Protein 4IQD (pdb70)

Solvent-accessible surface area: 23990 Å² total

Secondary structure (DSSP, 8-state):
--PPPHHHHHHHHHHHHHSSSPPPEEB-S---HHHHHHHT-S-EEE-HHHHHHHTT--SSS-S-HHHHHHHHHHHHHHH---EEEE-TT-SSSHHHHHHHHH--TT---EEEEE-B--SPPTT-TT---B--HHHHHHHHHHHHHH-TTSEEEEEE--TTTT-HHHHHHHHHHHHHHT-SEEEETT--SHHHHHHHHHH-SS-B----TTSSS----HHHHH-----EE-SHHHHHHHHHHHHHHHHHHHHSS-GGGTT---HHHHHHHTTHHHHHHHHHHHH-/---HHHHHHHHHHHHHSSSPPPEEB-S---HHHHHHHT-S-EEE-HHHHHHHTT--SSS-S-HHHHHHHHHHHHHHH---EEEE-TT-SSSHHHHHHHHH--TT---EEEEE-B-SSPPSS-TT--PBPPHHHHHHHHHHHHHH-TTSEEEEEE-HHHHT-HHHHHHHHHHHHHHT-SEEEETT--SHHHHHHHHHH-SS-B----TTSSS----HHHHH-----EE-SHHHHHHHHHHHHHHHHHHHHS--GGGGG---HHHHHHHTTHHHHHHHHHHH---

Organism: Bacillus anthracis (NCBI:txid1392)

Structure (mmCIF, N/CA/C/O backbone):
data_4IQD
#
_entry.id   4IQD
#
_cell.length_a   105.543
_cell.length_b   105.543
_cell.length_c   114.684
_cell.angle_alpha   90.00
_cell.angle_beta   90.00
_cell.angle_gamma   120.00
#
_symmetry.space_group_name_H-M   'P 32 2 1'
#
loop_
_entity.id
_entity.type
_entity.pdbx_description
1 polymer 'Carboxyvinyl-carboxyphosphonate phosphorylmutase'
2 non-polymer 'PYRUVIC ACID'
3 water water
#
loop_
_atom_site.group_PDB
_atom_site.id
_atom_site.type_symbol
_atom_site.label_atom_id
_atom_site.label_alt_id
_atom_site.label_comp_id
_atom_site.label_asym_id
_atom_site.label_entity_id
_atom_site.label_seq_id
_atom_site.pdbx_PDB_ins_code
_atom_site.Cartn_x
_atom_site.Cartn_y
_atom_site.Cartn_z
_atom_site.occupancy
_atom_site.B_iso_or_equiv
_atom_site.auth_seq_id
_atom_site.auth_comp_id
_atom_site.auth_asym_id
_atom_site.auth_atom_id
_atom_site.pdbx_PDB_model_num
ATOM 1 N N . ASN A 1 9 ? -9.413 32.702 25.063 1.00 62.22 6 ASN A N 1
ATOM 2 C CA . ASN A 1 9 ? -9.111 33.078 26.439 1.00 59.92 6 ASN A CA 1
ATOM 3 C C . ASN A 1 9 ? -8.790 31.863 27.306 1.00 61.87 6 ASN A C 1
ATOM 4 O O . ASN A 1 9 ? -9.278 30.764 27.048 1.00 61.34 6 ASN A O 1
ATOM 9 N N . LYS A 1 10 ? -7.969 32.070 28.334 1.00 61.89 7 LYS A N 1
ATOM 10 C CA . LYS A 1 10 ? -7.537 30.985 29.216 1.00 60.84 7 LYS A CA 1
ATOM 11 C C . LYS A 1 10 ? -7.596 31.372 30.691 1.00 57.03 7 LYS A C 1
ATOM 12 O O . LYS A 1 10 ? -6.602 31.255 31.408 1.00 56.15 7 LYS A O 1
ATOM 18 N N . GLN A 1 11 ? -8.758 31.828 31.144 1.00 52.73 8 GLN A N 1
ATOM 19 C CA . GLN A 1 11 ? -8.936 32.208 32.541 1.00 50.09 8 GLN A CA 1
ATOM 20 C C . GLN A 1 11 ? -8.733 31.022 33.484 1.00 45.68 8 GLN A C 1
ATOM 21 O O . GLN A 1 11 ? -8.774 29.867 33.063 1.00 44.11 8 GLN A O 1
ATOM 27 N N . SER A 1 12 ? -8.507 31.318 34.761 1.00 42.13 9 SER A N 1
ATOM 28 C CA . SER A 1 12 ? -8.355 30.286 35.781 1.00 36.71 9 SER A CA 1
ATOM 29 C C . SER A 1 12 ? -9.675 30.110 36.516 1.00 34.07 9 SER A C 1
ATOM 30 O O . SER A 1 12 ? -10.580 30.927 36.366 1.00 34.63 9 SER A O 1
ATOM 33 N N . THR A 1 13 ? -9.791 29.048 37.306 1.00 33.79 10 THR A N 1
ATOM 34 C CA . THR A 1 13 ? -10.951 28.904 38.179 1.00 34.53 10 THR A CA 1
ATOM 35 C C . THR A 1 13 ? -10.667 29.577 39.518 1.00 32.69 10 THR A C 1
ATOM 36 O O . THR A 1 13 ? -9.515 29.878 39.836 1.00 22.09 10 THR A O 1
ATOM 40 N N . GLN A 1 14 ? -11.721 29.836 40.285 1.00 31.41 11 GLN A N 1
ATOM 41 C CA . GLN A 1 14 ? -11.572 30.487 41.579 1.00 32.35 11 GLN A CA 1
ATOM 42 C C . GLN A 1 14 ? -10.686 29.650 42.483 1.00 32.57 11 GLN A C 1
ATOM 43 O O . GLN A 1 14 ? -9.816 30.179 43.174 1.00 32.49 11 GLN A O 1
ATOM 49 N N . GLU A 1 15 ? -10.900 28.339 42.470 1.00 22.24 12 GLU A N 1
ATOM 50 C CA . GLU A 1 15 ? -10.152 27.466 43.357 1.00 29.48 12 GLU A CA 1
ATOM 51 C C . GLU A 1 15 ? -8.682 27.436 42.960 1.00 24.52 12 GLU A C 1
ATOM 52 O O . GLU A 1 15 ? -7.808 27.271 43.804 1.00 25.64 12 GLU A O 1
ATOM 58 N N . GLU A 1 16 ? -8.412 27.612 41.672 1.00 22.64 13 GLU A N 1
ATOM 59 C CA . GLU A 1 16 ? -7.043 27.755 41.201 1.00 25.54 13 GLU A CA 1
ATOM 60 C C . GLU A 1 16 ? -6.476 29.071 41.703 1.00 25.19 13 GLU A C 1
ATOM 61 O O . GLU A 1 16 ? -5.315 29.147 42.103 1.00 27.41 13 GLU A O 1
ATOM 67 N N . LEU A 1 17 ? -7.309 30.106 41.690 1.00 23.33 14 LEU A N 1
ATOM 68 C CA . LEU A 1 17 ? -6.865 31.438 42.080 1.00 25.40 14 LEU A CA 1
ATOM 69 C C . LEU A 1 17 ? -6.562 31.545 43.572 1.00 25.80 14 LEU A C 1
ATOM 70 O O . LEU A 1 17 ? -5.573 32.164 43.968 1.00 25.82 14 LEU A O 1
ATOM 75 N N . ALA A 1 18 ? -7.405 30.935 44.396 1.00 25.68 15 ALA A N 1
ATOM 76 C CA . ALA A 1 18 ? -7.188 30.941 45.837 1.00 24.26 15 ALA A CA 1
ATOM 77 C C . ALA A 1 18 ? -5.913 30.190 46.192 1.00 24.48 15 ALA A C 1
ATOM 78 O O . ALA A 1 18 ? -5.120 30.647 47.013 1.00 24.50 15 ALA A O 1
ATOM 80 N N . ASN A 1 19 ? -5.718 29.035 45.568 1.00 24.38 16 ASN A N 1
ATOM 81 C CA . ASN A 1 19 ? -4.542 28.224 45.835 1.00 25.08 16 ASN A CA 1
ATOM 82 C C . ASN A 1 19 ? -3.274 28.905 45.347 1.00 24.31 16 ASN A C 1
ATOM 83 O O . ASN A 1 19 ? -2.229 28.809 45.984 1.00 26.33 16 ASN A O 1
ATOM 88 N N . ARG A 1 20 ? -3.375 29.595 44.215 1.00 25.75 17 ARG A N 1
ATOM 89 C CA . ARG A 1 20 ? -2.245 30.337 43.674 1.00 24.02 17 ARG A CA 1
ATOM 90 C C . ARG A 1 20 ? -1.874 31.435 44.652 1.00 23.10 17 ARG A C 1
ATOM 91 O O . ARG A 1 20 ? -0.701 31.664 44.927 1.00 25.95 17 ARG A O 1
ATOM 99 N N . PHE A 1 21 ? -2.894 32.103 45.178 1.00 23.10 18 PHE A N 1
ATOM 100 C CA . PHE A 1 21 ? -2.720 33.144 46.181 1.00 24.04 18 PHE A CA 1
ATOM 101 C C . PHE A 1 21 ? -2.023 32.593 47.416 1.00 24.61 18 PHE A C 1
ATOM 102 O O . PHE A 1 21 ? -1.065 33.185 47.917 1.00 23.49 18 PHE A O 1
ATOM 110 N N . ARG A 1 22 ? -2.517 31.460 47.906 1.00 26.81 19 ARG A N 1
ATOM 111 C CA . ARG A 1 22 ? -1.925 30.804 49.062 1.00 23.19 19 ARG A CA 1
ATOM 112 C C . ARG A 1 22 ? -0.456 30.506 48.810 1.00 25.95 19 ARG A C 1
ATOM 113 O O . ARG A 1 22 ? 0.394 30.772 49.656 1.00 28.69 19 ARG A O 1
ATOM 121 N N . ALA A 1 23 ? -0.170 29.951 47.639 1.00 27.03 20 ALA A N 1
ATOM 122 C CA . ALA A 1 23 ? 1.200 29.686 47.227 1.00 28.82 20 ALA A CA 1
ATOM 123 C C . ALA A 1 23 ? 2.034 30.946 47.367 1.00 24.67 20 ALA A C 1
ATOM 124 O O . ALA A 1 23 ? 3.090 30.931 48.000 1.00 26.25 20 ALA A O 1
ATOM 126 N N . LEU A 1 24 ? 1.536 32.033 46.784 1.00 23.67 21 LEU A N 1
ATOM 127 C CA . LEU A 1 24 ? 2.207 33.327 46.825 1.00 23.86 21 LEU A CA 1
ATOM 128 C C . LEU A 1 24 ? 2.544 33.732 48.254 1.00 25.72 21 LEU A C 1
ATOM 129 O O . LEU A 1 24 ? 3.604 34.298 48.520 1.00 27.41 21 LEU A O 1
ATOM 134 N N . VAL A 1 25 ? 1.634 33.430 49.170 1.00 25.49 22 VAL A N 1
ATOM 135 C CA . VAL A 1 25 ? 1.827 33.747 50.574 1.00 24.29 22 VAL A CA 1
ATOM 136 C C . VAL A 1 25 ? 2.914 32.875 51.188 1.00 30.24 22 VAL A C 1
ATOM 137 O O . VAL A 1 25 ? 3.860 33.380 51.790 1.00 31.93 22 VAL A O 1
ATOM 141 N N . GLU A 1 26 ? 2.783 31.564 51.009 1.00 30.94 23 GLU A N 1
ATOM 142 C CA . GLU A 1 26 ? 3.712 30.606 51.598 1.00 32.83 23 GLU A CA 1
ATOM 143 C C . GLU A 1 26 ? 5.121 30.740 51.022 1.00 34.14 23 GLU A C 1
ATOM 144 O O . GLU A 1 26 ? 6.080 30.191 51.567 1.00 32.92 23 GLU A O 1
ATOM 150 N N . ALA A 1 27 ? 5.236 31.477 49.921 1.00 36.66 24 ALA A N 1
ATOM 151 C CA . ALA A 1 27 ? 6.512 31.679 49.247 1.00 35.76 24 ALA A CA 1
ATOM 152 C C . ALA A 1 27 ? 7.557 32.306 50.161 1.00 34.13 24 ALA A C 1
ATOM 153 O O . ALA A 1 27 ? 7.232 33.013 51.116 1.00 30.07 24 ALA A O 1
ATOM 155 N N . ASN A 1 28 ? 8.817 32.035 49.850 1.00 33.89 25 ASN A N 1
ATOM 156 C CA . ASN A 1 28 ? 9.928 32.507 50.656 1.00 38.59 25 ASN A CA 1
ATOM 157 C C . ASN A 1 28 ? 10.062 34.024 50.592 1.00 37.74 25 ASN A C 1
ATOM 158 O O . ASN A 1 28 ? 10.384 34.669 51.588 1.00 39.75 25 ASN A O 1
ATOM 163 N N . GLU A 1 29 ? 9.802 34.588 49.417 1.00 37.52 26 GLU A N 1
ATOM 164 C CA . GLU A 1 29 ? 9.918 36.029 49.210 1.00 37.44 26 GLU A CA 1
ATOM 165 C C . GLU A 1 29 ? 8.589 36.742 49.440 1.00 31.19 26 GLU A C 1
ATOM 166 O O . GLU A 1 29 ? 7.523 36.213 49.120 1.00 30.87 26 GLU A O 1
ATOM 172 N N . ILE A 1 30 ? 8.660 37.945 49.997 1.00 27.96 27 ILE A N 1
ATOM 173 C CA . ILE A 1 30 ? 7.461 38.677 50.380 1.00 24.75 27 ILE A CA 1
ATOM 174 C C . ILE A 1 30 ? 6.587 38.999 49.167 1.00 23.65 27 ILE A C 1
ATOM 175 O O . ILE A 1 30 ? 7.090 39.292 48.084 1.00 20.13 27 ILE A O 1
ATOM 180 N N . LEU A 1 31 ? 5.275 38.906 49.351 1.00 19.71 28 LEU A N 1
ATOM 181 C CA . LEU A 1 31 ? 4.331 39.178 48.277 1.00 25.82 28 LEU A CA 1
ATOM 182 C C . LEU A 1 31 ? 3.840 40.616 48.341 1.00 20.68 28 LEU A C 1
ATOM 183 O O . LEU A 1 31 ? 3.254 41.034 49.335 1.00 23.19 28 LEU A O 1
ATOM 188 N N . GLN A 1 32 ? 4.090 41.377 47.283 1.00 20.25 29 GLN A N 1
ATOM 189 C CA . GLN A 1 32 ? 3.555 42.726 47.202 1.00 18.47 29 GLN A CA 1
ATOM 190 C C . GLN A 1 32 ? 2.191 42.692 46.524 1.00 22.96 29 GLN A C 1
ATOM 191 O O . GLN A 1 32 ? 2.039 42.140 45.435 1.00 20.62 29 GLN A O 1
ATOM 197 N N . ILE A 1 33 ? 1.198 43.276 47.184 1.00 25.73 30 ILE A N 1
ATOM 198 C CA . ILE A 1 33 ? -0.170 43.262 46.686 1.00 17.62 30 ILE A CA 1
ATOM 199 C C . ILE A 1 33 ? -0.699 44.682 46.528 1.00 17.41 30 ILE A C 1
ATOM 200 O O . ILE A 1 33 ? -1.133 45.303 47.495 1.00 23.53 30 ILE A O 1
ATOM 205 N N . PRO A 1 34 ? -0.659 45.205 45.299 1.00 20.13 31 PRO A N 1
ATOM 206 C CA . PRO A 1 34 ? -1.107 46.566 45.004 1.00 18.79 31 PRO A CA 1
ATOM 207 C C . PRO A 1 34 ? -2.618 46.687 45.006 1.00 17.11 31 PRO A C 1
ATOM 208 O O . PRO A 1 34 ? -3.310 45.778 44.558 1.00 23.02 31 PRO A O 1
ATOM 212 N N . GLY A 1 35 ? -3.123 47.810 45.499 1.00 18.50 32 GLY A N 1
ATOM 213 C CA . GLY A 1 35 ? -4.528 48.117 45.359 1.00 17.41 32 GLY A CA 1
ATOM 214 C C . GLY A 1 35 ? -4.839 48.538 43.934 1.00 23.13 32 GLY A C 1
ATOM 215 O O . GLY A 1 35 ? -4.116 49.336 43.341 1.00 21.91 32 GLY A O 1
ATOM 216 N N . ALA A 1 36 ? -5.908 47.984 43.374 1.00 23.30 33 ALA A N 1
ATOM 217 C CA . ALA A 1 36 ? -6.390 48.406 42.067 1.00 19.40 33 ALA A CA 1
ATOM 218 C C . ALA A 1 36 ? -7.867 48.736 42.174 1.00 19.91 33 ALA A C 1
ATOM 219 O O . ALA A 1 36 ? -8.694 47.840 42.313 1.00 23.43 33 ALA A O 1
ATOM 221 N N . HIS A 1 37 ? -8.198 50.021 42.122 1.00 17.27 34 HIS A N 1
ATOM 222 C CA . HIS A 1 37 ? -9.583 50.448 42.287 1.00 17.37 34 HIS A CA 1
ATOM 223 C C . HIS A 1 37 ? -10.425 50.217 41.039 1.00 27.00 34 HIS A C 1
ATOM 224 O O . HIS A 1 37 ? -11.652 50.267 41.101 1.00 27.85 34 HIS A O 1
ATOM 231 N N . ASP A 1 38 ? -9.766 49.969 39.909 1.00 26.74 35 ASP A N 1
ATOM 232 C CA . ASP A 1 38 ? -10.470 49.686 38.663 1.00 23.68 35 ASP A CA 1
ATOM 233 C C . ASP A 1 38 ? -9.670 48.762 37.742 1.00 22.89 35 ASP A C 1
ATOM 234 O O . ASP A 1 38 ? -8.519 48.431 38.030 1.00 21.12 35 ASP A O 1
ATOM 239 N N . ALA A 1 39 ? -10.278 48.365 36.629 1.00 21.65 36 ALA A N 1
ATOM 240 C CA . ALA A 1 39 ? -9.659 47.393 35.737 1.00 23.39 36 ALA A CA 1
ATOM 241 C C . ALA A 1 39 ? -8.401 47.916 35.045 1.00 24.93 36 ALA A C 1
ATOM 242 O O . ALA A 1 39 ? -7.486 47.146 34.771 1.00 27.30 36 ALA A O 1
ATOM 252 N N . ALA A 1 41 ? -6.164 50.108 36.328 1.00 18.24 38 ALA A N 1
ATOM 253 C CA . ALA A 1 41 ? -5.118 50.011 37.337 1.00 25.43 38 ALA A CA 1
ATOM 254 C C . ALA A 1 41 ? -4.684 48.558 37.506 1.00 27.29 38 ALA A C 1
ATOM 255 O O . ALA A 1 41 ? -3.505 48.271 37.697 1.00 28.37 38 ALA A O 1
ATOM 257 N N . ALA A 1 42 ? -5.648 47.647 37.418 1.00 17.98 39 ALA A N 1
ATOM 258 C CA . ALA A 1 42 ? -5.372 46.221 37.525 1.00 18.03 39 ALA A CA 1
ATOM 259 C C . ALA A 1 42 ? -4.456 45.745 36.398 1.00 19.66 39 ALA A C 1
ATOM 260 O O . ALA A 1 42 ? -3.536 44.960 36.620 1.00 20.47 39 ALA A O 1
ATOM 262 N N . LEU A 1 43 ? -4.711 46.235 35.191 1.00 18.63 40 LEU A N 1
ATOM 263 C CA . LEU A 1 43 ? -3.919 45.862 34.027 1.00 19.00 40 LEU A CA 1
ATOM 264 C C . LEU A 1 43 ? -2.494 46.401 34.099 1.00 18.94 40 LEU A C 1
ATOM 265 O O . LEU A 1 43 ? -1.546 45.723 33.710 1.00 19.16 40 LEU A O 1
ATOM 270 N N . VAL A 1 44 ? -2.346 47.625 34.593 1.00 22.98 41 VAL A N 1
ATOM 271 C CA . VAL A 1 44 ? -1.028 48.237 34.720 1.00 23.77 41 VAL A CA 1
ATOM 272 C C . VAL A 1 44 ? -0.185 47.520 35.767 1.00 18.54 41 VAL A C 1
ATOM 273 O O . VAL A 1 44 ? 1.017 47.329 35.585 1.00 24.97 41 VAL A O 1
ATOM 277 N N . ALA A 1 45 ? -0.825 47.123 36.861 1.00 19.12 42 ALA A N 1
ATOM 278 C CA . ALA A 1 45 ? -0.141 46.406 37.925 1.00 18.15 42 ALA A CA 1
ATOM 279 C C . ALA A 1 45 ? 0.420 45.087 37.413 1.00 21.92 42 ALA A C 1
ATOM 280 O O . ALA A 1 45 ? 1.588 44.773 37.639 1.00 25.29 42 ALA A O 1
ATOM 282 N N . ARG A 1 46 ? -0.425 44.327 36.721 1.00 22.08 43 ARG A N 1
ATOM 283 C CA . ARG A 1 46 ? -0.032 43.053 36.133 1.00 18.96 43 ARG A CA 1
ATOM 284 C C . ARG A 1 46 ? 1.174 43.254 35.231 1.00 22.43 43 ARG A C 1
ATOM 285 O O . ARG A 1 46 ? 2.191 42.580 35.376 1.00 24.69 43 ARG A O 1
ATOM 293 N N . ASN A 1 47 ? 1.052 44.203 34.310 1.00 21.22 44 ASN A N 1
ATOM 294 C CA . ASN A 1 47 ? 2.122 44.520 33.381 1.00 22.15 44 ASN A CA 1
ATOM 295 C C . ASN A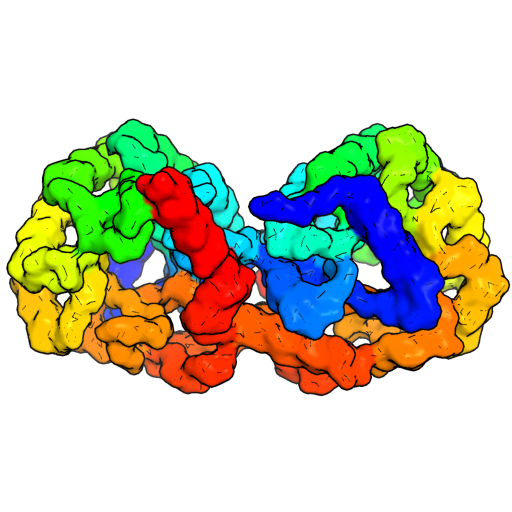 1 47 ? 3.373 45.020 34.089 1.00 24.00 44 ASN A C 1
ATOM 296 O O . ASN A 1 47 ? 4.477 44.900 33.565 1.00 28.88 44 ASN A O 1
ATOM 301 N N . THR A 1 48 ? 3.199 45.575 35.284 1.00 20.60 45 THR A N 1
ATOM 302 C CA . THR A 1 48 ? 4.332 46.026 36.086 1.00 23.21 45 THR A CA 1
ATOM 303 C C . THR A 1 48 ? 4.959 44.840 36.834 1.00 26.95 45 THR A C 1
ATOM 304 O O . THR A 1 48 ? 6.072 44.926 37.353 1.00 30.33 45 THR A O 1
ATOM 308 N N . GLY A 1 49 ? 4.249 43.718 36.867 1.00 23.84 46 GLY A N 1
ATOM 309 C CA . GLY A 1 49 ? 4.831 42.484 37.365 1.00 24.35 46 GLY A CA 1
ATOM 310 C C . GLY A 1 49 ? 4.358 42.026 38.729 1.00 23.50 46 GLY A C 1
ATOM 311 O O . GLY A 1 49 ? 5.000 41.194 39.369 1.00 26.47 46 GLY A O 1
ATOM 312 N N . PHE A 1 50 ? 3.233 42.563 39.180 1.00 21.87 47 PHE A N 1
ATOM 313 C CA . PHE A 1 50 ? 2.669 42.143 40.451 1.00 22.42 47 PHE A CA 1
ATOM 314 C C . PHE A 1 50 ? 1.791 40.914 40.254 1.00 23.78 47 PHE A C 1
ATOM 315 O O . PHE A 1 50 ? 1.154 40.763 39.215 1.00 28.39 47 PHE A O 1
ATOM 323 N N . LEU A 1 51 ? 1.771 40.039 41.254 1.00 22.26 48 LEU A N 1
ATOM 324 C CA . LEU A 1 51 ? 1.186 38.708 41.106 1.00 19.54 48 LEU A CA 1
ATOM 325 C C . LEU A 1 51 ? -0.112 38.529 41.881 1.00 21.01 48 LEU A C 1
ATOM 326 O O . LEU A 1 51 ? -0.688 37.441 41.916 1.00 20.03 48 LEU A O 1
ATOM 331 N N . ALA A 1 52 ? -0.561 39.604 42.511 1.00 22.06 49 ALA A N 1
ATOM 332 C CA . ALA A 1 52 ? -1.798 39.591 43.265 1.00 22.69 49 ALA A CA 1
ATOM 333 C C . ALA A 1 52 ? -2.270 41.026 43.355 1.00 23.42 49 ALA A C 1
ATOM 334 O O . ALA A 1 52 ? -1.470 41.948 43.243 1.00 25.25 49 ALA A O 1
ATOM 336 N N . LEU A 1 53 ? -3.570 41.218 43.535 1.00 22.83 50 LEU A N 1
ATOM 337 C CA . LEU A 1 53 ? -4.135 42.560 43.556 1.00 20.04 50 LEU A CA 1
ATOM 338 C C . LEU A 1 53 ? -5.016 42.745 44.771 1.00 18.51 50 LEU A C 1
ATOM 339 O O . LEU A 1 53 ? -5.492 41.775 45.350 1.00 22.26 50 LEU A O 1
ATOM 344 N N . TYR A 1 54 ? -5.233 43.999 45.147 1.00 19.52 51 TYR A N 1
ATOM 345 C CA . TYR A 1 54 ? -6.028 44.317 46.320 1.00 16.97 51 TYR A CA 1
ATOM 346 C C . TYR A 1 54 ? -7.155 45.272 45.964 1.00 17.53 51 TYR A C 1
ATOM 347 O O . TYR A 1 54 ? -6.950 46.259 45.265 1.00 18.96 51 TYR A O 1
ATOM 356 N N . LEU A 1 55 ? -8.353 44.964 46.439 1.00 17.28 52 LEU A N 1
ATOM 357 C CA . LEU A 1 55 ? -9.467 45.883 46.305 1.00 16.93 52 LEU A CA 1
ATOM 358 C C . LEU A 1 55 ? -9.830 46.438 47.674 1.00 20.31 52 LEU A C 1
ATOM 359 O O . LEU A 1 55 ? -10.393 45.732 48.508 1.00 24.98 52 LEU A O 1
ATOM 364 N N . SER A 1 56 ? -9.489 47.700 47.908 1.00 21.90 53 SER A N 1
ATOM 365 C CA . SER A 1 56 ? -9.748 48.335 49.196 1.00 22.21 53 SER A CA 1
ATOM 366 C C . SER A 1 56 ? -11.064 49.094 49.179 1.00 23.37 53 SER A C 1
ATOM 367 O O . SER A 1 56 ? -11.409 49.726 48.183 1.00 24.81 53 SER A O 1
ATOM 370 N N . GLY A 1 57 ? -11.793 49.034 50.287 1.00 24.20 54 GLY A N 1
ATOM 371 C CA . GLY A 1 57 ? -13.049 49.751 50.401 1.00 25.54 54 GLY A CA 1
ATOM 372 C C . GLY A 1 57 ? -12.813 51.236 50.238 1.00 26.26 54 GLY A C 1
ATOM 373 O O . GLY A 1 57 ? -13.606 51.944 49.617 1.00 25.36 54 GLY A O 1
ATOM 374 N N . ALA A 1 58 ? -11.697 51.698 50.790 1.00 25.67 55 ALA A N 1
ATOM 375 C CA . ALA A 1 58 ? -11.324 53.103 50.734 1.00 25.36 55 ALA A CA 1
ATOM 376 C C . ALA A 1 58 ? -11.229 53.589 49.296 1.00 29.34 55 ALA A C 1
ATOM 377 O O . ALA A 1 58 ? -11.907 54.539 48.907 1.00 32.12 55 ALA A O 1
ATOM 379 N N . ALA A 1 59 ? -10.389 52.925 48.511 1.00 26.65 56 ALA A N 1
ATOM 380 C CA . ALA A 1 59 ? -10.175 53.316 47.124 1.00 25.62 56 ALA A CA 1
ATOM 381 C C . ALA A 1 59 ? -11.435 53.137 46.291 1.00 23.90 56 ALA A C 1
ATOM 382 O O . ALA A 1 59 ? -11.746 53.967 45.434 1.00 21.26 56 ALA A O 1
ATOM 384 N N . TYR A 1 60 ? -12.158 52.050 46.545 1.00 23.12 57 TYR A N 1
ATOM 385 C CA . TYR A 1 60 ? -13.373 51.773 45.797 1.00 23.41 57 TYR A CA 1
ATOM 386 C C . TYR A 1 60 ? -14.376 52.892 45.977 1.00 22.69 57 TYR A C 1
ATOM 387 O O . TYR A 1 60 ? -14.813 53.507 45.010 1.00 27.57 57 TYR A O 1
ATOM 396 N N . THR A 1 61 ? -14.730 53.152 47.226 1.00 22.98 58 THR A N 1
ATOM 397 C CA . THR A 1 61 ? -15.712 54.174 47.539 1.00 23.98 58 THR A CA 1
ATOM 398 C C . THR A 1 61 ? -15.268 55.522 46.998 1.00 22.53 58 THR A C 1
ATOM 399 O O . THR A 1 61 ? -16.043 56.219 46.349 1.00 24.83 58 THR A O 1
ATOM 403 N N . ALA A 1 62 ? -14.011 55.870 47.249 1.00 20.86 59 ALA A N 1
ATOM 404 C CA . ALA A 1 62 ? -13.465 57.132 46.770 1.00 20.09 59 ALA A CA 1
ATOM 405 C C . ALA A 1 62 ? -13.601 57.257 45.255 1.00 20.36 59 ALA A C 1
ATOM 406 O O . ALA A 1 62 ? -13.878 58.341 44.751 1.00 22.93 59 ALA A O 1
ATOM 408 N N . SER A 1 63 ? -13.422 56.147 44.541 1.00 22.14 60 SER A N 1
ATOM 409 C CA . SER A 1 63 ? -13.627 56.119 43.092 1.00 28.32 60 SER A CA 1
ATOM 410 C C . SER A 1 63 ? -15.046 56.539 42.742 1.00 24.98 60 SER A C 1
ATOM 411 O O . SER A 1 63 ? -15.262 57.350 41.844 1.00 26.93 60 SER A O 1
ATOM 414 N N . LYS A 1 64 ? -16.010 55.982 43.464 1.00 21.66 61 LYS A N 1
ATOM 415 C CA . LYS A 1 64 ? -17.412 56.304 43.249 1.00 24.36 61 LYS A CA 1
ATOM 416 C C . LYS A 1 64 ? -17.785 57.664 43.831 1.00 27.43 61 LYS A C 1
ATOM 417 O O . LYS A 1 64 ? -18.938 58.081 43.749 1.00 28.42 61 LYS A O 1
ATOM 423 N N . GLY A 1 65 ? -16.809 58.352 44.416 1.00 30.49 62 GLY A N 1
ATOM 424 C CA . GLY A 1 65 ? -17.034 59.667 44.991 1.00 28.48 62 GLY A CA 1
ATOM 425 C C . GLY A 1 65 ? -17.737 59.600 46.333 1.00 29.66 62 GLY A C 1
ATOM 426 O O . GLY A 1 65 ? -18.514 60.487 46.686 1.00 29.52 62 GLY A O 1
ATOM 427 N N . LEU A 1 66 ? -17.456 58.544 47.088 1.00 31.37 63 LEU A N 1
ATOM 428 C CA . LEU A 1 66 ? -18.135 58.304 48.357 1.00 28.79 63 LEU A CA 1
ATOM 429 C C . LEU A 1 66 ? -17.146 58.238 49.517 1.00 28.74 63 LEU A C 1
ATOM 430 O O . LEU A 1 66 ? -15.963 57.982 49.308 1.00 29.91 63 LEU A O 1
ATOM 435 N N . PRO A 1 67 ? -17.628 58.467 50.751 1.00 28.27 64 PRO A N 1
ATOM 436 C CA . PRO A 1 67 ? -16.731 58.304 51.896 1.00 27.04 64 PRO A CA 1
ATOM 437 C C . PRO A 1 67 ? -16.644 56.847 52.326 1.00 25.85 64 PRO A C 1
ATOM 438 O O . PRO A 1 67 ? -17.576 56.077 52.104 1.00 29.54 64 PRO A O 1
ATOM 442 N N . ASP A 1 68 ? -15.527 56.477 52.936 1.00 23.05 65 ASP A N 1
ATOM 443 C CA . ASP A 1 68 ? -15.356 55.129 53.454 1.00 28.14 65 ASP A CA 1
ATOM 444 C C . ASP A 1 68 ? -16.148 54.971 54.745 1.00 32.84 65 ASP A C 1
ATOM 445 O O . ASP A 1 68 ? -15.581 54.991 55.839 1.00 32.90 65 ASP A O 1
ATOM 450 N N . LEU A 1 69 ? -17.462 54.819 54.613 1.00 33.22 66 LEU A N 1
ATOM 451 C CA . LEU A 1 69 ? -18.344 54.795 55.773 1.00 33.43 66 LEU A CA 1
ATOM 452 C C . LEU A 1 69 ? -19.347 53.653 55.730 1.00 35.50 66 LEU A C 1
ATOM 453 O O . LEU A 1 69 ? -20.381 53.700 56.397 1.00 36.31 66 LEU A O 1
ATOM 458 N N . GLY A 1 70 ? -19.034 52.632 54.940 1.00 34.60 67 GLY A N 1
ATOM 459 C CA . GLY A 1 70 ? -19.855 51.437 54.859 1.00 33.09 67 GLY A CA 1
ATOM 460 C C . GLY A 1 70 ? -21.249 51.676 54.312 1.00 32.45 67 GLY A C 1
ATOM 461 O O . GLY A 1 70 ? -22.236 51.233 54.897 1.00 31.27 67 GLY A O 1
ATOM 462 N N . ILE A 1 71 ? -21.332 52.374 53.184 1.00 35.22 68 ILE A N 1
ATOM 463 C CA . ILE A 1 71 ? -22.618 52.648 52.553 1.00 33.24 68 ILE A CA 1
ATOM 464 C C . ILE A 1 71 ? -22.717 51.992 51.184 1.00 29.91 68 ILE A C 1
ATOM 465 O O . ILE A 1 71 ? -23.737 52.094 50.507 1.00 28.30 68 ILE A O 1
ATOM 470 N N . VAL A 1 72 ? -21.647 51.320 50.780 1.00 27.62 69 VAL A N 1
ATOM 471 C CA . VAL A 1 72 ? -21.686 50.520 49.570 1.00 24.20 69 VAL A CA 1
ATOM 472 C C . VAL A 1 72 ? -22.190 49.136 49.926 1.00 25.13 69 VAL A C 1
ATOM 473 O O . VAL A 1 72 ? -22.146 48.735 51.089 1.00 26.02 69 VAL A O 1
ATOM 477 N N . THR A 1 73 ? -22.679 48.414 48.924 1.00 26.02 70 THR A N 1
ATOM 478 C CA . THR A 1 73 ? -23.252 47.094 49.145 1.00 25.69 70 THR A CA 1
ATOM 479 C C . THR A 1 73 ? -22.301 46.002 48.683 1.00 22.92 70 THR A C 1
ATOM 480 O O . THR A 1 73 ? -21.382 46.255 47.908 1.00 18.99 70 THR A O 1
ATOM 484 N N . SER A 1 74 ? -22.530 44.787 49.168 1.00 25.73 71 SER A N 1
ATOM 485 C CA . SER A 1 74 ? -21.696 43.650 48.814 1.00 27.45 71 SER A CA 1
ATOM 486 C C . SER A 1 74 ? -21.759 43.396 47.317 1.00 25.56 71 SER A C 1
ATOM 487 O O . SER A 1 74 ? -20.777 42.975 46.713 1.00 27.14 71 SER A O 1
ATOM 490 N N . THR A 1 75 ? -22.922 43.663 46.730 1.00 27.58 72 THR A N 1
ATOM 491 C CA . THR A 1 75 ? -23.138 43.472 45.298 1.00 27.71 72 THR A CA 1
ATOM 492 C C . THR A 1 75 ? -22.220 44.368 44.469 1.00 31.39 72 THR A C 1
ATOM 493 O O . THR A 1 75 ? -21.646 43.933 43.470 1.00 26.13 72 THR A O 1
ATOM 497 N N . GLU A 1 76 ? -22.087 45.621 44.896 1.00 31.13 73 GLU A N 1
ATOM 498 C CA . GLU A 1 76 ? -21.237 46.590 44.214 1.00 26.15 73 GLU A CA 1
ATOM 499 C C . GLU A 1 76 ? -19.774 46.186 44.282 1.00 23.21 73 GLU A C 1
ATOM 500 O O . GLU A 1 76 ? -19.061 46.224 43.281 1.00 24.06 73 GLU A O 1
ATOM 506 N N . VAL A 1 77 ? -19.330 45.808 45.476 1.00 22.72 74 VAL A N 1
ATOM 507 C CA . VAL A 1 77 ? -17.942 45.427 45.693 1.00 20.39 74 VAL A CA 1
ATOM 508 C C . VAL A 1 77 ? -17.595 44.167 44.908 1.00 24.57 74 VAL A C 1
ATOM 509 O O . VAL A 1 77 ? -16.505 44.053 44.346 1.00 25.21 74 VAL A O 1
ATOM 513 N N . ALA A 1 78 ? -18.537 43.231 44.856 1.00 18.70 75 ALA A N 1
ATOM 514 C CA . ALA A 1 78 ? -18.333 41.977 44.143 1.00 18.92 75 ALA A CA 1
ATOM 515 C C . ALA A 1 78 ? -18.261 42.181 42.628 1.00 30.08 75 ALA A C 1
ATOM 516 O O . ALA A 1 78 ? -17.618 41.406 41.921 1.00 32.53 75 ALA A O 1
ATOM 518 N N . GLU A 1 79 ? -18.919 43.224 42.131 1.00 28.65 76 GLU A N 1
ATOM 519 C CA . GLU A 1 79 ? -18.885 43.52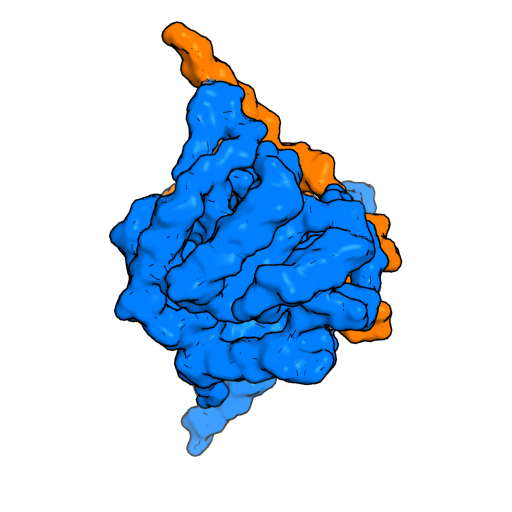5 40.701 1.00 27.88 76 GLU A CA 1
ATOM 520 C C . GLU A 1 79 ? -17.582 44.194 40.276 1.00 22.29 76 GLU A C 1
ATOM 521 O O . GLU A 1 79 ? -17.031 43.876 39.229 1.00 23.83 76 GLU A O 1
ATOM 527 N N . ARG A 1 80 ? -17.095 45.131 41.079 1.00 18.91 77 ARG A N 1
ATOM 528 C CA . ARG A 1 80 ? -15.816 45.759 40.781 1.00 20.63 77 ARG A CA 1
ATOM 529 C C . ARG A 1 80 ? -14.707 44.718 40.883 1.00 23.64 77 ARG A C 1
ATOM 530 O O . ARG A 1 80 ? -13.738 44.757 40.130 1.00 22.66 77 ARG A O 1
ATOM 538 N N . ALA A 1 81 ? -14.864 43.776 41.808 1.00 26.57 78 ALA A N 1
ATOM 539 C CA . ALA A 1 81 ? -13.897 42.698 41.968 1.00 25.35 78 ALA A CA 1
ATOM 540 C C . ALA A 1 81 ? -13.920 41.796 40.746 1.00 26.84 78 ALA A C 1
ATOM 541 O O . ALA A 1 81 ? -12.887 41.272 40.330 1.00 25.65 78 ALA A O 1
ATOM 543 N N . ARG A 1 82 ? -15.109 41.623 40.179 1.00 30.88 79 ARG A N 1
ATOM 544 C CA . ARG A 1 82 ? -15.275 40.875 38.942 1.00 30.07 79 ARG A CA 1
ATOM 545 C C . ARG A 1 82 ? -14.402 41.510 37.880 1.00 28.30 79 ARG A C 1
ATOM 546 O O . ARG A 1 82 ? -13.634 40.826 37.207 1.00 29.65 79 ARG A O 1
ATOM 554 N N . ASP A 1 83 ? -14.527 42.828 37.750 1.00 25.42 80 ASP A N 1
ATOM 555 C CA . ASP A 1 83 ? -13.767 43.603 36.777 1.00 26.82 80 ASP A CA 1
ATOM 556 C C . ASP A 1 83 ? -12.283 43.307 36.870 1.00 27.93 80 ASP A C 1
ATOM 557 O O . ASP A 1 83 ? -11.601 43.179 35.856 1.00 29.60 80 ASP A O 1
ATOM 562 N N . LEU A 1 84 ? -11.792 43.195 38.097 1.00 26.47 81 LEU A N 1
ATOM 563 C CA . LEU A 1 84 ? -10.375 42.973 38.332 1.00 27.46 81 LEU A CA 1
ATOM 564 C C . LEU A 1 84 ? -9.927 41.617 37.810 1.00 27.12 81 LEU A C 1
ATOM 565 O O . LEU A 1 84 ? -8.989 41.534 37.028 1.00 27.59 81 LEU A O 1
ATOM 570 N N . VAL A 1 85 ? -10.606 40.559 38.237 1.00 25.49 82 VAL A N 1
ATOM 571 C CA . VAL A 1 85 ? -10.263 39.213 37.798 1.00 23.53 82 VAL A CA 1
ATOM 572 C C . VAL A 1 85 ? -10.455 39.043 36.290 1.00 25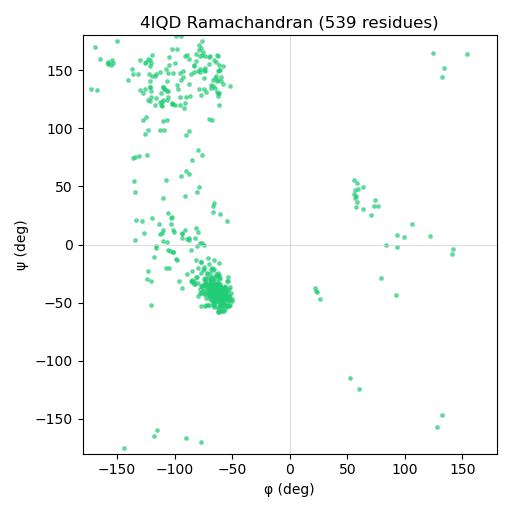.61 82 VAL A C 1
ATOM 573 O O . VAL A 1 85 ? -9.574 38.524 35.604 1.00 27.07 82 VAL A O 1
ATOM 577 N N . ARG A 1 86 ? -11.602 39.496 35.786 1.00 25.59 83 ARG A N 1
ATOM 578 C CA . ARG A 1 86 ? -11.934 39.408 34.364 1.00 24.59 83 ARG A CA 1
ATOM 579 C C . ARG A 1 86 ? -10.844 40.014 33.499 1.00 27.14 83 ARG A C 1
ATOM 580 O O . ARG A 1 86 ? -10.651 39.621 32.349 1.00 31.15 83 ARG A O 1
ATOM 588 N N . ALA A 1 87 ? -10.130 40.978 34.061 1.00 22.94 84 ALA A N 1
ATOM 589 C CA . ALA A 1 87 ? -9.166 41.734 33.288 1.00 22.03 84 ALA A CA 1
ATOM 590 C C . ALA A 1 87 ? -7.756 41.164 33.337 1.00 22.74 84 ALA A C 1
ATOM 591 O O . ALA A 1 87 ? -6.996 41.308 32.385 1.00 29.01 84 ALA A O 1
ATOM 593 N N A THR A 1 88 ? -7.399 40.518 34.443 0.17 24.25 85 THR A N 1
ATOM 594 N N B THR A 1 88 ? -7.415 40.503 34.439 0.83 25.04 85 THR A N 1
ATOM 595 C CA A THR A 1 88 ? -6.003 40.152 34.654 0.17 24.53 85 THR A CA 1
ATOM 596 C CA B THR A 1 88 ? -6.025 40.156 34.704 0.83 23.92 85 THR A CA 1
ATOM 597 C C A THR A 1 88 ? -5.747 38.680 34.977 0.17 26.74 85 THR A C 1
ATOM 598 C C B THR A 1 88 ? -5.779 38.667 34.898 0.83 26.89 85 THR A C 1
ATOM 599 O O A THR A 1 88 ? -4.620 38.205 34.825 0.17 27.81 85 THR A O 1
ATOM 600 O O B THR A 1 88 ? -4.693 38.171 34.587 0.83 28.72 85 THR A O 1
ATOM 607 N N . ASP A 1 89 ? -6.782 37.969 35.421 1.00 28.48 86 ASP A N 1
ATOM 608 C CA . ASP A 1 89 ? -6.645 36.564 35.834 1.00 28.25 86 ASP A CA 1
ATOM 609 C C . ASP A 1 89 ? -5.633 36.427 36.978 1.00 25.30 86 ASP A C 1
ATOM 610 O O . ASP A 1 89 ? -4.895 35.444 37.063 1.00 23.86 86 ASP A O 1
ATOM 615 N N . LEU A 1 90 ? -5.604 37.432 37.849 1.00 24.91 87 LEU A N 1
ATOM 616 C CA . LEU A 1 90 ? -4.748 37.413 39.032 1.00 26.15 87 LEU A CA 1
ATOM 617 C C . LEU A 1 90 ? -5.559 37.198 40.300 1.00 22.27 87 LEU A C 1
ATOM 618 O O . LEU A 1 90 ? -6.724 37.588 40.362 1.00 18.92 87 LEU A O 1
ATOM 623 N N . PRO A 1 91 ? -4.939 36.581 41.319 1.00 21.78 88 PRO A N 1
ATOM 624 C CA . PRO A 1 91 ? -5.585 36.447 42.625 1.00 20.97 88 PRO A CA 1
ATOM 625 C C . PRO A 1 91 ? -5.848 37.825 43.206 1.00 24.51 88 PRO A C 1
ATOM 626 O O . PRO A 1 91 ? -4.948 38.661 43.236 1.00 26.87 88 PRO A O 1
ATOM 630 N N . VAL A 1 92 ? -7.073 38.061 43.653 1.00 24.23 89 VAL A N 1
ATOM 631 C CA . VAL A 1 92 ? -7.429 39.351 44.213 1.00 23.13 89 VAL A CA 1
ATOM 632 C C . VAL A 1 92 ? -7.963 39.198 45.628 1.00 23.92 89 VAL A C 1
ATOM 633 O O . VAL A 1 92 ? -8.898 38.437 45.868 1.00 26.76 89 VAL A O 1
ATOM 637 N N . LEU A 1 93 ? -7.338 39.913 46.557 1.00 17.51 90 LEU A N 1
ATOM 638 C CA . LEU A 1 93 ? -7.806 40.003 47.932 1.00 21.63 90 LEU A CA 1
ATOM 639 C C . LEU A 1 93 ? -8.750 41.187 48.065 1.00 21.21 90 LEU A C 1
ATOM 640 O O . LEU A 1 93 ? -8.384 42.328 47.776 1.00 19.61 90 LEU A O 1
ATOM 645 N N . VAL A 1 94 ? -9.968 40.908 48.503 1.00 20.13 91 VAL A N 1
ATOM 646 C CA . VAL A 1 94 ? -10.988 41.934 48.598 1.00 18.26 91 VAL A CA 1
ATOM 647 C C . VAL A 1 94 ? -11.321 42.275 50.040 1.00 19.83 91 VAL A C 1
ATOM 648 O O . VAL A 1 94 ? -11.680 41.408 50.830 1.00 22.86 91 VAL A O 1
ATOM 652 N N . ASP A 1 95 ? -11.191 43.553 50.370 1.00 18.85 92 ASP A N 1
ATOM 653 C CA . ASP A 1 95 ? -11.617 44.065 51.659 1.00 17.14 92 ASP A CA 1
ATOM 654 C C . ASP A 1 95 ? -13.137 44.044 51.721 1.00 18.73 92 ASP A C 1
ATOM 655 O O . ASP A 1 95 ? -13.803 44.844 51.064 1.00 18.86 92 ASP A O 1
ATOM 660 N N . ILE A 1 96 ? -13.689 43.133 52.514 1.00 17.41 93 ILE A N 1
ATOM 661 C CA . ILE A 1 96 ? -15.137 43.054 52.656 1.00 20.60 93 ILE A CA 1
ATOM 662 C C . ILE A 1 96 ? -15.644 43.660 53.965 1.00 24.40 93 ILE A C 1
ATOM 663 O O .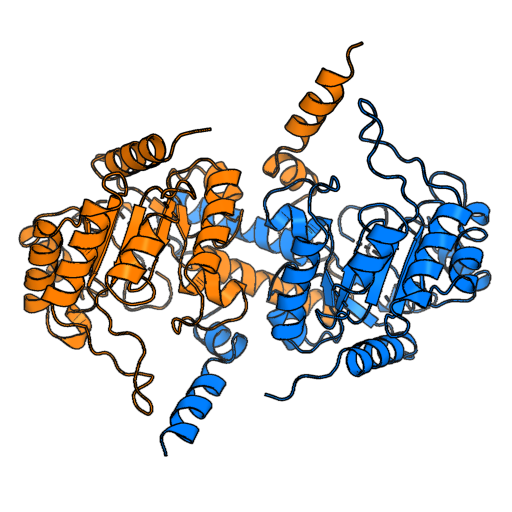 ILE A 1 96 ? -16.740 43.336 54.418 1.00 24.22 93 ILE A O 1
ATOM 668 N N . ASP A 1 97 ? -14.854 44.555 54.551 1.00 25.39 94 ASP A N 1
ATOM 669 C CA . ASP A 1 97 ? -15.199 45.182 55.828 1.00 25.52 94 ASP A CA 1
ATOM 670 C C . ASP A 1 97 ? -15.548 44.144 56.893 1.00 24.34 94 ASP A C 1
ATOM 671 O O . ASP A 1 97 ? -14.701 43.350 57.294 1.00 27.84 94 ASP A O 1
ATOM 676 N N . THR A 1 98 ? -16.801 44.143 57.335 1.00 20.88 95 THR A N 1
ATOM 677 C CA . THR A 1 98 ? -17.247 43.200 58.353 1.00 20.84 95 THR A CA 1
ATOM 678 C C . THR A 1 98 ? -18.216 42.153 57.800 1.00 23.59 95 THR A C 1
ATOM 679 O O . THR A 1 98 ? -18.826 41.401 58.558 1.00 23.66 95 THR A O 1
ATOM 683 N N . GLY A 1 99 ? -18.355 42.108 56.478 1.00 21.75 96 GLY A N 1
ATOM 684 C CA . GLY A 1 99 ? -19.218 41.131 55.840 1.00 22.44 96 GLY A CA 1
ATOM 685 C C . GLY A 1 99 ? -20.568 41.696 55.451 1.00 23.80 96 GLY A C 1
ATOM 686 O O . GLY A 1 99 ? -21.453 40.961 55.015 1.00 24.69 96 GLY A O 1
ATOM 687 N N . PHE A 1 100 ? -20.717 43.007 55.620 1.00 27.11 97 PHE A N 1
ATOM 688 C CA . PHE A 1 100 ? -21.919 43.731 55.215 1.00 24.21 97 PHE A CA 1
ATOM 689 C C . PHE A 1 100 ? -23.175 43.212 55.897 1.00 23.86 97 PHE A C 1
ATOM 690 O O . PHE A 1 100 ? -24.194 42.982 55.252 1.00 24.57 97 PHE A O 1
ATOM 698 N N . GLY A 1 101 ? -23.095 43.038 57.210 1.00 25.67 98 GLY A N 1
ATOM 699 C CA . GLY A 1 101 ? -24.235 42.589 57.981 1.00 26.75 98 GLY A CA 1
ATOM 700 C C . GLY A 1 101 ? -23.882 41.458 58.922 1.00 30.57 98 GLY A C 1
ATOM 701 O O . GLY A 1 101 ? -22.768 41.391 59.440 1.00 32.56 98 GLY A O 1
ATOM 702 N N . GLY A 1 102 ? -24.838 40.563 59.139 1.00 28.56 99 GLY A N 1
ATOM 703 C CA . GLY A 1 102 ? -24.667 39.476 60.080 1.00 29.56 99 GLY A CA 1
ATOM 704 C C . GLY A 1 102 ? -24.076 38.224 59.470 1.00 30.28 99 GLY A C 1
ATOM 705 O O . GLY A 1 102 ? -23.550 38.247 58.357 1.00 32.24 99 GLY A O 1
ATOM 706 N N . VAL A 1 103 ? -24.170 37.129 60.218 1.00 31.46 100 VAL A N 1
ATOM 707 C CA . VAL A 1 103 ? -23.643 35.840 59.795 1.00 29.17 100 VAL A CA 1
ATOM 708 C C . VAL A 1 103 ? -24.202 35.448 58.440 1.00 24.85 100 VAL A C 1
ATOM 709 O O . VAL A 1 103 ? -23.483 34.930 57.592 1.00 28.29 100 VAL A O 1
ATOM 713 N N . LEU A 1 104 ? -25.482 35.729 58.231 1.00 25.22 101 LEU A N 1
ATOM 714 C CA . LEU A 1 104 ? -26.131 35.386 56.976 1.00 24.24 101 LEU A CA 1
ATOM 715 C C . LEU A 1 104 ? -25.655 36.282 55.842 1.00 21.17 101 LEU A C 1
ATOM 716 O O . LEU A 1 104 ? -25.429 35.811 54.733 1.00 23.67 101 LEU A O 1
ATOM 721 N N . ASN A 1 105 ? -25.501 37.570 56.123 1.00 20.88 102 ASN A N 1
ATOM 722 C CA . ASN A 1 105 ? -24.947 38.498 55.149 1.00 20.51 102 ASN A CA 1
ATOM 723 C C . ASN A 1 105 ? -23.517 38.135 54.785 1.00 24.98 102 ASN A C 1
ATOM 724 O O . ASN A 1 105 ? -23.131 38.185 53.619 1.00 26.07 102 ASN A O 1
ATOM 729 N N . VAL A 1 106 ? -22.738 37.770 55.796 1.00 25.99 103 VAL A N 1
ATOM 730 C CA . VAL A 1 106 ? -21.363 37.334 55.593 1.00 23.68 103 VAL A CA 1
ATOM 731 C C . VAL A 1 106 ? -21.349 36.098 54.711 1.00 23.24 103 VAL A C 1
ATOM 732 O O . VAL A 1 106 ? -20.483 35.940 53.851 1.00 25.22 103 VAL A O 1
ATOM 736 N N . ALA A 1 107 ? -22.334 35.233 54.919 1.00 25.18 104 ALA A N 1
ATOM 737 C CA . ALA A 1 107 ? -22.469 34.013 54.135 1.00 27.29 104 ALA A CA 1
ATOM 738 C C . ALA A 1 107 ? -22.725 34.306 52.658 1.00 26.03 104 ALA A C 1
ATOM 739 O O . ALA A 1 107 ? -22.173 33.638 51.788 1.00 25.49 104 ALA A O 1
ATOM 741 N N . ARG A 1 108 ? -23.566 35.299 52.382 1.00 24.56 105 ARG A N 1
ATOM 742 C CA . ARG A 1 108 ? -23.893 35.662 51.004 1.00 26.87 105 ARG A CA 1
ATOM 743 C C . ARG A 1 108 ? -22.743 36.410 50.337 1.00 24.52 105 ARG A C 1
ATOM 744 O O . ARG A 1 108 ? -22.463 36.215 49.154 1.00 23.14 105 ARG A O 1
ATOM 752 N N . THR A 1 109 ? -22.085 37.270 51.106 1.00 27.07 106 THR A N 1
ATOM 753 C CA . THR A 1 109 ? -20.915 37.984 50.623 1.00 26.07 106 THR A CA 1
ATOM 754 C C . THR A 1 109 ? -19.861 36.989 50.152 1.00 27.21 106 THR A C 1
ATOM 755 O O . THR A 1 109 ? -19.246 37.173 49.104 1.00 27.61 106 THR A O 1
ATOM 759 N N . ALA A 1 110 ? -19.685 35.918 50.922 1.00 27.50 107 ALA A N 1
ATOM 760 C CA . ALA A 1 110 ? -18.719 34.876 50.596 1.00 27.25 107 ALA A CA 1
ATOM 761 C C . ALA A 1 110 ? -19.039 34.197 49.271 1.00 28.95 107 ALA A C 1
ATOM 762 O O . ALA A 1 110 ? -18.141 33.918 48.481 1.00 33.86 107 ALA A O 1
ATOM 764 N N . VAL A 1 111 ? -20.316 33.929 49.028 1.00 29.17 108 VAL A N 1
ATOM 765 C CA . VAL A 1 111 ? -20.723 33.284 47.786 1.00 26.85 108 VAL A CA 1
ATOM 766 C C . VAL A 1 111 ? -20.484 34.205 46.603 1.00 23.45 108 VAL A C 1
ATOM 767 O O . VAL A 1 111 ? -19.970 33.781 45.571 1.00 29.16 108 VAL A O 1
ATOM 771 N N . GLU A 1 112 ? -20.864 35.468 46.763 1.00 23.22 109 GLU A N 1
ATOM 772 C CA . GLU A 1 112 ? -20.719 36.456 45.701 1.00 25.54 109 GLU A CA 1
ATOM 773 C C . GLU A 1 112 ? -19.264 36.641 45.299 1.00 26.64 109 GLU A C 1
ATOM 774 O O . GLU A 1 112 ? -18.960 36.855 44.129 1.00 34.02 109 GLU A O 1
ATOM 788 N N . VAL A 1 114 ? -16.871 34.296 45.636 1.00 24.01 111 VAL A N 1
ATOM 789 C CA . VAL A 1 114 ? -16.467 33.070 44.961 1.00 24.71 111 VAL A CA 1
ATOM 790 C C . VAL A 1 114 ? -16.980 33.094 43.531 1.00 30.63 111 VAL A C 1
ATOM 791 O O . VAL A 1 114 ? -16.284 32.690 42.598 1.00 34.72 111 VAL A O 1
ATOM 795 N N . GLU A 1 115 ? -18.200 33.591 43.363 1.00 30.57 112 GLU A N 1
ATOM 796 C CA . GLU A 1 115 ? -18.776 33.762 42.038 1.00 31.32 112 GLU A CA 1
ATOM 797 C C . GLU A 1 115 ? -17.934 34.707 41.191 1.00 30.95 112 GLU A C 1
ATOM 798 O O . GLU A 1 115 ? -17.755 34.486 39.995 1.00 35.25 112 GLU A O 1
ATOM 804 N N . ALA A 1 116 ? -17.399 35.748 41.820 1.00 26.64 113 ALA A N 1
ATOM 805 C CA . ALA A 1 116 ? -16.553 36.708 41.118 1.00 26.04 113 ALA A CA 1
ATOM 806 C C . ALA A 1 116 ? -15.142 36.166 40.909 1.00 27.15 113 ALA A C 1
ATOM 807 O O . ALA A 1 116 ? -14.288 36.849 40.345 1.00 30.99 113 ALA A O 1
ATOM 809 N N . LYS A 1 117 ? -14.917 34.935 41.364 1.00 26.05 114 LYS A N 1
ATOM 810 C CA . LYS A 1 117 ? -13.610 34.279 41.311 1.00 26.05 114 LYS A CA 1
ATOM 811 C C . LYS A 1 117 ? -12.577 35.014 42.157 1.00 28.34 114 LYS A C 1
ATOM 812 O O . LYS A 1 117 ? -11.388 35.014 41.843 1.00 31.15 114 LYS A O 1
ATOM 818 N N . VAL A 1 118 ? -13.042 35.644 43.229 1.00 26.00 115 VAL A N 1
ATOM 819 C CA . VAL A 1 118 ? -12.146 36.280 44.180 1.00 25.12 115 VAL A CA 1
ATOM 820 C C . VAL A 1 118 ? -11.323 35.201 44.872 1.00 24.11 115 VAL A C 1
ATOM 821 O O . VAL A 1 118 ? -11.853 34.158 45.252 1.00 19.89 115 VAL A O 1
ATOM 825 N N . ALA A 1 119 ? -10.025 35.449 45.016 1.00 24.90 116 ALA A N 1
ATOM 826 C CA . ALA A 1 119 ? -9.123 34.482 45.633 1.00 23.63 116 ALA A CA 1
ATOM 827 C C . ALA A 1 119 ? -9.137 34.532 47.161 1.00 22.53 116 ALA A C 1
ATOM 828 O O . ALA A 1 119 ? -8.986 33.503 47.814 1.00 20.61 116 ALA A O 1
ATOM 830 N N . ALA A 1 120 ? -9.316 35.727 47.721 1.00 23.59 117 ALA A N 1
ATOM 831 C CA . ALA A 1 120 ? -9.264 35.921 49.171 1.00 22.72 117 ALA A CA 1
ATOM 832 C C . ALA A 1 120 ? -10.084 37.126 49.619 1.00 23.87 117 ALA A C 1
ATOM 833 O O . ALA A 1 120 ? -10.318 38.048 48.844 1.00 24.32 117 ALA A O 1
ATOM 835 N N . VAL A 1 121 ? -10.513 37.114 50.878 1.00 23.86 118 VAL A N 1
ATOM 836 C CA . VAL A 1 121 ? -11.264 38.231 51.441 1.00 17.82 118 VAL A CA 1
ATOM 837 C C . VAL A 1 121 ? -10.710 38.660 52.790 1.00 19.90 118 VAL A C 1
ATOM 838 O O . VAL A 1 121 ? -10.215 37.838 53.562 1.00 17.97 118 VAL A O 1
ATOM 842 N N . GLN A 1 122 ? -10.801 39.958 53.061 1.00 21.68 119 GLN A N 1
ATOM 843 C CA . GLN A 1 122 ? -10.357 40.518 54.328 1.00 18.79 119 GLN A CA 1
ATOM 844 C C . GLN A 1 122 ? -11.545 40.990 55.141 1.00 21.64 119 GLN A C 1
ATOM 845 O O . GLN A 1 122 ? -12.285 41.874 54.718 1.00 23.23 119 GLN A O 1
ATOM 851 N N . ILE A 1 123 ? -11.714 40.398 56.316 1.00 23.69 120 ILE A N 1
ATOM 852 C CA . ILE A 1 123 ? -12.814 40.745 57.200 1.00 21.66 120 ILE A CA 1
ATOM 853 C C . ILE A 1 123 ? -12.244 41.255 58.521 1.00 21.47 120 ILE A C 1
ATOM 854 O O . ILE A 1 123 ? -11.198 40.790 58.970 1.00 21.72 120 ILE A O 1
ATOM 859 N N . GLU A 1 124 ? -12.922 42.224 59.130 1.00 22.80 121 GLU A N 1
ATOM 860 C CA . GLU A 1 124 ? -12.388 42.904 60.306 1.00 23.44 121 GLU A CA 1
ATOM 861 C C . GLU A 1 124 ? -13.303 42.829 61.524 1.00 24.63 121 GLU A C 1
ATOM 862 O O . GLU A 1 124 ? -14.503 42.583 61.400 1.00 25.17 121 GLU A O 1
ATOM 868 N N . ASP A 1 125 ? -12.720 43.050 62.701 1.00 26.42 122 ASP A N 1
ATOM 869 C CA . ASP A 1 125 ? -13.468 43.005 63.956 1.00 23.15 122 ASP A CA 1
ATOM 870 C C . ASP A 1 125 ? -13.986 44.371 64.398 1.00 21.54 122 ASP A C 1
ATOM 871 O O . ASP A 1 125 ? -14.482 44.520 65.511 1.00 23.50 122 ASP A O 1
ATOM 876 N N . GLN A 1 126 ? -13.868 45.364 63.525 1.00 22.87 123 GLN A N 1
ATOM 877 C CA . GLN A 1 126 ? -14.456 46.667 63.789 1.00 27.62 123 GLN A CA 1
ATOM 878 C C . GLN A 1 126 ? -15.957 46.503 63.914 1.00 26.86 123 GLN A C 1
ATOM 879 O O . GLN A 1 126 ? -16.540 45.602 63.315 1.00 23.13 123 GLN A O 1
ATOM 885 N N . GLN A 1 127 ? -16.583 47.362 64.706 1.00 30.00 124 GLN A N 1
ATOM 886 C CA . GLN A 1 127 ? -18.020 47.278 64.904 1.00 33.12 124 GLN A CA 1
ATOM 887 C C . GLN A 1 127 ? -18.707 48.301 64.015 1.00 35.49 124 GLN A C 1
ATOM 888 O O . GLN A 1 127 ? -18.458 49.499 64.125 1.00 37.25 124 GLN A O 1
ATOM 894 N N . LEU A 1 128 ? -19.562 47.814 63.122 1.00 37.94 125 LEU A N 1
ATOM 895 C CA . LEU A 1 128 ? -20.207 48.663 62.129 1.00 40.74 125 LEU A CA 1
ATOM 896 C C . LEU A 1 128 ? -21.692 48.349 61.988 1.00 41.95 125 LEU A C 1
ATOM 897 O O . LEU A 1 128 ? -22.101 47.199 62.144 1.00 40.43 125 LEU A O 1
ATOM 902 N N . PRO A 1 129 ? -22.509 49.376 61.702 1.00 44.53 126 PRO A N 1
ATOM 903 C CA . PRO A 1 129 ? -22.093 50.777 61.574 1.00 45.94 126 PRO A CA 1
ATOM 904 C C . PRO A 1 129 ? -21.917 51.421 62.938 1.00 47.68 126 PRO A C 1
ATOM 905 O O . PRO A 1 129 ? -22.273 50.820 63.951 1.00 48.79 126 PRO A O 1
ATOM 909 N N . LYS A 1 130 ? -21.373 52.631 62.959 1.00 49.94 127 LYS A N 1
ATOM 910 C CA . LYS A 1 130 ? -21.139 53.334 64.209 1.00 50.56 127 LYS A CA 1
ATOM 911 C C . LYS A 1 130 ? -22.425 53.973 64.708 1.00 47.67 127 LYS A C 1
ATOM 912 O O . LYS A 1 130 ? -23.285 54.358 63.915 1.00 48.37 127 LYS A O 1
ATOM 918 N N . LYS A 1 131 ? -22.549 54.081 66.028 1.00 45.75 128 LYS A N 1
ATOM 919 C CA . LYS A 1 131 ? -23.696 54.737 66.639 1.00 47.59 128 LYS A CA 1
ATOM 920 C C . LYS A 1 131 ? -23.773 56.184 66.178 1.00 46.65 128 LYS A C 1
ATOM 921 O O . LYS A 1 131 ? -22.751 56.854 66.027 1.00 48.96 128 LYS A O 1
ATOM 927 N N . CYS A 1 132 ? -24.996 56.643 65.940 1.00 43.56 129 CYS A N 1
ATOM 928 C CA . CYS A 1 132 ? -25.255 58.013 65.536 1.00 45.17 129 CYS A CA 1
ATOM 929 C C . CYS A 1 132 ? -24.579 58.990 66.497 1.00 51.63 129 CYS A C 1
ATOM 930 O O . CYS A 1 132 ? -24.606 58.794 67.711 1.00 54.73 129 CYS A O 1
ATOM 933 N N . GLY A 1 133 ? -23.952 60.026 65.948 1.00 54.27 130 GLY A N 1
ATOM 934 C CA . GLY A 1 133 ? -23.262 61.016 66.756 1.00 58.21 130 GLY A CA 1
ATOM 935 C C . GLY A 1 133 ? -21.793 60.694 66.964 1.00 60.57 130 GLY A C 1
ATOM 936 O O . GLY A 1 133 ? -20.935 61.574 66.873 1.00 60.76 130 GLY A O 1
ATOM 937 N N . HIS A 1 134 ? -21.504 59.429 67.251 1.00 61.31 131 HIS A N 1
ATOM 938 C CA . HIS A 1 134 ? -20.129 58.983 67.427 1.00 63.34 131 HIS A CA 1
ATOM 939 C C . HIS A 1 134 ? -19.716 58.149 66.227 1.00 59.83 131 HIS A C 1
ATOM 940 O O . HIS A 1 134 ? -19.293 57.004 66.371 1.00 55.89 131 HIS A O 1
ATOM 947 N N . LEU A 1 135 ? -19.844 58.726 65.039 1.00 62.66 132 LEU A N 1
ATOM 948 C CA . LEU A 1 135 ? -19.531 58.002 63.817 1.00 65.93 132 LEU A CA 1
ATOM 949 C C . LEU A 1 135 ? -18.029 57.776 63.690 1.00 67.78 132 LEU A C 1
ATOM 950 O O . LEU A 1 135 ? -17.578 56.937 62.910 1.00 65.02 132 LEU A O 1
ATOM 955 N N . ASN A 1 136 ? -17.258 58.529 64.466 1.00 71.48 133 ASN A N 1
ATOM 956 C CA . ASN A 1 136 ? -15.815 58.350 64.503 1.00 74.99 133 ASN A CA 1
ATOM 957 C C . ASN A 1 136 ? -15.430 57.360 65.594 1.00 68.48 133 ASN A C 1
ATOM 958 O O . ASN A 1 136 ? -14.456 57.560 66.320 1.00 69.36 133 ASN A O 1
ATOM 963 N N . GLY A 1 137 ? -16.212 56.291 65.698 1.00 62.44 134 GLY A N 1
ATOM 964 C CA . GLY A 1 137 ? -16.021 55.289 66.727 1.00 55.46 134 GLY A CA 1
ATOM 965 C C . GLY A 1 137 ? -14.822 54.405 66.469 1.00 49.20 134 GLY A C 1
ATOM 966 O O . GLY A 1 137 ? -14.312 54.336 65.353 1.00 47.03 134 GLY A O 1
ATOM 967 N N . LYS A 1 138 ? -14.376 53.722 67.514 1.00 48.33 135 LYS A N 1
ATOM 968 C CA . LYS A 1 138 ? -13.195 52.880 67.433 1.00 47.91 135 LYS A CA 1
ATOM 969 C C . LYS A 1 138 ? -13.460 51.542 68.102 1.00 41.05 135 LYS A C 1
ATOM 970 O O . LYS A 1 138 ? -12.569 50.703 68.204 1.00 42.50 135 LYS A O 1
ATOM 976 N N . LYS A 1 139 ? -14.689 51.345 68.561 1.00 37.70 136 LYS A N 1
ATOM 977 C CA . LYS A 1 139 ? -15.028 50.129 69.281 1.00 37.25 136 LYS A CA 1
ATOM 978 C C . LYS A 1 139 ? -15.037 48.926 68.350 1.00 34.47 136 LYS A C 1
ATOM 979 O O . LYS A 1 139 ? -15.225 49.062 67.143 1.00 36.84 136 LYS A O 1
ATOM 985 N N . LEU A 1 140 ? -14.829 47.747 68.925 1.00 30.10 137 LEU A N 1
ATOM 986 C CA . LEU A 1 140 ? -14.774 46.513 68.154 1.00 25.33 137 LEU A CA 1
ATOM 987 C C . LEU A 1 140 ? -15.862 45.565 68.616 1.00 24.35 137 LEU A C 1
ATOM 988 O O . LEU A 1 140 ? -16.419 45.730 69.700 1.00 23.53 137 LEU A O 1
ATOM 993 N N . VAL A 1 141 ? -16.159 44.567 67.794 1.00 22.83 138 VAL A N 1
ATOM 994 C CA . VAL A 1 141 ? -17.090 43.524 68.186 1.00 22.36 138 VAL A CA 1
ATOM 995 C C . VAL A 1 141 ? -16.356 42.550 69.084 1.00 27.62 138 VAL A C 1
ATOM 996 O O . VAL A 1 141 ? -15.129 42.587 69.177 1.00 25.07 138 VAL A O 1
ATOM 1000 N N . THR A 1 142 ? -17.104 41.679 69.748 1.00 28.99 139 THR A N 1
ATOM 1001 C CA . THR A 1 142 ? -16.489 40.675 70.595 1.00 27.91 139 THR A CA 1
ATOM 1002 C C . THR A 1 142 ? -15.684 39.726 69.731 1.00 28.12 139 THR A C 1
ATOM 1003 O O . THR A 1 142 ? -15.908 39.625 68.524 1.00 27.96 139 THR A O 1
ATOM 1007 N N . THR A 1 143 ? -14.737 39.040 70.354 1.00 23.50 140 THR A N 1
ATOM 1008 C CA . THR A 1 143 ? -13.920 38.070 69.650 1.00 22.59 140 THR A CA 1
ATOM 1009 C C . THR A 1 143 ? -14.799 36.997 69.019 1.00 24.27 140 THR A C 1
ATOM 1010 O O . THR A 1 143 ? -14.594 36.623 67.867 1.00 26.30 140 THR A O 1
ATOM 1014 N N . GLU A 1 144 ? -15.786 36.526 69.775 1.00 27.43 141 GLU A N 1
ATOM 1015 C CA . GLU A 1 144 ? -16.723 35.512 69.299 1.00 28.95 141 GLU A CA 1
ATOM 1016 C C . GLU A 1 144 ? -17.482 35.998 68.078 1.00 29.08 141 GLU A C 1
ATOM 1017 O O . GLU A 1 144 ? -17.770 35.230 67.159 1.00 31.79 141 GLU A O 1
ATOM 1023 N N . GLU A 1 145 ? -17.799 37.286 68.078 1.00 26.65 142 GLU A N 1
ATOM 1024 C CA . GLU A 1 145 ? -18.585 37.881 67.014 1.00 25.49 142 GLU A CA 1
ATOM 1025 C C . GLU A 1 145 ? -17.916 37.702 65.653 1.00 23.62 142 GLU A C 1
ATOM 1026 O O . GLU A 1 145 ? -18.579 37.370 64.674 1.00 20.58 142 GLU A O 1
ATOM 1032 N N . LEU A 1 146 ? -16.603 37.905 65.593 1.00 24.76 143 LEU A N 1
ATOM 1033 C CA . LEU A 1 146 ? -15.871 37.677 64.351 1.00 23.21 143 LEU A CA 1
ATOM 1034 C C . LEU A 1 146 ? -15.648 36.189 64.123 1.00 24.14 143 LEU A C 1
ATOM 1035 O O . LEU A 1 146 ? -15.673 35.717 62.988 1.00 23.76 143 LEU A O 1
ATOM 1040 N N . VAL A 1 147 ? -15.429 35.461 65.212 1.00 25.77 144 VAL A N 1
ATOM 1041 C CA . VAL A 1 147 ? -15.199 34.024 65.156 1.00 25.87 144 VAL A CA 1
ATOM 1042 C C . VAL A 1 147 ? -16.324 33.321 64.413 1.00 27.76 144 VAL A C 1
ATOM 1043 O O . VAL A 1 147 ? -16.081 32.503 63.528 1.00 32.62 144 VAL A O 1
ATOM 1047 N N . GLN A 1 148 ? -17.557 33.660 64.764 1.00 24.31 145 GLN A N 1
ATOM 1048 C CA . GLN A 1 148 ? -18.717 33.080 64.107 1.00 25.32 145 GLN A CA 1
ATOM 1049 C C . GLN A 1 148 ? -18.771 33.452 62.629 1.00 27.32 145 GLN A C 1
ATOM 1050 O O . GLN A 1 148 ? -19.092 32.619 61.783 1.00 28.81 145 GLN A O 1
ATOM 1056 N N . LYS A 1 149 ? -18.448 34.703 62.321 1.00 26.86 146 LYS A N 1
ATOM 1057 C CA . LYS A 1 149 ? -18.426 35.164 60.940 1.00 18.25 146 LYS A CA 1
ATOM 1058 C C . LYS A 1 149 ? -17.405 34.398 60.104 1.00 20.69 146 LYS A C 1
ATOM 1059 O O . LYS A 1 149 ? -17.669 34.051 58.955 1.00 21.24 146 LYS A O 1
ATOM 1065 N N . ILE A 1 150 ? -16.238 34.140 60.685 1.00 17.78 147 ILE A N 1
ATOM 1066 C CA . ILE A 1 150 ? -15.197 33.387 60.002 1.00 17.63 147 ILE A CA 1
ATOM 1067 C C . ILE A 1 150 ? -15.666 31.959 59.754 1.00 22.40 147 ILE A C 1
ATOM 1068 O O . ILE A 1 150 ? -15.476 31.410 58.669 1.00 23.02 147 ILE A O 1
ATOM 1073 N N . LYS A 1 151 ? -16.301 31.374 60.764 1.00 25.34 148 LYS A N 1
ATOM 1074 C CA . LYS A 1 151 ? -16.865 30.033 60.656 1.00 25.10 148 LYS A CA 1
ATOM 1075 C C . LYS A 1 151 ? -17.931 29.975 59.576 1.00 24.19 148 LYS A C 1
ATOM 1076 O O . LYS A 1 151 ? -18.064 28.968 58.881 1.00 25.16 148 LYS A O 1
ATOM 1082 N N . ALA A 1 152 ? -18.691 31.058 59.445 1.00 23.99 149 ALA A N 1
ATOM 1083 C CA . ALA A 1 152 ? -19.696 31.168 58.394 1.00 24.24 149 ALA A CA 1
ATOM 1084 C C . ALA A 1 152 ? -19.048 31.095 57.015 1.00 25.00 149 ALA A C 1
ATOM 1085 O O . ALA A 1 152 ? -19.553 30.428 56.111 1.00 23.74 149 ALA A O 1
ATOM 1087 N N . ILE A 1 153 ? -17.923 31.781 56.858 1.00 23.82 150 ILE A N 1
ATOM 1088 C CA . ILE A 1 153 ? -17.193 31.750 55.600 1.00 24.25 150 ILE A CA 1
ATOM 1089 C C . ILE A 1 153 ? -16.639 30.359 55.307 1.00 25.84 150 ILE A C 1
ATOM 1090 O O . ILE A 1 153 ? -16.878 29.817 54.230 1.00 28.66 150 ILE A O 1
ATOM 1095 N N . LYS A 1 154 ? -15.918 29.782 56.267 1.00 25.48 151 LYS A N 1
ATOM 1096 C CA . LYS A 1 154 ? -15.362 28.437 56.114 1.00 24.02 151 LYS A CA 1
ATOM 1097 C C . LYS A 1 154 ? -16.439 27.422 55.767 1.00 23.84 151 LYS A C 1
ATOM 1098 O O . LYS A 1 154 ? -16.183 26.436 55.081 1.00 25.26 151 LYS A O 1
ATOM 1104 N N . GLU A 1 155 ? -17.646 27.669 56.257 1.00 24.20 152 GLU A N 1
ATOM 1105 C CA . GLU A 1 155 ? -18.760 26.770 56.016 1.00 28.96 152 GLU A CA 1
ATOM 1106 C C . GLU A 1 155 ? -19.273 26.850 54.582 1.00 30.95 152 GLU A C 1
ATOM 1107 O O . GLU A 1 155 ? -19.399 25.834 53.901 1.00 29.64 152 GLU A O 1
ATOM 1113 N N . VAL A 1 156 ? -19.568 28.062 54.128 1.00 31.30 153 VAL A N 1
ATOM 1114 C CA . VAL A 1 156 ? -20.207 28.246 52.831 1.00 30.33 153 VAL A CA 1
ATOM 1115 C C . VAL A 1 156 ? -19.193 28.294 51.691 1.00 26.14 153 VAL A C 1
ATOM 1116 O O . VAL A 1 156 ? -19.482 27.863 50.576 1.00 25.01 153 VAL A O 1
ATOM 1120 N N . ALA A 1 157 ? -18.000 28.802 51.978 1.00 22.18 154 ALA A N 1
ATOM 1121 C CA . ALA A 1 157 ? -16.985 28.989 50.946 1.00 19.67 154 ALA A CA 1
ATOM 1122 C C . ALA A 1 157 ? -15.608 28.506 51.386 1.00 24.55 154 ALA A C 1
ATOM 1123 O O . ALA A 1 157 ? -14.732 29.319 51.681 1.00 27.90 154 ALA A O 1
ATOM 1125 N N . PRO A 1 158 ? -15.402 27.181 51.417 1.00 24.62 155 PRO A N 1
ATOM 1126 C CA . PRO A 1 158 ? -14.130 26.629 51.897 1.00 25.10 155 PRO A CA 1
ATOM 1127 C C . PRO A 1 158 ? -12.984 26.891 50.928 1.00 27.20 155 PRO A C 1
ATOM 1128 O O . PRO A 1 158 ? -11.826 26.683 51.281 1.00 28.96 155 PRO A O 1
ATOM 1132 N N . SER A 1 159 ? -13.306 27.344 49.721 1.00 28.04 156 SER A N 1
ATOM 1133 C CA . SER A 1 159 ? -12.295 27.604 48.704 1.00 27.73 156 SER A CA 1
ATOM 1134 C C . SER A 1 159 ? -11.771 29.031 48.800 1.00 26.64 156 SER A C 1
ATOM 1135 O O . SER A 1 159 ? -10.974 29.466 47.976 1.00 26.79 156 SER A O 1
ATOM 1138 N N . LEU A 1 160 ? -12.222 29.750 49.820 1.00 27.20 157 LEU A N 1
ATOM 1139 C CA . LEU A 1 160 ? -11.878 31.156 49.984 1.00 30.15 157 LEU A CA 1
ATOM 1140 C C . LEU A 1 160 ? -10.805 31.356 51.051 1.00 28.57 157 LEU A C 1
ATOM 1141 O O . LEU A 1 160 ? -10.993 30.990 52.210 1.00 29.24 157 LEU A O 1
ATOM 1146 N N . TYR A 1 161 ? -9.682 31.939 50.648 1.00 24.75 158 TYR A N 1
ATOM 1147 C CA . TYR A 1 161 ? -8.595 32.248 51.566 1.00 22.47 158 TYR A CA 1
ATOM 1148 C C . TYR A 1 161 ? -9.034 33.416 52.432 1.00 23.61 158 TYR A C 1
ATOM 1149 O O . TYR A 1 161 ? -9.545 34.410 51.925 1.00 26.70 158 TYR A O 1
ATOM 1158 N N . ILE A 1 162 ? -8.859 33.296 53.742 1.00 22.39 159 ILE A N 1
ATOM 1159 C CA . ILE A 1 162 ? -9.351 34.328 54.639 1.00 21.86 159 ILE A CA 1
ATOM 1160 C C . ILE A 1 162 ? -8.245 35.084 55.341 1.00 23.25 159 ILE A C 1
ATOM 1161 O O . ILE A 1 162 ? -7.422 34.495 56.041 1.00 25.95 159 ILE A O 1
ATOM 1166 N N . VAL A 1 163 ? -8.241 36.398 55.160 1.00 21.88 160 VAL A N 1
ATOM 1167 C CA . VAL A 1 163 ? -7.380 37.268 55.941 1.00 23.12 160 VAL A CA 1
ATOM 1168 C C . VAL A 1 163 ? -8.235 37.998 56.969 1.00 24.49 160 VAL A C 1
ATOM 1169 O O . VAL A 1 163 ? -9.243 38.607 56.622 1.00 23.59 160 VAL A O 1
ATOM 1173 N N . ALA A 1 164 ? -7.843 37.919 58.238 1.00 22.81 161 ALA A N 1
ATOM 1174 C CA . ALA A 1 164 ? -8.598 38.568 59.303 1.00 23.89 161 ALA A CA 1
ATOM 1175 C C . ALA A 1 164 ? -7.888 39.812 59.830 1.00 22.38 161 ALA A C 1
ATOM 1176 O O . ALA A 1 164 ? -6.733 39.751 60.250 1.00 22.10 161 ALA A O 1
ATOM 1178 N N . ARG A 1 165 ? -8.586 40.941 59.806 1.00 22.27 162 ARG A N 1
ATOM 1179 C CA . ARG A 1 165 ? -8.026 42.189 60.302 1.00 20.65 162 ARG A CA 1
ATOM 1180 C C . ARG A 1 165 ? -8.484 42.465 61.723 1.00 24.24 162 ARG A C 1
ATOM 1181 O O . ARG A 1 165 ? -9.651 42.276 62.055 1.00 25.68 162 ARG A O 1
ATOM 1189 N N . THR A 1 166 ? -7.564 42.914 62.567 1.00 23.33 163 THR A N 1
ATOM 1190 C CA . THR A 1 166 ? -7.931 43.316 63.917 1.00 22.24 163 THR A CA 1
ATOM 1191 C C . THR A 1 166 ? -7.375 44.700 64.247 1.00 23.24 163 THR A C 1
ATOM 1192 O O . THR A 1 166 ? -6.212 44.996 63.978 1.00 23.55 163 THR A O 1
ATOM 1196 N N . ASP A 1 167 ? -8.224 45.557 64.804 1.00 26.01 164 ASP A N 1
ATOM 1197 C CA . ASP A 1 167 ? -7.801 46.893 65.208 1.00 24.67 164 ASP A CA 1
ATOM 1198 C C . ASP A 1 167 ? -7.599 46.965 66.714 1.00 20.66 164 ASP A C 1
ATOM 1199 O O . ASP A 1 167 ? -7.652 48.043 67.301 1.00 21.15 164 ASP A O 1
ATOM 1204 N N . ALA A 1 168 ? -7.350 45.809 67.325 1.00 22.15 165 ALA A N 1
ATOM 1205 C CA . ALA A 1 168 ? -7.306 45.684 68.784 1.00 21.21 165 ALA A CA 1
ATOM 1206 C C . ALA A 1 168 ? -6.054 46.255 69.449 1.00 21.17 165 ALA A C 1
ATOM 1207 O O . ALA A 1 168 ? -6.072 46.545 70.640 1.00 20.12 165 ALA A O 1
ATOM 1209 N N . ARG A 1 169 ? -4.974 46.412 68.691 1.00 22.63 166 ARG A N 1
ATOM 1210 C CA . ARG A 1 169 ? -3.743 46.967 69.245 1.00 18.47 166 ARG A CA 1
ATOM 1211 C C . ARG A 1 169 ? -3.947 48.362 69.829 1.00 21.03 166 ARG A C 1
ATOM 1212 O O . ARG A 1 169 ? -3.639 48.610 70.998 1.00 21.28 166 ARG A O 1
ATOM 1220 N N . GLY A 1 170 ? -4.481 49.265 69.017 1.00 18.91 167 GLY A N 1
ATOM 1221 C CA . GLY A 1 170 ? -4.585 50.660 69.398 1.00 21.29 167 GLY A CA 1
ATOM 1222 C C . GLY A 1 170 ? -5.750 50.998 70.306 1.00 29.34 167 GLY A C 1
ATOM 1223 O O . GLY A 1 170 ? -5.910 52.150 70.707 1.00 31.76 167 GLY A O 1
ATOM 1224 N N . VAL A 1 171 ? -6.565 50.004 70.637 1.00 32.09 168 VAL A N 1
ATOM 1225 C CA . VAL A 1 171 ? -7.730 50.251 71.479 1.00 31.68 168 VAL A CA 1
ATOM 1226 C C . VAL A 1 171 ? -7.753 49.374 72.736 1.00 31.67 168 VAL A C 1
ATOM 1227 O O . VAL A 1 171 ? -8.260 49.785 73.781 1.00 32.83 168 VAL A O 1
ATOM 1231 N N . GLU A 1 172 ? -7.173 48.181 72.641 1.00 27.99 169 GLU A N 1
ATOM 1232 C CA . GLU A 1 172 ? -7.158 47.251 73.766 1.00 25.96 169 GLU A CA 1
ATOM 1233 C C . GLU A 1 172 ? -5.754 46.874 74.227 1.00 22.30 169 GLU A C 1
ATOM 1234 O O . GLU A 1 172 ? -5.538 46.601 75.406 1.00 28.39 169 GLU A O 1
ATOM 1240 N N . GLY A 1 173 ? -4.803 46.844 73.302 1.00 19.72 170 GLY A N 1
ATOM 1241 C CA . GLY A 1 173 ? -3.440 46.508 73.657 1.00 18.30 170 GLY A CA 1
ATOM 1242 C C . GLY A 1 173 ? -2.864 45.344 72.878 1.00 17.97 170 GLY A C 1
ATOM 1243 O O . GLY A 1 173 ? -3.588 44.576 72.245 1.00 19.81 170 GLY A O 1
ATOM 1244 N N . LEU A 1 174 ? -1.544 45.215 72.942 1.00 20.03 171 LEU A N 1
ATOM 1245 C CA . LEU A 1 174 ? -0.812 44.231 72.157 1.00 17.78 171 LEU A CA 1
ATOM 1246 C C . LEU A 1 174 ? -1.245 42.801 72.434 1.00 20.18 171 LEU A C 1
ATOM 1247 O O . LEU A 1 174 ? -1.652 42.090 71.522 1.00 21.28 171 LEU A O 1
ATOM 1252 N N . ASP A 1 175 ? -1.154 42.382 73.692 1.00 21.00 172 ASP A N 1
ATOM 1253 C CA . ASP A 1 175 ? -1.518 41.018 74.062 1.00 26.11 172 ASP A CA 1
ATOM 1254 C C . ASP A 1 175 ? -2.980 40.722 73.762 1.00 26.06 172 ASP A C 1
ATOM 1255 O O . ASP A 1 175 ? -3.343 39.582 73.487 1.00 27.01 172 ASP A O 1
ATOM 1260 N N . GLU A 1 176 ? -3.811 41.757 73.816 1.00 25.82 173 GLU A N 1
ATOM 1261 C CA . GLU A 1 176 ? -5.221 41.622 73.483 1.00 23.71 173 GLU A CA 1
ATOM 1262 C C . GLU A 1 176 ? -5.373 41.254 72.024 1.00 23.25 173 GLU A C 1
ATOM 1263 O O . GLU A 1 176 ? -6.170 40.391 71.666 1.00 23.92 173 GLU A O 1
ATOM 1269 N N . ALA A 1 177 ? -4.608 41.932 71.180 1.00 19.26 174 ALA A N 1
ATOM 1270 C CA . ALA A 1 177 ? -4.647 41.673 69.752 1.00 19.14 174 ALA A CA 1
ATOM 1271 C C . ALA A 1 177 ? -4.171 40.255 69.462 1.00 20.53 174 ALA A C 1
ATOM 1272 O O . ALA A 1 177 ? -4.785 39.541 68.672 1.00 22.79 174 ALA A O 1
ATOM 1274 N N . ILE A 1 178 ? -3.088 39.849 70.119 1.00 19.28 175 ILE A N 1
ATOM 1275 C CA . ILE A 1 178 ? -2.532 38.511 69.936 1.00 22.27 175 ILE A CA 1
ATOM 1276 C C . ILE A 1 178 ? -3.564 37.445 70.271 1.00 23.23 175 ILE A C 1
ATOM 1277 O O . ILE A 1 178 ? -3.695 36.446 69.558 1.00 20.76 175 ILE A O 1
ATOM 1282 N N A GLU A 1 179 ? -4.304 37.674 71.353 0.44 25.07 176 GLU A N 1
ATOM 1283 N N B GLU A 1 179 ? -4.299 37.664 71.357 0.56 25.12 176 GLU A N 1
ATOM 1284 C CA A GLU A 1 179 ? -5.360 36.764 71.780 0.44 25.64 176 GLU A CA 1
ATOM 1285 C CA B GLU A 1 179 ? -5.351 36.742 71.767 0.56 25.49 176 GLU A CA 1
ATOM 1286 C C A GLU A 1 179 ? -6.447 36.669 70.719 0.44 24.18 176 GLU A C 1
ATOM 1287 C C B GLU A 1 179 ? -6.455 36.665 70.719 0.56 24.08 176 GLU A C 1
ATOM 1288 O O A GLU A 1 179 ? -6.826 35.573 70.308 0.44 24.54 176 GLU A O 1
ATOM 1289 O O B GLU A 1 179 ? -6.853 35.575 70.313 0.56 24.56 176 GLU A O 1
ATOM 1300 N N . ARG A 1 180 ? -6.945 37.824 70.288 1.00 23.76 177 ARG A N 1
ATOM 1301 C CA . ARG A 1 180 ? -7.968 37.883 69.251 1.00 23.96 177 ARG A CA 1
ATOM 1302 C C . ARG A 1 180 ? -7.485 37.168 68.002 1.00 19.66 177 ARG A C 1
ATOM 1303 O O . ARG A 1 180 ? -8.176 36.304 67.473 1.00 18.81 177 ARG A O 1
ATOM 1311 N N . ALA A 1 181 ? -6.280 37.520 67.565 1.00 21.82 178 ALA A N 1
ATOM 1312 C CA . ALA A 1 181 ? -5.681 36.958 66.358 1.00 23.23 178 ALA A CA 1
ATOM 1313 C C . ALA A 1 181 ? -5.668 35.433 66.349 1.00 21.68 178 ALA A C 1
ATOM 1314 O O . ALA A 1 181 ? -6.138 34.813 65.399 1.00 25.61 178 ALA A O 1
ATOM 1316 N N . ASN A 1 182 ? -5.138 34.834 67.409 1.00 22.09 179 ASN A N 1
ATOM 1317 C CA . ASN A 1 182 ? -5.050 33.381 67.493 1.00 22.57 179 ASN A CA 1
ATOM 1318 C C . ASN A 1 182 ? -6.417 32.706 67.513 1.00 24.18 179 ASN A C 1
ATOM 1319 O O . ASN A 1 182 ? -6.553 31.548 67.121 1.00 24.41 179 ASN A O 1
ATOM 1324 N N . ALA A 1 183 ? -7.426 33.436 67.974 1.00 26.01 180 ALA A N 1
ATOM 1325 C CA . ALA A 1 183 ? -8.788 32.923 67.983 1.00 23.93 180 ALA A CA 1
ATOM 1326 C C . ALA A 1 183 ? -9.330 32.882 66.566 1.00 25.25 180 ALA A C 1
ATOM 1327 O O . ALA A 1 183 ? -9.926 31.892 66.145 1.00 29.05 180 ALA A O 1
ATOM 1329 N N . TYR A 1 184 ? -9.111 33.968 65.835 1.00 21.70 181 TYR A N 1
ATOM 1330 C CA . TYR A 1 184 ? -9.578 34.081 64.464 1.00 20.27 181 TYR A CA 1
ATOM 1331 C C . TYR A 1 184 ? -8.915 33.016 63.597 1.00 20.28 181 TYR A C 1
ATOM 1332 O O . TYR A 1 184 ? -9.529 32.481 62.676 1.00 18.49 181 TYR A O 1
ATOM 1341 N N . VAL A 1 185 ? -7.661 32.709 63.911 1.00 20.84 182 VAL A N 1
ATOM 1342 C CA . VAL A 1 185 ? -6.906 31.699 63.178 1.00 22.52 182 VAL A CA 1
ATOM 1343 C C . VAL A 1 185 ? -7.497 30.309 63.374 1.00 24.49 182 VAL A C 1
ATOM 1344 O O . VAL A 1 185 ? -7.732 29.585 62.410 1.00 26.34 182 VAL A O 1
ATOM 1348 N N . LYS A 1 186 ? -7.748 29.937 64.624 1.00 29.43 183 LYS A N 1
ATOM 1349 C CA . LYS A 1 186 ? -8.320 28.627 64.899 1.00 31.03 183 LYS A CA 1
ATOM 1350 C C . LYS A 1 186 ? -9.742 28.537 64.356 1.00 30.74 183 LYS A C 1
ATOM 1351 O O . LYS A 1 186 ? -10.253 27.448 64.102 1.00 29.52 183 LYS A O 1
ATOM 1357 N N . ALA A 1 187 ? -10.371 29.693 64.171 1.00 30.57 184 ALA A N 1
ATOM 1358 C CA . ALA A 1 187 ? -11.727 29.750 63.647 1.00 28.22 184 ALA A CA 1
ATOM 1359 C C . ALA A 1 187 ? -11.730 29.484 62.147 1.00 31.71 184 ALA A C 1
ATOM 1360 O O . ALA A 1 187 ? -12.746 29.086 61.580 1.00 34.86 184 ALA A O 1
ATOM 1362 N N . GLY A 1 188 ? -10.588 29.703 61.504 1.00 27.99 185 GLY A N 1
ATOM 1363 C CA . GLY A 1 188 ? -10.454 29.374 60.099 1.00 24.95 185 GLY A CA 1
ATOM 1364 C C . GLY A 1 188 ? -9.658 30.363 59.276 1.00 22.02 185 GLY A C 1
ATOM 1365 O O . GLY A 1 188 ? -9.369 30.101 58.112 1.00 21.97 185 GLY A O 1
ATOM 1366 N N . ALA A 1 189 ? -9.307 31.500 59.865 1.00 24.67 186 ALA A N 1
ATOM 1367 C CA . ALA A 1 189 ? -8.532 32.502 59.141 1.00 25.42 186 ALA A CA 1
ATOM 1368 C C . ALA A 1 189 ? -7.161 31.947 58.771 1.00 24.81 186 ALA A C 1
ATOM 1369 O O . ALA A 1 189 ? -6.547 31.223 59.552 1.00 23.19 186 ALA A O 1
ATOM 1371 N N . ASP A 1 190 ? -6.695 32.277 57.571 1.00 22.85 187 ASP A N 1
ATOM 1372 C CA . ASP A 1 190 ? -5.440 31.741 57.057 1.00 19.12 187 ASP A CA 1
ATOM 1373 C C . ASP A 1 190 ? -4.292 32.728 57.236 1.00 19.78 187 ASP A C 1
ATOM 1374 O O . ASP A 1 190 ? -3.124 32.370 57.084 1.00 19.64 187 ASP A O 1
ATOM 1379 N N . ALA A 1 191 ? -4.634 33.971 57.562 1.00 21.16 188 ALA A N 1
ATOM 1380 C CA . ALA A 1 191 ? -3.647 35.039 57.682 1.00 22.97 188 ALA A CA 1
ATOM 1381 C C . ALA A 1 191 ? -4.176 36.174 58.551 1.00 21.98 188 ALA A C 1
ATOM 1382 O O . ALA A 1 191 ? -5.387 36.346 58.681 1.00 23.40 188 ALA A O 1
ATOM 1384 N N . ILE A 1 192 ? -3.268 36.951 59.135 1.00 19.35 189 ILE A N 1
ATOM 1385 C CA . ILE A 1 192 ? -3.664 38.061 60.000 1.00 22.02 189 ILE A CA 1
ATOM 1386 C C . ILE A 1 192 ? -3.143 39.427 59.534 1.00 23.59 189 ILE A C 1
ATOM 1387 O O . ILE A 1 192 ? -1.985 39.571 59.147 1.00 26.31 189 ILE A O 1
ATOM 1392 N N . PHE A 1 193 ? -4.033 40.415 59.573 1.00 21.18 190 PHE A N 1
ATOM 1393 C CA . PHE A 1 193 ? -3.724 41.811 59.302 1.00 20.47 190 PHE A CA 1
ATOM 1394 C C . PHE A 1 193 ? -3.821 42.532 60.651 1.00 23.31 190 PHE A C 1
ATOM 1395 O O . PHE A 1 193 ? -4.914 42.890 61.087 1.00 28.37 190 PHE A O 1
ATOM 1403 N N . PRO A 1 194 ? -2.673 42.754 61.312 1.00 21.21 191 PRO A N 1
ATOM 1404 C CA . PRO A 1 194 ? -2.626 43.453 62.598 1.00 20.29 191 PRO A CA 1
ATOM 1405 C C . PRO A 1 194 ? -2.464 44.953 62.407 1.00 19.27 191 PRO A C 1
ATOM 1406 O O . PRO A 1 194 ? -1.339 45.436 62.273 1.00 21.79 191 PRO A O 1
ATOM 1410 N N . GLU A 1 195 ? -3.574 45.679 62.401 1.00 17.11 192 GLU A N 1
ATOM 1411 C CA . GLU A 1 195 ? -3.534 47.114 62.155 1.00 20.71 192 GLU A CA 1
ATOM 1412 C C . GLU A 1 195 ? -2.750 47.886 63.212 1.00 22.82 192 GLU A C 1
ATOM 1413 O O . GLU A 1 195 ? -2.980 47.742 64.417 1.00 24.46 192 GLU A O 1
ATOM 1419 N N . ALA A 1 196 ? -1.811 48.695 62.735 1.00 23.52 193 ALA A N 1
ATOM 1420 C CA . ALA A 1 196 ? -1.079 49.631 63.573 1.00 23.06 193 ALA A C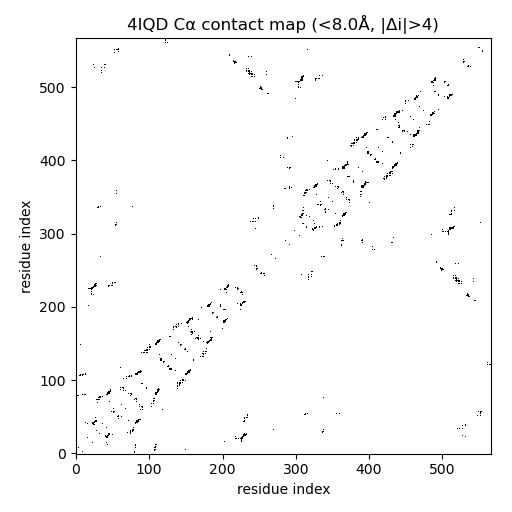A 1
ATOM 1421 C C . ALA A 1 196 ? -0.379 48.988 64.760 1.00 22.05 193 ALA A C 1
ATOM 1422 O O . ALA A 1 196 ? -0.613 49.380 65.902 1.00 21.42 193 ALA A O 1
ATOM 1424 N N . LEU A 1 197 ? 0.465 47.997 64.500 1.00 19.15 194 LEU A N 1
ATOM 1425 C CA . LEU A 1 197 ? 1.438 47.596 65.503 1.00 19.11 194 LEU A CA 1
ATOM 1426 C C . LEU A 1 197 ? 2.475 48.708 65.504 1.00 19.08 194 LEU A C 1
ATOM 1427 O O . LEU A 1 197 ? 2.670 49.373 64.492 1.00 19.78 194 LEU A O 1
ATOM 1432 N N . GLN A 1 198 ? 3.134 48.924 66.635 1.00 20.93 195 GLN A N 1
ATOM 1433 C CA . GLN A 1 198 ? 3.807 50.201 66.851 1.00 23.35 195 GLN A CA 1
ATOM 1434 C C . GLN A 1 198 ? 5.333 50.227 66.763 1.00 28.64 195 GLN A C 1
ATOM 1435 O O . GLN A 1 198 ? 5.939 51.280 66.963 1.00 34.26 195 GLN A O 1
ATOM 1441 N N . SER A 1 199 ? 5.956 49.095 66.451 1.00 24.92 196 SER A N 1
ATOM 1442 C CA . SER A 1 199 ? 7.413 49.053 66.378 1.00 23.50 196 SER A CA 1
ATOM 1443 C C . SER A 1 199 ? 7.952 47.775 65.766 1.00 26.62 196 SER A C 1
ATOM 1444 O O . SER A 1 199 ? 7.223 46.805 65.571 1.00 27.52 196 SER A O 1
ATOM 1447 N N . GLU A 1 200 ? 9.250 47.789 65.484 1.00 28.01 197 GLU A N 1
ATOM 1448 C CA . GLU A 1 200 ? 9.957 46.602 65.039 1.00 28.35 197 GLU A CA 1
ATOM 1449 C C . GLU A 1 200 ? 9.769 45.422 65.989 1.00 28.15 197 GLU A C 1
ATOM 1450 O O . GLU A 1 200 ? 9.493 44.303 65.555 1.00 26.40 197 GLU A O 1
ATOM 1456 N N . GLU A 1 201 ? 9.895 45.682 67.286 1.00 24.57 198 GLU A N 1
ATOM 1457 C CA . GLU A 1 201 ? 9.773 44.624 68.282 1.00 26.96 198 GLU A CA 1
ATOM 1458 C C . GLU A 1 201 ? 8.349 44.086 68.371 1.00 23.96 198 GLU A C 1
ATOM 1459 O O . GLU A 1 201 ? 8.150 42.913 68.662 1.00 24.94 198 GLU A O 1
ATOM 1465 N N . GLU A 1 202 ? 7.360 44.937 68.117 1.00 23.43 199 GLU A N 1
ATOM 1466 C CA . GLU A 1 202 ? 5.974 44.491 68.159 1.00 22.29 199 GLU A CA 1
ATOM 1467 C C . GLU A 1 202 ? 5.656 43.608 66.965 1.00 20.39 199 GLU A C 1
ATOM 1468 O O . GLU A 1 202 ? 4.911 42.639 67.079 1.00 22.70 199 GLU A O 1
ATOM 1474 N N . PHE A 1 203 ? 6.240 43.943 65.819 1.00 19.28 200 PHE A N 1
ATOM 1475 C CA . PHE A 1 203 ? 6.049 43.151 64.610 1.00 18.94 200 PHE A CA 1
ATOM 1476 C C . PHE A 1 203 ? 6.593 41.748 64.851 1.00 19.22 200 PHE A C 1
ATOM 1477 O O . PHE A 1 203 ? 5.869 40.759 64.724 1.00 23.23 200 PHE A O 1
ATOM 1485 N N . ARG A 1 204 ? 7.873 41.672 65.208 1.00 18.92 201 ARG A N 1
ATOM 1486 C CA . ARG A 1 204 ? 8.541 40.397 65.456 1.00 19.57 201 ARG A CA 1
ATOM 1487 C C . ARG A 1 204 ? 7.873 39.595 66.575 1.00 24.18 201 ARG A C 1
ATOM 1488 O O . ARG A 1 204 ? 7.761 38.373 66.486 1.00 26.10 201 ARG A O 1
ATOM 1496 N N . LEU A 1 205 ? 7.435 40.284 67.625 1.00 24.64 202 LEU A N 1
ATOM 1497 C CA . LEU A 1 205 ? 6.774 39.619 68.745 1.00 26.66 202 LEU A CA 1
ATOM 1498 C C . LEU A 1 205 ? 5.420 39.054 68.345 1.00 25.83 202 LEU A C 1
ATOM 1499 O O . LEU A 1 205 ? 5.064 37.939 68.729 1.00 27.69 202 LEU A O 1
ATOM 1504 N N . PHE A 1 206 ? 4.662 39.839 67.589 1.00 21.24 203 PHE A N 1
ATOM 1505 C CA . PHE A 1 206 ? 3.340 39.418 67.153 1.00 20.74 203 PHE A CA 1
ATOM 1506 C C . PHE A 1 206 ? 3.480 38.187 66.268 1.00 22.02 203 PHE A C 1
ATOM 1507 O O . PHE A 1 206 ? 2.761 37.206 66.436 1.00 20.41 203 PHE A O 1
ATOM 1515 N N . ASN A 1 207 ? 4.427 38.250 65.336 1.00 21.88 204 ASN A N 1
ATOM 1516 C CA . ASN A 1 207 ? 4.747 37.128 64.465 1.00 24.47 204 ASN A CA 1
ATOM 1517 C C . ASN A 1 207 ? 5.120 35.885 65.266 1.00 27.89 204 ASN A C 1
ATOM 1518 O O . ASN A 1 207 ? 4.772 34.765 64.892 1.00 27.19 204 ASN A O 1
ATOM 1523 N N . SER A 1 208 ? 5.811 36.098 66.381 1.00 26.74 205 SER A N 1
ATOM 1524 C CA . SER A 1 208 ? 6.309 35.005 67.205 1.00 29.43 205 SER A CA 1
ATOM 1525 C C . SER A 1 208 ? 5.197 34.330 67.991 1.00 28.26 205 SER A C 1
ATOM 1526 O O . SER A 1 208 ? 5.274 33.144 68.298 1.00 28.88 205 SER A O 1
ATOM 1529 N N . LYS A 1 209 ? 4.162 35.090 68.318 1.00 25.94 206 LYS A N 1
ATOM 1530 C CA . LYS A 1 209 ? 3.101 34.582 69.173 1.00 27.97 206 LYS A CA 1
ATOM 1531 C C . LYS A 1 209 ? 1.858 34.169 68.392 1.00 28.29 206 LYS A C 1
ATOM 1532 O O . LYS A 1 209 ? 0.923 33.615 68.965 1.00 29.65 206 LYS A O 1
ATOM 1538 N N . VAL A 1 210 ? 1.845 34.439 67.089 1.00 26.34 207 VAL A N 1
ATOM 1539 C CA . VAL A 1 210 ? 0.675 34.144 66.262 1.00 26.23 207 VAL A CA 1
ATOM 1540 C C . VAL A 1 210 ? 0.991 33.121 65.164 1.00 30.81 207 VAL A C 1
ATOM 1541 O O . VAL A 1 210 ? 1.937 33.296 64.397 1.00 36.25 207 VAL A O 1
ATOM 1545 N N A ASN A 1 211 ? 0.198 32.058 65.111 0.48 29.61 208 ASN A N 1
ATOM 1546 N N B ASN A 1 211 ? 0.185 32.064 65.086 0.52 29.56 208 ASN A N 1
ATOM 1547 C CA A ASN A 1 211 ? 0.404 30.984 64.152 0.48 29.90 208 ASN A CA 1
ATOM 1548 C CA B ASN A 1 211 ? 0.432 30.967 64.147 0.52 29.91 208 ASN A CA 1
ATOM 1549 C C A ASN A 1 211 ? -0.297 31.256 62.822 0.48 29.60 208 ASN A C 1
ATOM 1550 C C B ASN A 1 211 ? -0.179 31.160 62.755 0.52 29.64 208 ASN A C 1
ATOM 1551 O O A ASN A 1 211 ? -1.297 30.616 62.493 0.48 30.32 208 ASN A O 1
ATOM 1552 O O B ASN A 1 211 ? -0.982 30.345 62.301 0.52 30.47 208 ASN A O 1
ATOM 1561 N N . ALA A 1 212 ? 0.223 32.228 62.077 1.00 24.78 209 ALA A N 1
ATOM 1562 C CA . ALA A 1 212 ? -0.314 32.559 60.762 1.00 23.48 209 ALA A CA 1
ATOM 1563 C C . ALA A 1 212 ? 0.621 33.506 60.030 1.00 24.10 209 ALA A C 1
ATOM 1564 O O . ALA A 1 212 ? 1.379 34.236 60.659 1.00 29.18 209 ALA A O 1
ATOM 1566 N N . PRO A 1 213 ? 0.576 33.493 58.691 1.00 22.83 210 PRO A N 1
ATOM 1567 C CA . PRO A 1 213 ? 1.269 34.529 57.924 1.00 23.58 210 PRO A CA 1
ATOM 1568 C C . PRO A 1 213 ? 0.684 35.893 58.254 1.00 21.39 210 PRO A C 1
ATOM 1569 O O . PRO A 1 213 ? -0.499 35.987 58.575 1.00 23.52 210 PRO A O 1
ATOM 1573 N N . LEU A 1 214 ? 1.500 36.937 58.184 1.00 23.21 211 LEU A N 1
ATOM 1574 C CA . LEU A 1 214 ? 1.033 38.270 58.530 1.00 19.06 211 LEU A CA 1
ATOM 1575 C C . LEU A 1 214 ? 1.058 39.209 57.337 1.00 16.88 211 LEU A C 1
ATOM 1576 O O . LEU A 1 214 ? 1.915 39.095 56.462 1.00 18.21 211 LEU A O 1
ATOM 1581 N N . LEU A 1 215 ? 0.101 40.131 57.320 1.00 20.90 212 LEU A N 1
ATOM 1582 C CA . LEU A 1 215 ? -0.020 41.137 56.277 1.00 19.62 212 LEU A CA 1
ATOM 1583 C C . LEU A 1 215 ? 0.411 42.486 56.828 1.00 20.72 212 LEU A C 1
ATOM 1584 O O . LEU A 1 215 ? 0.099 42.825 57.968 1.00 18.78 212 LEU A O 1
ATOM 1589 N N . ALA A 1 216 ? 1.121 43.253 56.010 1.00 23.56 213 ALA A N 1
ATOM 1590 C CA . ALA A 1 216 ? 1.508 44.609 56.364 1.00 21.29 213 ALA A CA 1
ATOM 1591 C C . ALA A 1 216 ? 0.726 45.591 55.506 1.00 17.05 213 ALA A C 1
ATOM 1592 O O . ALA A 1 216 ? 0.580 45.391 54.304 1.00 22.17 213 ALA A O 1
ATOM 1594 N N . ASN A 1 217 ? 0.218 46.646 56.130 1.00 20.28 214 ASN A N 1
ATOM 1595 C CA . ASN A 1 217 ? -0.572 47.656 55.435 1.00 20.50 214 ASN A CA 1
ATOM 1596 C C . ASN A 1 217 ? 0.251 48.884 55.077 1.00 23.95 214 ASN A C 1
ATOM 1597 O O . ASN A 1 217 ? 0.423 49.777 55.905 1.00 27.28 214 ASN A O 1
ATOM 1610 N N . THR A 1 219 ? -0.200 51.810 53.556 1.00 22.61 216 THR A N 1
ATOM 1611 C CA . THR A 1 219 ? -0.974 52.942 53.087 1.00 20.95 216 THR A CA 1
ATOM 1612 C C . THR A 1 219 ? -0.243 54.229 53.466 1.00 23.67 216 THR A C 1
ATOM 1613 O O . THR A 1 219 ? 0.393 54.309 54.515 1.00 24.52 216 THR A O 1
ATOM 1617 N N . GLU A 1 220 ? -0.313 55.228 52.594 1.00 24.32 217 GLU A N 1
ATOM 1618 C CA . GLU A 1 220 ? 0.457 56.453 52.771 1.00 19.35 217 GLU A CA 1
ATOM 1619 C C . GLU A 1 220 ? -0.176 57.363 53.815 1.00 22.34 217 GLU A C 1
ATOM 1620 O O . GLU A 1 220 ? -1.390 57.345 54.006 1.00 20.57 217 GLU A O 1
ATOM 1626 N N . PHE A 1 221 ? 0.660 58.154 54.484 1.00 22.27 218 PHE A N 1
ATOM 1627 C CA . PHE A 1 221 ? 0.212 59.113 55.494 1.00 24.98 218 PHE A CA 1
ATOM 1628 C C . PHE A 1 221 ? -0.559 58.452 56.630 1.00 26.03 218 PHE A C 1
ATOM 1629 O O . PHE A 1 221 ? -1.514 59.022 57.149 1.00 26.93 218 PHE A O 1
ATOM 1637 N N . GLY A 1 222 ? -0.140 57.250 57.009 1.00 28.74 219 GLY A N 1
ATOM 1638 C CA . GLY A 1 222 ? -0.810 56.510 58.061 1.00 29.36 219 GLY A CA 1
ATOM 1639 C C . GLY A 1 222 ? 0.086 56.240 59.251 1.00 28.11 219 GLY A C 1
ATOM 1640 O O . GLY A 1 222 ? 1.147 56.847 59.382 1.00 28.16 219 GLY A O 1
ATOM 1641 N N . LYS A 1 223 ? -0.337 55.311 60.105 1.00 26.06 220 LYS A N 1
ATOM 1642 C CA . LYS A 1 223 ? 0.361 55.005 61.353 1.00 29.50 220 LYS A CA 1
ATOM 1643 C C . LYS A 1 223 ? 1.541 54.070 61.136 1.00 27.83 220 LYS A C 1
ATOM 1644 O O . LYS A 1 223 ? 2.064 53.490 62.088 1.00 31.25 220 LYS A O 1
ATOM 1650 N N . THR A 1 224 ? 1.950 53.915 59.884 1.00 28.46 221 THR A N 1
ATOM 1651 C CA . THR A 1 224 ? 3.034 53.005 59.546 1.00 28.94 221 THR A CA 1
ATOM 1652 C C . THR A 1 224 ? 4.103 53.726 58.727 1.00 28.33 221 THR A C 1
ATOM 1653 O O . THR A 1 224 ? 3.785 54.418 57.759 1.00 31.35 221 THR A O 1
ATOM 1657 N N . PRO A 1 225 ? 5.376 53.582 59.130 1.00 26.63 222 PRO A N 1
ATOM 1658 C CA . PRO A 1 225 ? 6.515 54.186 58.434 1.00 25.82 222 PRO A CA 1
ATOM 1659 C C . PRO A 1 225 ? 6.749 53.495 57.101 1.00 25.88 222 PRO A C 1
ATOM 1660 O O . PRO A 1 225 ? 6.278 52.377 56.895 1.00 29.29 222 PRO A O 1
ATOM 1664 N N . TYR A 1 226 ? 7.474 54.150 56.206 1.00 25.30 223 TYR A N 1
ATOM 1665 C CA . TYR A 1 226 ? 7.658 53.614 54.867 1.00 24.18 223 TYR A CA 1
ATOM 1666 C C . TYR A 1 226 ? 8.810 52.623 54.800 1.00 23.33 223 TYR A C 1
ATOM 1667 O O . TYR A 1 226 ? 9.877 52.913 54.268 1.00 25.43 223 TYR A O 1
ATOM 1676 N N . TYR A 1 227 ? 8.578 51.449 55.371 1.00 24.29 224 TYR A N 1
ATOM 1677 C CA . TYR A 1 227 ? 9.509 50.350 55.244 1.00 23.05 224 TYR A CA 1
ATOM 1678 C C . TYR A 1 227 ? 9.407 49.772 53.848 1.00 21.81 224 TYR A C 1
ATOM 1679 O O . TYR A 1 227 ? 8.347 49.813 53.229 1.00 23.24 224 TYR A O 1
ATOM 1688 N N . SER A 1 228 ? 10.507 49.226 53.350 1.00 22.96 225 SER A N 1
ATOM 1689 C CA . SER A 1 228 ? 10.469 48.527 52.077 1.00 24.11 225 SER A CA 1
ATOM 1690 C C . SER A 1 228 ? 9.840 47.158 52.301 1.00 24.00 225 SER A C 1
ATOM 1691 O O . SER A 1 228 ? 9.643 46.743 53.443 1.00 24.41 225 SER A O 1
ATOM 1694 N N . ALA A 1 229 ? 9.516 46.465 51.216 1.00 20.62 226 ALA A N 1
ATOM 1695 C CA . ALA A 1 229 ? 8.951 45.125 51.318 1.00 25.56 226 ALA A CA 1
ATOM 1696 C C . ALA A 1 229 ? 9.986 44.160 51.890 1.00 26.15 226 ALA A C 1
ATOM 1697 O O . ALA A 1 229 ? 9.654 43.259 52.658 1.00 24.63 226 ALA A O 1
ATOM 1699 N N . GLU A 1 230 ? 11.243 44.365 51.507 1.00 30.01 227 GLU A N 1
ATOM 1700 C CA . GLU A 1 230 ? 12.355 43.581 52.031 1.00 32.25 227 GLU A CA 1
ATOM 1701 C C . GLU A 1 230 ? 12.454 43.785 53.533 1.00 27.30 227 GLU A C 1
ATOM 1702 O O . GLU A 1 230 ? 12.699 42.842 54.284 1.00 27.63 227 GLU A O 1
ATOM 1708 N N . GLU A 1 231 ? 12.252 45.023 53.967 1.00 23.90 228 GLU A N 1
ATOM 1709 C CA . GLU A 1 231 ? 12.255 45.326 55.389 1.00 26.03 228 GLU A CA 1
ATOM 1710 C C . GLU A 1 231 ? 11.145 44.569 56.113 1.00 24.38 228 GLU A C 1
ATOM 1711 O O . GLU A 1 231 ? 11.426 43.827 57.040 1.00 25.95 228 GLU A O 1
ATOM 1717 N N . PHE A 1 232 ? 9.903 44.718 55.662 1.00 24.36 229 PHE A N 1
ATOM 1718 C CA . PHE A 1 232 ? 8.784 43.967 56.235 1.00 25.24 229 PHE A CA 1
ATOM 1719 C C . PHE A 1 232 ? 9.040 42.467 56.287 1.00 21.55 229 PHE A C 1
ATOM 1720 O O . PHE A 1 232 ? 8.626 41.792 57.227 1.00 23.15 229 PHE A O 1
ATOM 1728 N N . ALA A 1 233 ? 9.719 41.955 55.266 1.00 28.54 230 ALA A N 1
ATOM 1729 C CA . ALA A 1 233 ? 9.945 40.521 55.134 1.00 27.80 230 ALA A CA 1
ATOM 1730 C C . ALA A 1 233 ? 10.783 39.946 56.270 1.00 29.56 230 ALA A C 1
ATOM 1731 O O . ALA A 1 233 ? 10.406 38.944 56.867 1.00 33.84 230 ALA A O 1
ATOM 1733 N N . ASN A 1 234 ? 11.916 40.569 56.574 1.00 30.27 231 ASN A N 1
ATOM 1734 C CA . ASN A 1 234 ? 12.758 40.048 57.645 1.00 34.86 231 ASN A CA 1
ATOM 1735 C C . ASN A 1 234 ? 12.217 40.427 59.013 1.00 30.72 231 ASN A C 1
ATOM 1736 O O . ASN A 1 234 ? 12.699 39.958 60.043 1.00 31.65 231 ASN A O 1
ATOM 1749 N N . GLY A 1 236 ? 9.069 39.902 59.755 1.00 29.63 233 GLY A N 1
ATOM 1750 C CA . GLY A 1 236 ? 8.069 38.899 60.074 1.00 32.66 233 GLY A CA 1
ATOM 1751 C C . GLY A 1 236 ? 6.794 38.938 59.253 1.00 28.86 233 GLY A C 1
ATOM 1752 O O . GLY A 1 236 ? 5.772 38.395 59.672 1.00 31.27 233 GLY A O 1
ATOM 1753 N N . PHE A 1 237 ? 6.848 39.574 58.088 1.00 24.93 234 PHE A N 1
ATOM 1754 C CA . PHE A 1 237 ? 5.680 39.660 57.214 1.00 21.65 234 PHE A CA 1
ATOM 1755 C C . PHE A 1 237 ? 5.876 38.878 55.926 1.00 21.37 234 PHE A C 1
ATOM 1756 O O . PHE A 1 237 ? 6.989 38.758 55.426 1.00 24.81 234 PHE A O 1
ATOM 1764 N N . GLN A 1 238 ? 4.784 38.344 55.394 1.00 23.18 235 GLN A N 1
ATOM 1765 C CA . GLN A 1 238 ? 4.856 37.510 54.201 1.00 21.78 235 GLN A CA 1
ATOM 1766 C C . GLN A 1 238 ? 4.042 38.081 53.045 1.00 22.53 235 GLN A C 1
ATOM 1767 O O . GLN A 1 238 ? 4.009 37.513 51.955 1.00 22.72 235 GLN A O 1
ATOM 1781 N N . VAL A 1 240 ? 2.386 42.267 51.702 1.00 19.79 237 VAL A N 1
ATOM 1782 C CA . VAL A 1 240 ? 2.209 43.680 51.996 1.00 19.67 237 VAL A CA 1
ATOM 1783 C C . VAL A 1 240 ? 1.320 44.348 50.958 1.00 24.62 237 VAL A C 1
ATOM 1784 O O . VAL A 1 240 ? 1.483 44.140 49.757 1.00 21.36 237 VAL A O 1
ATOM 1788 N N . ILE A 1 241 ? 0.370 45.145 51.433 1.00 29.50 238 ILE A N 1
ATOM 1789 C CA . ILE A 1 241 ? -0.570 45.819 50.552 1.00 19.04 238 ILE A CA 1
ATOM 1790 C C . ILE A 1 241 ? -0.273 47.310 50.399 1.00 18.95 238 ILE A C 1
ATOM 1791 O O . ILE A 1 241 ? 0.214 47.963 51.322 1.00 19.08 238 ILE A O 1
ATOM 1796 N N . TYR A 1 242 ? -0.570 47.827 49.212 1.00 18.78 239 TYR A N 1
ATOM 1797 C CA . TYR A 1 242 ? -0.482 49.250 48.918 1.00 23.11 239 TYR A CA 1
ATOM 1798 C C . TYR A 1 242 ? -1.863 49.659 48.413 1.00 20.60 239 TYR A C 1
ATOM 1799 O O . TYR A 1 242 ? -2.070 49.830 47.213 1.00 19.19 239 TYR A O 1
ATOM 1808 N N . PRO A 1 243 ? -2.816 49.808 49.347 1.00 23.17 240 PRO A N 1
ATOM 1809 C CA . PRO A 1 243 ? -4.263 49.781 49.101 1.00 18.42 240 PRO A CA 1
ATOM 1810 C C . PRO A 1 243 ? -4.823 50.927 48.274 1.00 18.48 240 PRO A C 1
ATOM 1811 O O . PRO A 1 243 ? -5.670 50.693 47.412 1.00 20.26 240 PRO A O 1
ATOM 1815 N N . VAL A 1 244 ? -4.383 52.148 48.544 1.00 18.31 241 VAL A N 1
ATOM 1816 C CA . VAL A 1 244 ? -5.073 53.316 48.011 1.00 18.22 241 VAL A CA 1
ATOM 1817 C C . VAL A 1 244 ? -4.196 54.117 47.050 1.00 21.06 241 VAL A C 1
ATOM 1818 O O . VAL A 1 244 ? -4.638 55.095 46.446 1.00 23.43 241 VAL A O 1
ATOM 1822 N N . THR A 1 245 ? -2.956 53.671 46.901 1.00 18.24 242 THR A N 1
ATOM 1823 C CA . THR A 1 245 ? -1.960 54.374 46.111 1.00 18.27 242 THR A CA 1
ATOM 1824 C C . THR A 1 245 ? -2.440 54.688 44.696 1.00 18.15 242 THR A C 1
ATOM 1825 O O . THR A 1 245 ? -2.236 55.792 44.202 1.00 18.16 242 THR A O 1
ATOM 1829 N N . SER A 1 246 ? -3.092 53.719 44.061 1.00 22.63 243 SER A N 1
ATOM 1830 C CA . SER A 1 246 ? -3.556 53.879 42.684 1.00 20.60 243 SER A CA 1
ATOM 1831 C C . SER A 1 246 ? -4.489 55.076 42.525 1.00 22.25 243 SER A C 1
ATOM 1832 O O . SER A 1 246 ? -4.404 55.808 41.544 1.00 25.01 243 SER A O 1
ATOM 1835 N N . LEU A 1 247 ? -5.369 55.279 43.498 1.00 24.08 244 LEU A N 1
ATOM 1836 C CA . LEU A 1 247 ? -6.327 56.376 43.440 1.00 22.99 244 LEU A CA 1
ATOM 1837 C C . LEU A 1 247 ? -5.693 57.701 43.851 1.00 22.14 244 LEU A C 1
ATOM 1838 O O . LEU A 1 247 ? -6.063 58.758 43.338 1.00 24.20 244 LEU A O 1
ATOM 1843 N N . ARG A 1 248 ? -4.737 57.640 44.772 1.00 18.08 245 ARG A N 1
ATOM 1844 C CA . ARG A 1 248 ? -4.052 58.838 45.240 1.00 18.21 245 ARG A CA 1
ATOM 1845 C C . ARG A 1 248 ? -3.302 59.530 44.114 1.00 21.69 245 ARG A C 1
ATOM 1846 O O . ARG A 1 248 ? -3.375 60.748 43.971 1.00 22.49 245 ARG A O 1
ATOM 1854 N N . VAL A 1 249 ? -2.578 58.746 43.322 1.00 21.50 246 VAL A N 1
ATOM 1855 C CA . VAL A 1 249 ? -1.797 59.281 42.213 1.00 19.05 246 VAL A CA 1
ATOM 1856 C C . VAL A 1 249 ? -2.687 59.708 41.048 1.00 21.24 246 VAL A C 1
ATOM 1857 O O . VAL A 1 249 ? -2.380 60.669 40.342 1.00 22.99 246 VAL A O 1
ATOM 1861 N N . ALA A 1 250 ? -3.791 58.994 40.855 1.00 19.29 247 ALA A N 1
ATOM 1862 C CA . ALA A 1 250 ? -4.714 59.292 39.772 1.00 21.17 247 ALA A CA 1
ATOM 1863 C C . ALA A 1 250 ? -5.429 60.606 40.039 1.00 23.79 247 ALA A C 1
ATOM 1864 O O . ALA A 1 250 ? -5.582 61.435 39.143 1.00 24.00 247 ALA A O 1
ATOM 1866 N N . ALA A 1 251 ? -5.862 60.790 41.281 1.00 22.23 248 ALA A N 1
ATOM 1867 C CA . ALA A 1 251 ? -6.577 61.997 41.667 1.00 18.13 248 ALA A CA 1
ATOM 1868 C C . ALA A 1 251 ? -5.665 63.212 41.555 1.00 19.20 248 ALA A C 1
ATOM 1869 O O . ALA A 1 251 ? -6.110 64.302 41.208 1.00 19.93 248 ALA A O 1
ATOM 1871 N N . LYS A 1 252 ? -4.384 63.011 41.839 1.00 19.81 249 LYS A N 1
ATOM 1872 C CA . LYS A 1 252 ? -3.397 64.069 41.695 1.00 18.51 249 LYS A CA 1
ATOM 1873 C C . LYS A 1 252 ? -3.247 64.447 40.227 1.00 20.86 249 LYS A C 1
ATOM 1874 O O . LYS A 1 252 ? -3.123 65.624 39.884 1.00 20.25 249 LYS A O 1
ATOM 1880 N N . ALA A 1 253 ? -3.270 63.435 39.366 1.00 21.89 250 ALA A N 1
ATOM 1881 C CA . ALA A 1 253 ? -3.075 63.629 37.935 1.00 21.29 250 ALA A CA 1
ATOM 1882 C C . ALA A 1 253 ? -4.251 64.350 37.285 1.00 19.93 250 ALA A C 1
ATOM 1883 O O . ALA A 1 253 ? -4.061 65.132 36.358 1.00 18.70 250 ALA A O 1
ATOM 1885 N N . TYR A 1 254 ? -5.461 64.086 37.770 1.00 20.30 251 TYR A N 1
ATOM 1886 C CA . TYR A 1 254 ? -6.632 64.801 37.281 1.00 22.68 251 TYR A CA 1
ATOM 1887 C C . TYR A 1 254 ? -6.427 66.283 37.553 1.00 23.20 251 TYR A C 1
ATOM 1888 O O . TYR A 1 254 ? -6.532 67.116 36.653 1.00 23.97 251 TYR A O 1
ATOM 1897 N N . GLU A 1 255 ? -6.113 66.579 38.810 1.00 21.14 252 GLU A N 1
ATOM 1898 C CA . GLU A 1 255 ? -5.935 67.936 39.312 1.00 24.17 252 GLU A CA 1
ATOM 1899 C C . GLU A 1 255 ? -4.962 68.750 38.471 1.00 21.59 252 GLU A C 1
ATOM 1900 O O . GLU A 1 255 ? -5.254 69.881 38.092 1.00 22.16 252 GLU A O 1
ATOM 1906 N N . ASN A 1 256 ? -3.811 68.160 38.174 1.00 20.07 253 ASN A N 1
ATOM 1907 C CA . ASN A 1 256 ? -2.775 68.836 37.406 1.00 23.04 253 ASN A CA 1
ATOM 1908 C C . ASN A 1 256 ? -3.152 69.083 35.953 1.00 25.45 253 ASN A C 1
ATOM 1909 O O . ASN A 1 256 ? -2.827 70.125 35.387 1.00 27.78 253 ASN A O 1
ATOM 1914 N N . VAL A 1 257 ? -3.829 68.121 35.343 1.00 19.00 254 VAL A N 1
ATOM 1915 C CA . VAL A 1 257 ? -4.144 68.242 33.930 1.00 19.06 254 VAL A CA 1
ATOM 1916 C C . VAL A 1 257 ? -5.399 69.086 33.719 1.00 22.96 254 VAL A C 1
ATOM 1917 O O . VAL A 1 257 ? -5.521 69.791 32.720 1.00 19.28 254 VAL A O 1
ATOM 1921 N N . PHE A 1 258 ? -6.318 69.033 34.678 1.00 25.23 255 PHE A N 1
ATOM 1922 C CA . PHE A 1 258 ? -7.521 69.854 34.625 1.00 19.09 255 PHE A CA 1
ATOM 1923 C C . PHE A 1 258 ? -7.178 71.311 34.875 1.00 23.77 255 PHE A C 1
ATOM 1924 O O . PHE A 1 258 ? -7.701 72.206 34.211 1.00 21.76 255 PHE A O 1
ATOM 1932 N N . THR A 1 259 ? -6.306 71.537 35.851 1.00 19.36 256 THR A N 1
ATOM 1933 C CA . THR A 1 259 ? -5.791 72.866 36.128 1.00 21.84 256 THR A CA 1
ATOM 1934 C C . THR A 1 259 ? -5.190 73.438 34.855 1.00 21.73 256 THR A C 1
ATOM 1935 O O . THR A 1 259 ? -5.446 74.583 34.492 1.00 20.33 256 THR A O 1
ATOM 1939 N N . LEU A 1 260 ? -4.408 72.610 34.172 1.00 24.46 257 LEU A N 1
ATOM 1940 C CA . LEU A 1 260 ? -3.708 73.010 32.963 1.00 22.35 257 LEU A CA 1
ATOM 1941 C C . LEU A 1 260 ? -4.670 73.400 31.850 1.00 21.75 257 LEU A C 1
ATOM 1942 O O . LEU A 1 260 ? -4.501 74.441 31.218 1.00 22.49 257 LEU A O 1
ATOM 1947 N N . ILE A 1 261 ? -5.678 72.566 31.613 1.00 23.41 258 ILE A N 1
ATOM 1948 C CA . ILE A 1 261 ? -6.649 72.836 30.559 1.00 25.39 258 ILE A CA 1
ATOM 1949 C C . ILE A 1 261 ? -7.468 74.086 30.865 1.00 24.31 258 ILE A C 1
ATOM 1950 O O . ILE A 1 261 ? -7.818 74.843 29.963 1.00 25.42 258 ILE A O 1
ATOM 1955 N N . LYS A 1 262 ? -7.771 74.308 32.137 1.00 22.83 259 LYS A N 1
ATOM 1956 C CA . LYS A 1 262 ? -8.535 75.490 32.514 1.00 24.57 259 LYS A CA 1
ATOM 1957 C C . LYS A 1 262 ? -7.671 76.739 32.424 1.00 23.07 259 LYS A C 1
ATOM 1958 O O . LYS A 1 262 ? -8.116 77.777 31.940 1.00 23.12 259 LYS A O 1
ATOM 1964 N N . GLU A 1 263 ? -6.434 76.627 32.891 1.00 26.22 260 GLU A N 1
ATOM 1965 C CA . GLU A 1 263 ? -5.519 77.757 32.912 1.00 28.66 260 GLU A CA 1
ATOM 1966 C C . GLU A 1 263 ? -5.036 78.149 31.527 1.00 26.92 260 GLU A C 1
ATOM 1967 O O . GLU A 1 263 ? -5.109 79.313 31.141 1.00 24.25 260 GLU A O 1
ATOM 1973 N N . THR A 1 264 ? -4.526 77.169 30.791 1.00 26.15 261 THR A N 1
ATOM 1974 C CA . THR A 1 264 ? -3.862 77.438 29.524 1.00 24.63 261 THR A CA 1
ATOM 1975 C C . THR A 1 264 ? -4.776 77.230 28.325 1.00 28.34 261 THR A C 1
ATOM 1976 O O . THR A 1 264 ? -4.452 77.647 27.216 1.00 33.06 261 THR A O 1
ATOM 1980 N N . GLY A 1 265 ? -5.915 76.582 28.546 1.00 20.87 262 GLY A N 1
ATOM 1981 C CA . GLY A 1 265 ? -6.856 76.322 27.472 1.00 20.89 262 GLY A CA 1
ATOM 1982 C C . GLY A 1 265 ? -6.514 75.085 26.662 1.00 20.77 262 GLY A C 1
ATOM 1983 O O . GLY A 1 265 ? -7.234 74.730 25.730 1.00 24.92 262 GLY A O 1
ATOM 1984 N N . SER A 1 266 ? -5.419 74.422 27.026 1.00 27.05 263 SER A N 1
ATOM 1985 C CA . SER A 1 266 ? -4.936 73.263 26.280 1.00 24.39 263 SER A CA 1
ATOM 1986 C C . SER A 1 266 ? -4.223 72.265 27.193 1.00 22.01 263 SER A C 1
ATOM 1987 O O . SER A 1 266 ? -3.719 72.636 28.253 1.00 20.29 263 SER A O 1
ATOM 1990 N N A GLN A 1 267 ? -4.185 71.001 26.774 0.41 21.47 264 GLN A N 1
ATOM 1991 N N B GLN A 1 267 ? -4.190 71.000 26.786 0.59 21.35 264 GLN A N 1
ATOM 1992 C CA A GLN A 1 267 ? -3.492 69.959 27.527 0.41 21.95 264 GLN A CA 1
ATOM 1993 C CA B GLN A 1 267 ? -3.481 69.988 27.558 0.59 22.00 264 GLN A CA 1
ATOM 1994 C C A GLN A 1 267 ? -2.072 69.788 27.008 0.41 24.20 264 GLN A C 1
ATOM 1995 C C B GLN A 1 267 ? -2.085 69.774 26.988 0.59 24.16 264 GLN A C 1
ATOM 1996 O O A GLN A 1 267 ? -1.373 68.847 27.388 0.41 25.10 264 GLN A O 1
ATOM 1997 O O B GLN A 1 267 ? -1.415 68.797 27.316 0.59 25.49 264 GLN A O 1
ATOM 2008 N N . LYS A 1 268 ? -1.671 70.712 26.139 1.00 26.51 265 LYS A N 1
ATOM 2009 C CA . LYS A 1 268 ? -0.345 70.740 25.508 1.00 31.17 265 LYS A CA 1
ATOM 2010 C C . LYS A 1 268 ? 0.836 70.264 26.347 1.00 28.58 265 LYS A C 1
ATOM 2011 O O . LYS A 1 268 ? 1.650 69.455 25.902 1.00 24.62 265 LYS A O 1
ATOM 2017 N N . ASP A 1 269 ? 0.927 70.788 27.561 1.00 26.97 266 ASP A N 1
ATOM 2018 C CA . ASP A 1 269 ? 2.130 70.628 28.360 1.00 26.64 266 ASP A CA 1
ATOM 2019 C C . ASP A 1 269 ? 2.151 69.336 29.170 1.00 27.51 266 ASP A C 1
ATOM 2020 O O . ASP A 1 269 ? 3.148 69.023 29.819 1.00 28.43 266 ASP A O 1
ATOM 2025 N N . ALA A 1 270 ? 1.056 68.586 29.126 1.00 25.49 267 ALA A N 1
ATOM 2026 C CA . ALA A 1 270 ? 0.946 67.375 29.931 1.00 23.79 267 ALA A CA 1
ATOM 2027 C C . ALA A 1 270 ? 0.979 66.109 29.083 1.00 19.75 267 ALA A C 1
ATOM 2028 O O . ALA A 1 270 ? 0.673 65.024 29.569 1.00 21.18 267 ALA A O 1
ATOM 2030 N N . LEU A 1 271 ? 1.360 66.254 27.819 1.00 19.98 268 LEU A N 1
ATOM 2031 C CA . LEU A 1 271 ? 1.392 65.128 26.895 1.00 20.00 268 LEU A CA 1
ATOM 2032 C C . LEU A 1 271 ? 2.344 64.035 27.365 1.00 20.71 268 LEU A C 1
ATOM 2033 O O . LEU A 1 271 ? 2.096 62.853 27.145 1.00 20.23 268 LEU A O 1
ATOM 2038 N N . SER A 1 272 ? 3.434 64.434 28.012 1.00 23.71 269 SER A N 1
ATOM 2039 C CA . SER A 1 272 ? 4.440 63.481 28.469 1.00 26.36 269 SER A CA 1
ATOM 2040 C C . SER A 1 272 ? 3.967 62.703 29.691 1.00 28.06 269 SER A C 1
ATOM 2041 O O . SER A 1 272 ? 4.502 61.640 30.012 1.00 30.33 269 SER A O 1
ATOM 2044 N N . ASN A 1 273 ? 2.963 63.243 30.371 1.00 26.76 270 ASN A N 1
ATOM 2045 C CA . ASN A 1 273 ? 2.404 62.607 31.554 1.00 22.93 270 ASN A CA 1
ATOM 2046 C C . ASN A 1 273 ? 1.262 61.675 31.188 1.00 20.76 270 ASN A C 1
ATOM 2047 O O . ASN A 1 273 ? 0.392 61.391 32.009 1.00 18.94 270 ASN A O 1
ATOM 2060 N N . GLN A 1 275 ? -0.326 58.070 29.117 1.00 23.41 272 GLN A N 1
ATOM 2061 C CA . GLN A 1 275 ? -0.211 56.798 28.440 1.00 25.50 272 GLN A CA 1
ATOM 2062 C C . GLN A 1 275 ? -0.559 57.026 26.978 1.00 23.89 272 GLN A C 1
ATOM 2063 O O . GLN A 1 275 ? -1.548 57.692 26.675 1.00 21.82 272 GLN A O 1
ATOM 2069 N N . THR A 1 276 ? 0.250 56.477 26.077 1.00 25.23 273 THR A N 1
ATOM 2070 C CA . THR A 1 276 ? 0.027 56.636 24.643 1.00 26.33 273 THR A CA 1
ATOM 2071 C C . THR A 1 276 ? -1.077 55.710 24.130 1.00 27.42 273 THR A C 1
ATOM 2072 O O . THR A 1 276 ? -1.432 54.730 24.784 1.00 27.94 273 THR A O 1
ATOM 2076 N N . ARG A 1 277 ? -1.612 56.025 22.955 1.00 28.34 274 ARG A N 1
ATOM 2077 C CA . ARG A 1 277 ? -2.602 55.166 22.316 1.00 32.46 274 ARG A CA 1
ATOM 2078 C C . ARG A 1 277 ? -1.983 53.809 22.013 1.00 36.14 274 ARG A C 1
ATOM 2079 O O . ARG A 1 277 ? -2.677 52.797 21.954 1.00 36.77 274 ARG A O 1
ATOM 2087 N N . SER A 1 278 ? -0.667 53.806 21.826 1.00 34.43 275 SER A N 1
ATOM 2088 C CA . SER A 1 278 ? 0.084 52.588 21.569 1.00 30.80 275 SER A CA 1
ATOM 2089 C C . SER A 1 278 ? 0.129 51.734 22.827 1.00 29.15 275 SER A C 1
ATOM 2090 O O . SER A 1 278 ? -0.087 50.525 22.780 1.00 30.14 275 SER A O 1
ATOM 2093 N N . GLU A 1 279 ? 0.422 52.373 23.954 1.00 25.97 276 GLU A N 1
ATOM 2094 C CA . GLU A 1 279 ? 0.471 51.677 25.228 1.00 25.46 276 GLU A CA 1
ATOM 2095 C C . GLU A 1 279 ? -0.922 51.215 25.609 1.00 25.89 276 GLU A C 1
ATOM 2096 O O . GLU A 1 279 ? -1.095 50.151 26.199 1.00 25.44 276 GLU A O 1
ATOM 2102 N N . LEU A 1 280 ? -1.914 52.025 25.260 1.00 27.74 277 LEU A N 1
ATOM 2103 C CA . LEU A 1 280 ? -3.300 51.688 25.530 1.00 27.34 277 LEU A CA 1
ATOM 2104 C C . LEU A 1 280 ? -3.723 50.497 24.687 1.00 29.98 277 LEU A C 1
ATOM 2105 O O . LEU A 1 280 ? -4.357 49.570 25.188 1.00 32.43 277 LEU A O 1
ATOM 2110 N N . TYR A 1 281 ? -3.359 50.540 23.409 1.00 28.45 278 TYR A N 1
ATOM 2111 C CA . TYR A 1 281 ? -3.649 49.473 22.454 1.00 29.98 278 TYR A CA 1
ATOM 2112 C C . TYR A 1 281 ? -3.234 48.118 23.012 1.00 29.18 278 TYR A C 1
ATOM 2113 O O . TYR A 1 281 ? -4.003 47.158 22.989 1.00 27.64 278 TYR A O 1
ATOM 2122 N N . GLU A 1 282 ? -2.015 48.055 23.530 1.00 31.78 279 GLU A N 1
ATOM 2123 C CA . GLU A 1 282 ? -1.473 46.804 24.032 1.00 33.63 279 GLU A CA 1
ATOM 2124 C C . GLU A 1 282 ? -1.977 46.477 25.436 1.00 29.79 279 GLU A C 1
ATOM 2125 O O . GLU A 1 282 ? -2.067 45.310 25.808 1.00 28.58 279 GLU A O 1
ATOM 2131 N N . THR A 1 283 ? -2.315 47.503 26.211 1.00 30.32 280 THR A N 1
ATOM 2132 C CA . THR A 1 283 ? -2.773 47.283 27.582 1.00 28.53 280 THR A CA 1
ATOM 2133 C C . THR A 1 283 ? -4.143 46.617 27.638 1.00 27.88 280 THR A C 1
ATOM 2134 O O . THR A 1 283 ? -4.357 45.689 28.418 1.00 26.38 280 THR A O 1
ATOM 2138 N N . ILE A 1 284 ? -5.070 47.088 26.812 1.00 30.25 281 ILE A N 1
ATOM 2139 C CA . ILE A 1 284 ? -6.389 46.467 26.745 1.00 30.47 281 ILE A CA 1
ATOM 2140 C C . ILE A 1 284 ? -6.431 45.367 25.687 1.00 30.27 281 ILE A C 1
ATOM 2141 O O . ILE A 1 284 ? -7.502 44.885 25.326 1.00 33.22 281 ILE A O 1
ATOM 2146 N N . SER A 1 285 ? -5.250 44.982 25.207 1.00 29.49 282 SER A N 1
ATOM 2147 C CA . SER A 1 285 ? -5.080 43.853 24.293 1.00 28.84 282 SER A CA 1
ATOM 2148 C C . SER A 1 285 ? -5.928 43.964 23.034 1.00 30.52 282 SER A C 1
ATOM 2149 O O . SER A 1 285 ? -6.538 42.983 22.609 1.00 33.65 282 SER A O 1
ATOM 2152 N N . TYR A 1 286 ? -5.962 45.152 22.442 1.00 28.01 283 TYR A N 1
ATOM 2153 C CA . TYR A 1 286 ? -6.781 45.391 21.260 1.00 28.33 283 TYR A CA 1
ATOM 2154 C C . TYR A 1 286 ? -6.465 44.381 20.160 1.00 29.44 283 TYR A C 1
ATOM 2155 O O . TYR A 1 286 ? -7.364 43.883 19.487 1.00 30.17 283 TYR A O 1
ATOM 2164 N N . HIS A 1 287 ? -5.182 44.068 20.005 1.00 31.52 284 HIS A N 1
ATOM 2165 C CA . HIS A 1 287 ? -4.722 43.132 18.984 1.00 31.50 284 HIS A CA 1
ATOM 2166 C C . HIS A 1 287 ? -5.382 41.761 19.066 1.00 30.00 284 HIS A C 1
ATOM 2167 O O . HIS A 1 287 ? -5.751 41.178 18.046 1.00 24.93 284 HIS A O 1
ATOM 2174 N N . ASP A 1 288 ? -5.524 41.247 20.282 1.00 29.95 285 ASP A N 1
ATOM 2175 C CA . ASP A 1 288 ? -6.020 39.892 20.484 1.00 33.32 285 ASP A CA 1
ATOM 2176 C C . ASP A 1 288 ? -7.489 39.737 20.100 1.00 35.17 285 ASP A C 1
ATOM 2177 O O . ASP A 1 288 ? -7.958 38.630 19.834 1.00 37.15 285 ASP A O 1
ATOM 2182 N N . PHE A 1 289 ? -8.210 40.849 20.067 1.00 31.88 286 PHE A N 1
ATOM 2183 C CA . PHE A 1 289 ? -9.585 40.833 19.595 1.00 31.74 286 PHE A CA 1
ATOM 2184 C C . PHE A 1 289 ? -9.604 40.773 18.078 1.00 33.55 286 PHE A C 1
ATOM 2185 O O . PHE A 1 289 ? -10.446 40.103 17.481 1.00 32.53 286 PHE A O 1
ATOM 2193 N N . GLU A 1 290 ? -8.668 41.483 17.460 1.00 36.55 287 GLU A N 1
ATOM 2194 C CA . GLU A 1 290 ? -8.558 41.505 16.010 1.00 38.62 287 GLU A CA 1
ATOM 2195 C C . GLU A 1 290 ? -8.281 40.107 15.480 1.00 35.65 287 GLU A C 1
ATOM 2196 O O . GLU A 1 290 ? -8.931 39.655 14.541 1.00 34.11 287 GLU A O 1
ATOM 2202 N N . GLU A 1 291 ? -7.322 39.419 16.094 1.00 36.44 288 GLU A N 1
ATOM 2203 C CA . GLU A 1 291 ? -6.962 38.077 15.650 1.00 39.31 288 GLU A CA 1
ATOM 2204 C C . GLU A 1 291 ? -8.102 37.104 15.913 1.00 37.34 288 GLU A C 1
ATOM 2205 O O . GLU A 1 291 ? -8.177 36.036 15.309 1.00 40.59 288 GLU A O 1
ATOM 2211 N N . LEU A 1 292 ? -8.995 37.486 16.816 1.00 36.67 289 LEU A N 1
ATOM 2212 C CA . LEU A 1 292 ? -10.177 36.691 17.090 1.00 35.83 289 LEU A CA 1
ATOM 2213 C C . LEU A 1 292 ? -11.167 36.826 15.940 1.00 34.67 289 LEU A C 1
ATOM 2214 O O . LEU A 1 292 ? -11.614 35.828 15.373 1.00 32.42 289 LEU A O 1
ATOM 2219 N N . ASP A 1 293 ? -11.492 38.068 15.591 1.00 34.04 290 ASP A N 1
ATOM 2220 C CA . ASP A 1 293 ? -12.478 38.353 14.550 1.00 36.49 290 ASP A CA 1
ATOM 2221 C C . ASP A 1 293 ? -12.078 37.825 13.173 1.00 38.24 290 ASP A C 1
ATOM 2222 O O . ASP A 1 293 ? -12.934 37.437 12.377 1.00 40.19 290 ASP A O 1
ATOM 2227 N N . THR A 1 294 ? -10.780 37.817 12.889 1.00 37.33 291 THR A N 1
ATOM 2228 C CA . THR A 1 294 ? -10.301 37.383 11.582 1.00 35.24 291 THR A CA 1
ATOM 2229 C C . THR A 1 294 ? -10.144 35.870 11.533 1.00 31.22 291 THR A C 1
ATOM 2230 O O . THR A 1 294 ? -10.324 35.254 10.485 1.00 37.65 291 THR A O 1
ATOM 2234 N N . GLY A 1 295 ? -9.805 35.275 12.670 1.00 28.39 292 GLY A N 1
ATOM 2235 C CA . GLY A 1 295 ? -9.723 33.830 12.768 1.00 32.68 292 GLY A CA 1
ATOM 2236 C C . GLY A 1 295 ? -11.077 33.198 12.510 1.00 33.81 292 GLY A C 1
ATOM 2237 O O . GLY A 1 295 ? -11.176 32.163 11.851 1.00 35.60 292 GLY A O 1
ATOM 2238 N N . ILE A 1 296 ? -12.122 33.832 13.032 1.00 34.82 293 ILE A N 1
ATOM 2239 C CA . ILE A 1 296 ? -13.492 33.386 12.817 1.00 37.00 293 ILE A CA 1
ATOM 2240 C C . ILE A 1 296 ? -13.909 33.634 11.370 1.00 40.63 293 ILE A C 1
ATOM 2241 O O . ILE A 1 296 ? -14.602 32.815 10.762 1.00 41.86 293 ILE A O 1
ATOM 2246 N N . ALA A 1 297 ? -13.463 34.763 10.825 1.00 42.65 294 ALA A N 1
ATOM 2247 C CA . ALA A 1 297 ? -13.833 35.200 9.480 1.00 47.23 294 ALA A CA 1
ATOM 2248 C C . ALA A 1 297 ? -13.419 34.214 8.389 1.00 52.06 294 ALA A C 1
ATOM 2249 O O . ALA A 1 297 ? -14.061 34.131 7.342 1.00 49.44 294 ALA A O 1
ATOM 2251 N N . LYS A 1 298 ? -12.344 33.473 8.642 1.00 58.97 295 LYS A N 1
ATOM 2252 C CA . LYS A 1 298 ? -11.787 32.558 7.652 1.00 62.53 295 LYS A CA 1
ATOM 2253 C C . LYS A 1 298 ? -11.683 31.137 8.195 1.00 62.31 295 LYS A C 1
ATOM 2254 O O . LYS A 1 298 ? -11.972 30.170 7.488 1.00 65.13 295 LYS A O 1
ATOM 2260 N N . GLN B 1 11 ? -29.673 69.714 44.142 1.00 49.40 8 GLN B N 1
ATOM 2261 C CA . GLN B 1 11 ? -29.874 68.496 43.365 1.00 49.49 8 GLN B CA 1
ATOM 2262 C C . GLN B 1 11 ? -30.828 68.750 42.202 1.00 45.82 8 GLN B C 1
ATOM 2263 O O . GLN B 1 11 ? -32.042 68.610 42.335 1.00 45.63 8 GLN B O 1
ATOM 2269 N N . SER B 1 12 ? -30.257 69.116 41.059 1.00 42.89 9 SER B N 1
ATOM 2270 C CA . SER B 1 12 ? -31.029 69.592 39.916 1.00 38.09 9 SER B CA 1
ATOM 2271 C C . SER B 1 12 ? -31.771 68.486 39.176 1.00 34.35 9 SER B C 1
ATOM 2272 O O . SER B 1 12 ? -31.367 67.326 39.210 1.00 35.65 9 SER B O 1
ATOM 2275 N N A THR B 1 13 ? -32.871 68.844 38.521 0.22 31.51 10 THR B N 1
ATOM 2276 N N B THR B 1 13 ? -32.849 68.867 38.500 0.78 31.34 10 THR B N 1
ATOM 2277 C CA A THR B 1 13 ? -33.581 67.879 37.692 0.22 30.08 10 THR B CA 1
ATOM 2278 C CA B THR B 1 13 ? -33.600 67.950 37.658 0.78 30.14 10 THR B CA 1
ATOM 2279 C C A THR B 1 13 ? -32.893 67.765 36.339 0.22 27.79 10 THR B C 1
ATOM 2280 C C B THR B 1 13 ? -32.870 67.759 36.335 0.78 27.26 10 THR B C 1
ATOM 2281 O O A THR B 1 13 ? -32.030 68.575 35.998 0.22 26.84 10 THR B O 1
ATOM 2282 O O B THR B 1 13 ? -31.954 68.512 36.010 0.78 26.67 10 THR B O 1
ATOM 2289 N N . GLN B 1 14 ? -33.278 66.748 35.580 1.00 28.41 11 GLN B N 1
ATOM 2290 C CA . GLN B 1 14 ? -32.671 66.472 34.288 1.00 28.67 11 GLN B CA 1
ATOM 2291 C C . GLN B 1 14 ? -32.912 67.630 33.336 1.00 28.75 11 GLN B C 1
ATOM 2292 O O . GLN B 1 14 ? -32.031 67.995 32.558 1.00 25.67 11 GLN B O 1
ATOM 2298 N N . GLU B 1 15 ? -34.109 68.205 33.402 1.00 27.24 12 GLU B N 1
ATOM 2299 C CA . GLU B 1 15 ? -34.448 69.321 32.532 1.00 31.48 12 GLU B CA 1
ATOM 2300 C C . GLU B 1 15 ? -33.615 70.537 32.892 1.00 32.02 12 GLU B C 1
ATOM 2301 O O . GLU B 1 15 ? -33.250 71.331 32.028 1.00 33.57 12 GLU B O 1
ATOM 2307 N N . GLU B 1 16 ? -33.315 70.678 34.177 1.00 30.94 13 GLU B N 1
ATOM 2308 C CA . GLU B 1 16 ? -32.486 71.779 34.635 1.00 30.91 13 GLU B CA 1
ATOM 2309 C C . GLU B 1 16 ? -31.071 71.639 34.112 1.00 29.10 13 GLU B C 1
ATOM 2310 O O . GLU B 1 16 ? -30.472 72.608 33.656 1.00 28.66 13 GLU B O 1
ATOM 2316 N N . LEU B 1 17 ? -30.541 70.425 34.180 1.00 24.98 14 LEU B N 1
ATOM 2317 C CA . LEU B 1 17 ? -29.181 70.168 33.736 1.00 26.97 14 LEU B CA 1
ATOM 2318 C C . LEU B 1 17 ? -29.072 70.299 32.223 1.00 26.81 14 LEU B C 1
ATOM 2319 O O . LEU B 1 17 ? -28.027 70.670 31.698 1.00 29.54 14 LEU B O 1
ATOM 2324 N N . ALA B 1 18 ? -30.159 70.000 31.524 1.00 26.11 15 ALA B N 1
ATOM 2325 C CA . ALA B 1 18 ? -30.161 70.092 30.071 1.00 25.89 15 ALA B CA 1
ATOM 2326 C C . ALA B 1 18 ? -30.291 71.538 29.612 1.00 26.74 15 ALA B C 1
ATOM 2327 O O . ALA B 1 18 ? -29.625 71.961 28.672 1.00 33.39 15 ALA B O 1
ATOM 2329 N N . ASN B 1 19 ? -31.148 72.299 30.277 1.00 29.15 16 ASN B N 1
ATOM 2330 C CA . ASN B 1 19 ? -31.352 73.685 29.887 1.00 31.13 16 ASN B CA 1
ATOM 2331 C C . ASN B 1 19 ? -30.136 74.553 30.193 1.00 30.81 16 ASN B C 1
ATOM 2332 O O . ASN B 1 19 ? -29.928 75.581 29.553 1.00 31.28 16 ASN B O 1
ATOM 2337 N N . ARG B 1 20 ? -29.329 74.131 31.163 1.00 32.91 17 ARG B N 1
ATOM 2338 C CA . ARG B 1 20 ? -28.128 74.879 31.530 1.00 33.45 17 ARG B CA 1
ATOM 2339 C C . ARG B 1 20 ? -27.006 74.593 30.546 1.00 32.28 17 ARG B C 1
ATOM 2340 O O . ARG B 1 20 ? -26.301 75.503 30.113 1.00 38.61 17 ARG B O 1
ATOM 2348 N N . PHE B 1 21 ? -26.847 73.320 30.205 1.00 27.67 18 PHE B N 1
ATOM 2349 C CA . PHE B 1 21 ? -25.874 72.899 29.206 1.00 26.54 18 PHE B CA 1
ATOM 2350 C C . PHE B 1 21 ? -26.127 73.628 27.891 1.00 25.99 18 PHE B C 1
ATOM 2351 O O . PHE B 1 21 ? -25.196 74.065 27.220 1.00 25.58 18 PHE B O 1
ATOM 2359 N N . ARG B 1 22 ? -27.397 73.774 27.538 1.00 26.21 19 ARG B N 1
ATOM 2360 C CA . ARG B 1 22 ? -27.758 74.451 26.304 1.00 25.87 19 ARG B CA 1
ATOM 2361 C C . ARG B 1 22 ? -27.446 75.941 26.385 1.00 27.04 19 ARG B C 1
ATOM 2362 O O . ARG B 1 22 ? -27.035 76.546 25.401 1.00 30.36 19 ARG B O 1
ATOM 2370 N N . ALA B 1 23 ? -27.620 76.527 27.563 1.00 24.01 20 ALA B N 1
ATOM 2371 C CA . ALA B 1 23 ? -27.273 77.926 27.756 1.00 24.62 20 ALA B CA 1
ATOM 2372 C C . ALA B 1 23 ? -25.764 78.082 27.670 1.00 24.28 20 ALA B C 1
ATOM 2373 O O . ALA B 1 23 ? -25.258 79.052 27.106 1.00 28.41 20 ALA B O 1
ATOM 2375 N N . LEU B 1 24 ? -25.052 77.113 28.230 1.00 26.41 21 LEU B N 1
ATOM 2376 C CA . LEU B 1 24 ? -23.597 77.105 28.183 1.00 23.69 21 LEU B CA 1
ATOM 2377 C C . LEU B 1 24 ? -23.102 77.045 26.747 1.00 27.81 21 LEU B C 1
ATOM 2378 O O . LEU B 1 24 ? -22.096 77.659 26.401 1.00 31.23 21 LEU B O 1
ATOM 2383 N N . VAL B 1 25 ? -23.818 76.302 25.914 1.00 26.14 22 VAL B N 1
ATOM 2384 C CA . VAL B 1 25 ? -23.472 76.199 24.504 1.00 26.37 22 VAL B CA 1
ATOM 2385 C C . VAL B 1 25 ? -23.686 77.524 23.784 1.00 28.42 22 VAL B C 1
ATOM 2386 O O . VAL B 1 25 ? -22.781 78.033 23.124 1.00 28.94 22 VAL B O 1
ATOM 2390 N N A GLU B 1 26 ? -24.886 78.083 23.913 0.44 29.83 23 GLU B N 1
ATOM 2391 N N B GLU B 1 26 ? -24.883 78.085 23.926 0.56 29.66 23 GLU B N 1
ATOM 2392 C CA A GLU B 1 26 ? -25.214 79.341 23.248 0.44 32.59 23 GLU B CA 1
ATOM 2393 C CA B GLU B 1 26 ? -25.223 79.333 23.252 0.56 32.63 23 GLU B CA 1
ATOM 2394 C C A GLU B 1 26 ? -24.407 80.511 23.792 0.44 33.83 23 GLU B C 1
ATOM 2395 C C B GLU B 1 26 ? -24.432 80.516 23.805 0.56 33.93 23 GLU B C 1
ATOM 2396 O O A GLU B 1 26 ? -24.311 81.558 23.150 0.44 34.53 23 GLU B O 1
ATOM 2397 O O B GLU B 1 26 ? -24.368 81.574 23.180 0.56 34.64 23 GLU B O 1
ATOM 2408 N N . ALA B 1 27 ? -23.830 80.327 24.976 1.00 28.69 24 ALA B N 1
ATOM 2409 C CA . ALA B 1 27 ? -23.062 81.380 25.631 1.00 30.76 24 ALA B CA 1
ATOM 2410 C C . ALA B 1 27 ? -21.893 81.869 24.779 1.00 32.99 24 ALA B C 1
ATOM 2411 O O . ALA B 1 27 ? -21.404 81.158 23.902 1.00 32.67 24 ALA B O 1
ATOM 2413 N N . ASN B 1 28 ? -21.455 83.093 25.043 1.00 35.25 25 ASN B N 1
ATOM 2414 C CA . ASN B 1 28 ? -20.397 83.708 24.259 1.00 38.68 25 ASN B CA 1
ATOM 2415 C C . ASN B 1 28 ? -19.035 83.063 24.487 1.00 36.62 25 ASN B C 1
ATOM 2416 O O . ASN B 1 28 ? -18.270 82.866 23.545 1.00 38.65 25 ASN B O 1
ATOM 2421 N N . GLU B 1 29 ? -18.739 82.724 25.737 1.00 31.87 26 GLU B N 1
ATOM 2422 C CA . GLU B 1 29 ? -17.496 82.033 26.053 1.00 29.55 26 GLU B CA 1
ATOM 2423 C C . GLU B 1 29 ? -17.604 80.562 25.682 1.00 30.02 26 GLU B C 1
ATOM 2424 O O . GLU B 1 29 ? -18.559 79.889 26.077 1.00 28.21 26 GLU B O 1
ATOM 2430 N N . ILE B 1 30 ? -16.624 80.070 24.926 1.00 26.99 27 ILE B N 1
ATOM 2431 C CA . ILE B 1 30 ? -16.599 78.667 24.526 1.00 25.43 27 ILE B CA 1
ATOM 2432 C C . ILE B 1 30 ? -16.610 77.745 25.749 1.00 26.34 27 ILE B C 1
ATOM 2433 O O . ILE B 1 30 ? -15.954 78.009 26.759 1.00 24.74 27 ILE B O 1
ATOM 2438 N N . LEU B 1 31 ? -17.394 76.678 25.656 1.00 26.26 28 LEU B N 1
ATOM 2439 C CA . LEU B 1 31 ? -17.592 75.761 26.766 1.00 18.08 28 LEU B CA 1
ATOM 2440 C C . LEU B 1 31 ? -16.604 74.609 26.721 1.00 21.03 28 LEU B C 1
ATOM 2441 O O . LEU B 1 31 ? -16.602 73.820 25.776 1.00 22.73 28 LEU B O 1
ATOM 2446 N N . GLN B 1 32 ? -15.770 74.515 27.751 1.00 21.69 29 GLN B N 1
ATOM 2447 C CA . GLN B 1 32 ? -14.811 73.425 27.868 1.00 17.33 29 GLN B CA 1
ATOM 2448 C C . GLN B 1 32 ? -15.446 72.224 28.548 1.00 17.68 29 GLN B C 1
ATOM 2449 O O . GLN B 1 32 ? -16.028 72.344 29.626 1.00 19.14 29 GLN B O 1
ATOM 2455 N N . ILE B 1 33 ? -15.339 71.064 27.910 1.00 18.41 30 ILE B N 1
ATOM 2456 C CA . ILE B 1 33 ? -15.967 69.853 28.421 1.00 19.56 30 ILE B CA 1
ATOM 2457 C C . ILE B 1 33 ? -14.964 68.716 28.580 1.00 19.81 30 ILE B C 1
ATOM 2458 O O . ILE B 1 33 ? -14.693 67.980 27.635 1.00 20.26 30 ILE B O 1
ATOM 2463 N N . PRO B 1 34 ? -14.416 68.561 29.788 1.00 19.73 31 PRO B N 1
ATOM 2464 C CA . PRO B 1 34 ? -13.460 67.481 30.030 1.00 18.96 31 PRO B CA 1
ATOM 2465 C C . PRO B 1 34 ? -14.151 66.138 30.212 1.00 20.47 31 PRO B C 1
ATOM 2466 O O . PRO B 1 34 ? -15.276 66.070 30.708 1.00 22.45 31 PRO B O 1
ATOM 2470 N N . GLY B 1 35 ? -13.472 65.076 29.796 1.00 17.30 32 GLY B N 1
ATOM 2471 C CA . GLY B 1 35 ? -13.960 63.735 30.018 1.00 17.10 32 GLY B CA 1
ATOM 2472 C C . GLY B 1 35 ? -13.670 63.316 31.442 1.00 19.43 32 GLY B C 1
ATOM 2473 O O . GLY B 1 35 ? -12.570 63.522 31.951 1.00 20.35 32 GLY B O 1
ATOM 2474 N N . ALA B 1 36 ? -14.672 62.744 32.092 1.00 16.83 33 ALA B N 1
ATOM 2475 C CA . ALA B 1 36 ? -14.496 62.184 33.418 1.00 16.39 33 ALA B CA 1
ATOM 2476 C C . ALA B 1 36 ? -14.952 60.739 33.361 1.00 16.45 33 ALA B C 1
ATOM 2477 O O . ALA B 1 36 ? -16.136 60.470 33.211 1.00 28.43 33 ALA B O 1
ATOM 2479 N N . HIS B 1 37 ? -14.012 59.807 33.458 1.00 23.70 34 HIS B N 1
ATOM 2480 C CA . HIS B 1 37 ? -14.348 58.395 33.320 1.00 24.43 34 HIS B CA 1
ATOM 2481 C C . HIS B 1 37 ? -14.951 57.803 34.591 1.00 25.87 34 HIS B C 1
ATOM 2482 O O . HIS B 1 37 ? -15.613 56.770 34.544 1.00 28.18 34 HIS B O 1
ATOM 2489 N N . ASP B 1 38 ? -14.721 58.451 35.727 1.00 26.33 35 ASP B N 1
ATOM 2490 C CA . ASP B 1 38 ? -15.409 58.058 36.949 1.00 23.16 35 ASP B CA 1
ATOM 2491 C C . ASP B 1 38 ? -15.741 59.260 37.825 1.00 21.62 35 ASP B C 1
ATOM 2492 O O . ASP B 1 38 ? -15.501 60.403 37.440 1.00 19.03 35 ASP B O 1
ATOM 2497 N N . ALA B 1 39 ? -16.282 58.992 39.008 1.00 20.67 36 ALA B N 1
ATOM 2498 C CA . ALA B 1 39 ? -16.754 60.053 39.883 1.00 19.39 36 ALA B CA 1
ATOM 2499 C C . ALA B 1 39 ? -15.622 60.925 40.415 1.00 22.26 36 ALA B C 1
ATOM 2500 O O . ALA B 1 39 ? -15.771 62.142 40.515 1.00 24.84 36 ALA B O 1
ATOM 2510 N N . ALA B 1 41 ? -12.659 61.620 39.038 1.00 17.40 38 ALA B N 1
ATOM 2511 C CA . ALA B 1 41 ? -12.288 62.511 37.949 1.00 18.28 38 ALA B CA 1
ATOM 2512 C C . ALA B 1 41 ? -13.317 63.622 37.854 1.00 23.43 38 ALA B C 1
ATOM 2513 O O . ALA B 1 41 ? -12.973 64.799 37.764 1.00 22.19 38 ALA B O 1
ATOM 2515 N N . ALA B 1 42 ? -14.586 63.232 37.894 1.00 27.47 39 ALA B N 1
ATOM 2516 C CA . ALA B 1 42 ? -15.689 64.172 37.791 1.00 25.70 39 ALA B CA 1
ATOM 2517 C C . ALA B 1 42 ? -15.616 65.224 38.883 1.00 24.91 39 ALA B C 1
ATOM 2518 O O . ALA B 1 42 ? -15.767 66.416 38.618 1.00 28.06 39 ALA B O 1
ATOM 2520 N N . LEU B 1 43 ? -15.371 64.778 40.109 1.00 20.55 40 LEU B N 1
ATOM 2521 C CA . LEU B 1 43 ? -15.304 65.683 41.247 1.00 20.45 40 LEU B CA 1
ATOM 2522 C C . LEU B 1 43 ? -14.182 66.702 41.101 1.00 19.61 40 LEU B C 1
ATOM 2523 O O . LEU B 1 43 ? -14.362 67.876 41.413 1.00 20.22 40 LEU B O 1
ATOM 2528 N N . VAL B 1 44 ? -13.030 66.252 40.616 1.00 19.73 41 VAL B N 1
ATOM 2529 C CA . VAL B 1 44 ? -11.873 67.129 40.476 1.00 17.78 41 VAL B CA 1
ATOM 2530 C C . VAL B 1 44 ? -12.096 68.164 39.384 1.00 21.09 41 VAL B C 1
ATOM 2531 O O . VAL B 1 44 ? -11.693 69.320 39.514 1.00 24.37 41 VAL B O 1
ATOM 2535 N N . ALA B 1 45 ? -12.749 67.740 38.309 1.00 22.07 42 ALA B N 1
ATOM 2536 C CA . ALA B 1 45 ? -13.098 68.640 37.217 1.00 20.96 42 ALA B CA 1
ATOM 2537 C C . ALA B 1 45 ? -13.987 69.763 37.737 1.00 20.12 42 ALA B C 1
ATOM 2538 O O . ALA B 1 45 ? -13.860 70.915 37.322 1.00 20.92 42 ALA B O 1
ATOM 2540 N N . ARG B 1 46 ? -14.878 69.415 38.658 1.00 21.71 43 ARG B N 1
ATOM 2541 C CA . ARG B 1 46 ? -15.787 70.383 39.258 1.00 24.80 43 ARG B CA 1
ATOM 2542 C C . ARG B 1 46 ? -15.012 71.353 40.133 1.00 24.78 43 ARG B C 1
ATOM 2543 O O . ARG B 1 46 ? -15.186 72.567 40.037 1.00 28.17 43 ARG B O 1
ATOM 2551 N N . ASN B 1 47 ? -14.150 70.806 40.983 1.00 25.78 44 ASN B N 1
ATOM 2552 C CA . ASN B 1 47 ? -13.343 71.614 41.885 1.00 24.55 44 ASN B CA 1
ATOM 2553 C C . ASN B 1 47 ? -12.390 72.497 41.106 1.00 26.58 44 ASN B C 1
ATOM 2554 O O . ASN B 1 47 ? -11.994 73.561 41.572 1.00 28.68 44 ASN B O 1
ATOM 2559 N N . THR B 1 48 ? -12.028 72.045 39.913 1.00 28.43 45 THR B N 1
ATOM 2560 C CA . THR B 1 48 ? -11.126 72.792 39.053 1.00 28.17 45 THR B CA 1
ATOM 2561 C C . THR B 1 48 ? -11.851 73.986 38.438 1.00 28.28 45 THR B C 1
ATOM 2562 O O . THR B 1 48 ? -11.245 75.017 38.155 1.00 32.68 45 THR B O 1
ATOM 2566 N N . GLY B 1 49 ? -13.156 73.850 38.240 1.00 24.08 46 GLY B N 1
ATOM 2567 C CA . GLY B 1 49 ? -13.959 74.969 37.788 1.00 21.70 46 GLY B CA 1
ATOM 2568 C C . GLY B 1 49 ? -14.699 74.741 36.487 1.00 24.24 46 GLY B C 1
ATOM 2569 O O . GLY B 1 49 ? -15.303 75.663 35.946 1.00 27.28 46 GLY B O 1
ATOM 2570 N N . PHE B 1 50 ? -14.659 73.516 35.980 1.00 22.51 47 PHE B N 1
ATOM 2571 C CA . PHE B 1 50 ? -15.366 73.200 34.746 1.00 22.04 47 PHE B CA 1
ATOM 2572 C C . PHE B 1 50 ? -16.867 73.137 34.989 1.00 25.45 47 PHE B C 1
ATOM 2573 O O . PHE B 1 50 ? -17.314 72.796 36.085 1.00 25.04 47 PHE B O 1
ATOM 2581 N N . LEU B 1 51 ? -17.639 73.477 33.963 1.00 17.84 48 LEU B N 1
ATOM 2582 C CA . LEU B 1 51 ? -19.078 73.645 34.107 1.00 21.67 48 LEU B CA 1
ATOM 2583 C C . LEU B 1 51 ? -19.877 72.498 33.499 1.00 22.66 48 LEU B C 1
ATOM 2584 O O . LEU B 1 51 ? -21.100 72.455 33.616 1.00 22.64 48 LEU B O 1
ATOM 2589 N N . ALA B 1 52 ? -19.178 71.574 32.848 1.00 25.91 49 ALA B N 1
ATOM 2590 C CA . ALA B 1 52 ? -19.813 70.442 32.186 1.00 20.60 49 ALA B CA 1
ATOM 2591 C C . ALA B 1 52 ? -18.824 69.292 32.067 1.00 18.04 49 ALA B C 1
ATOM 2592 O O . ALA B 1 52 ? -17.617 69.510 32.043 1.00 17.95 49 ALA B O 1
ATOM 2594 N N . LEU B 1 53 ? -19.341 68.070 31.996 1.00 19.13 50 LEU B N 1
ATOM 2595 C CA . LEU B 1 53 ? -18.500 66.881 31.939 1.00 17.53 50 LEU B CA 1
ATOM 2596 C C . LEU B 1 53 ? -18.834 66.029 30.720 1.00 19.32 50 LEU B C 1
ATOM 2597 O O . LEU B 1 53 ? -19.933 66.105 30.178 1.00 21.48 50 LEU B O 1
ATOM 2602 N N . TYR B 1 54 ? -17.877 65.210 30.301 1.00 18.43 51 TYR B N 1
ATOM 2603 C CA . TYR B 1 54 ? -18.057 64.328 29.158 1.00 19.44 51 TYR B CA 1
ATOM 2604 C C . TYR B 1 54 ? -17.840 62.895 29.608 1.00 18.28 51 TYR B C 1
ATOM 2605 O O . TYR B 1 54 ? -16.906 62.609 30.352 1.00 23.93 51 TYR B O 1
ATOM 2614 N N . LEU B 1 55 ? -18.712 61.993 29.182 1.00 16.15 52 LEU B N 1
ATOM 2615 C CA . LEU B 1 55 ? -18.457 60.576 29.393 1.00 17.59 52 LEU B CA 1
ATOM 2616 C C . LEU B 1 55 ? -18.074 59.932 28.066 1.00 20.95 52 LEU B C 1
ATOM 2617 O O . LEU B 1 55 ? -18.915 59.747 27.189 1.00 23.97 52 LEU B O 1
ATOM 2622 N N . SER B 1 56 ? -16.793 59.606 27.925 1.00 23.60 53 SER B N 1
ATOM 2623 C CA . SER B 1 56 ? -16.260 59.077 26.673 1.00 27.78 53 SER B CA 1
ATOM 2624 C C . SER B 1 56 ? -16.386 57.561 26.583 1.00 25.58 53 SER B C 1
ATOM 2625 O O . SER B 1 56 ? -16.140 56.849 27.553 1.00 25.11 53 SER B O 1
ATOM 2628 N N . GLY B 1 57 ? -16.765 57.075 25.407 1.00 25.55 54 GLY B N 1
ATOM 2629 C CA . GLY B 1 57 ? -16.896 55.648 25.184 1.00 25.37 54 GLY B CA 1
ATOM 2630 C C . GLY B 1 57 ? -15.553 54.954 25.268 1.00 21.71 54 GLY B C 1
ATOM 2631 O O . GLY B 1 57 ? -15.435 53.862 25.822 1.00 22.97 54 GLY B O 1
ATOM 2632 N N . ALA B 1 58 ? -14.532 55.598 24.716 1.00 21.39 55 ALA B N 1
ATOM 2633 C CA . ALA B 1 58 ? -13.179 55.061 24.764 1.00 22.17 55 ALA B CA 1
ATOM 2634 C C . ALA B 1 58 ? -12.646 55.029 26.195 1.00 21.28 55 ALA B C 1
ATOM 2635 O O . ALA B 1 58 ? -12.066 54.036 26.627 1.00 21.91 55 ALA B O 1
ATOM 2637 N N . ALA B 1 59 ? -12.850 56.118 26.927 1.00 21.28 56 ALA B N 1
ATOM 2638 C CA . ALA B 1 59 ? -12.340 56.218 28.288 1.00 17.96 56 ALA B CA 1
ATOM 2639 C C . ALA B 1 59 ? -13.075 55.283 29.239 1.00 19.12 56 ALA B C 1
ATOM 2640 O O . ALA B 1 59 ? -12.456 54.662 30.104 1.00 22.87 56 ALA B O 1
ATOM 2642 N N . TYR B 1 60 ? -14.391 55.184 29.085 1.00 17.47 57 TYR B N 1
ATOM 2643 C CA . TYR B 1 60 ? -15.174 54.322 29.959 1.00 18.25 57 TYR B CA 1
ATOM 2644 C C . TYR B 1 60 ? -14.742 52.877 29.809 1.00 20.22 57 TYR B C 1
ATOM 2645 O O . TYR B 1 60 ? -14.335 52.233 30.773 1.00 24.50 57 TYR B O 1
ATOM 2654 N N . THR B 1 61 ? -14.839 52.380 28.584 1.00 21.27 58 THR B N 1
ATOM 2655 C CA . THR B 1 61 ? -14.504 51.002 28.276 1.00 19.43 58 THR B CA 1
ATOM 2656 C C . THR B 1 61 ? -13.086 50.656 28.713 1.00 20.38 58 THR B C 1
ATOM 2657 O O . THR B 1 61 ? -12.854 49.611 29.312 1.00 25.36 58 THR B O 1
ATOM 2661 N N . ALA B 1 62 ? -12.142 51.543 28.430 1.00 21.43 59 ALA B N 1
ATOM 2662 C CA . ALA B 1 62 ? -10.755 51.280 28.773 1.00 20.93 59 ALA B CA 1
ATOM 2663 C C . ALA B 1 62 ? -10.580 51.250 30.279 1.00 21.30 59 ALA B C 1
ATOM 2664 O O . ALA B 1 62 ? -9.726 50.534 30.790 1.00 20.87 59 ALA B O 1
ATOM 2666 N N . SER B 1 63 ? -11.403 52.023 30.984 1.00 24.26 60 SER B N 1
ATOM 2667 C CA . SER B 1 63 ? -11.355 52.048 32.440 1.00 27.12 60 SER B CA 1
ATOM 2668 C C . SER B 1 63 ? -11.819 50.709 32.983 1.00 23.23 60 SER B C 1
ATOM 2669 O O . SER B 1 63 ? -11.423 50.295 34.071 1.00 22.40 60 SER B O 1
ATOM 2672 N N . LYS B 1 64 ? -12.670 50.040 32.214 1.00 23.03 61 LYS B N 1
ATOM 2673 C CA . LYS B 1 64 ? -13.133 48.711 32.569 1.00 23.43 61 LYS B CA 1
ATOM 2674 C C . LYS B 1 64 ? -12.261 47.652 31.907 1.00 25.31 61 LYS B C 1
ATOM 2675 O O . LYS B 1 64 ? -12.534 46.457 32.009 1.00 25.51 61 LYS B O 1
ATOM 2681 N N . GLY B 1 65 ? -11.199 48.099 31.246 1.00 23.99 62 GLY B N 1
ATOM 2682 C CA . GLY B 1 65 ? -10.258 47.194 30.616 1.00 24.33 62 GLY B CA 1
ATOM 2683 C C . GLY B 1 65 ? -10.813 46.558 29.360 1.00 23.44 62 GLY B C 1
ATOM 2684 O O . GLY B 1 65 ? -10.501 45.413 29.044 1.00 25.36 62 GLY B O 1
ATOM 2685 N N . LEU B 1 66 ? -11.647 47.306 28.647 1.00 21.04 63 LEU B N 1
ATOM 2686 C CA . LEU B 1 66 ? -12.232 46.843 27.398 1.00 21.42 63 LEU B CA 1
ATOM 2687 C C . LEU B 1 66 ? -11.852 47.794 26.277 1.00 22.94 63 LEU B C 1
ATOM 2688 O O . LEU B 1 66 ? -11.588 48.969 26.522 1.00 22.52 63 LEU B O 1
ATOM 2693 N N . PRO B 1 67 ? -11.816 47.291 25.037 1.00 29.23 64 PRO B N 1
ATOM 2694 C CA . PRO B 1 67 ? -11.601 48.174 23.889 1.00 32.64 64 PRO B CA 1
ATOM 2695 C C . PRO B 1 67 ? -12.895 48.864 23.470 1.00 29.99 64 PRO B C 1
ATOM 2696 O O . PRO B 1 67 ? -13.983 48.375 23.776 1.00 29.22 64 PRO B O 1
ATOM 2700 N N . ASP B 1 68 ? -12.775 49.991 22.777 1.00 28.73 65 ASP B N 1
ATOM 2701 C CA . ASP B 1 68 ? -13.944 50.696 22.277 1.00 28.98 65 ASP B CA 1
ATOM 2702 C C . ASP B 1 68 ? -14.421 50.012 21.010 1.00 27.75 65 ASP B C 1
ATOM 2703 O O . ASP B 1 68 ? -14.119 50.448 19.902 1.00 26.18 65 ASP B O 1
ATOM 2708 N N . LEU B 1 69 ? -15.161 48.925 21.188 1.00 25.74 66 LEU B N 1
ATOM 2709 C CA . LEU B 1 69 ? -15.625 48.124 20.068 1.00 26.01 66 LEU B CA 1
ATOM 2710 C C . LEU B 1 69 ? -17.135 47.929 20.104 1.00 25.66 66 LEU B C 1
ATOM 2711 O O . LEU B 1 69 ? -17.683 47.135 19.341 1.00 28.03 66 LEU B O 1
ATOM 2716 N N . GLY B 1 70 ? -17.799 48.665 20.988 1.00 24.46 67 GLY B N 1
ATOM 2717 C CA . GLY B 1 70 ? -19.242 48.594 21.117 1.00 25.71 67 GLY B CA 1
ATOM 2718 C C . GLY B 1 70 ? -19.714 47.324 21.798 1.00 29.06 67 GLY B C 1
ATOM 2719 O O . GLY B 1 70 ? -20.735 46.749 21.418 1.00 32.13 67 GLY B O 1
ATOM 2720 N N . ILE B 1 71 ? -18.973 46.883 22.807 1.00 30.56 68 ILE B N 1
ATOM 2721 C CA . ILE B 1 71 ? -19.337 45.672 23.531 1.00 29.67 68 ILE B CA 1
ATOM 2722 C C . ILE B 1 71 ? -19.760 45.977 24.962 1.00 27.63 68 ILE B C 1
ATOM 2723 O O . ILE B 1 71 ? -19.946 45.071 25.774 1.00 30.23 68 ILE B O 1
ATOM 2728 N N . VAL B 1 72 ? -19.908 47.260 25.268 1.00 22.86 69 VAL B N 1
ATOM 2729 C CA . VAL B 1 72 ? -20.506 47.666 26.528 1.00 21.99 69 VAL B CA 1
ATOM 2730 C C . VAL B 1 72 ? -21.979 47.935 26.295 1.00 25.53 69 VAL B C 1
ATOM 2731 O O . VAL B 1 72 ? -22.374 48.362 25.210 1.00 30.22 69 VAL B O 1
ATOM 2735 N N . THR B 1 73 ? -22.796 47.674 27.306 1.00 25.95 70 THR B N 1
ATOM 2736 C CA . THR B 1 73 ? -24.232 47.843 27.159 1.00 24.42 70 THR B CA 1
ATOM 2737 C C . THR B 1 73 ? -24.652 49.242 27.567 1.00 26.17 70 THR B C 1
ATOM 2738 O O . THR B 1 73 ? -23.906 49.949 28.242 1.00 27.24 70 THR B O 1
ATOM 2742 N N . SER B 1 74 ? -25.844 49.640 27.139 1.00 29.18 71 SER B N 1
ATOM 2743 C CA . SER B 1 74 ? -26.358 50.963 27.458 1.00 28.32 71 SER B CA 1
ATOM 2744 C C . SER B 1 74 ? -26.523 51.109 28.963 1.00 25.36 71 SER B C 1
ATOM 2745 O O . SER B 1 74 ? -26.274 52.176 29.518 1.00 28.02 71 SER B O 1
ATOM 2748 N N . THR B 1 75 ? -26.928 50.025 29.617 1.00 22.95 72 THR B N 1
ATOM 2749 C CA . THR B 1 75 ? -27.073 50.020 31.065 1.00 25.97 72 THR B CA 1
ATOM 2750 C C . THR B 1 75 ? -25.748 50.332 31.750 1.00 26.88 72 THR B C 1
ATOM 2751 O O . THR B 1 75 ? -25.708 51.111 32.702 1.00 26.18 72 THR B O 1
ATOM 2755 N N . GLU B 1 76 ? -24.670 49.731 31.249 1.00 28.25 73 GLU B N 1
ATOM 2756 C CA . GLU B 1 76 ? -23.325 49.973 31.769 1.00 29.84 73 GLU B CA 1
ATOM 2757 C C . GLU B 1 76 ? -22.991 51.453 31.763 1.00 29.36 73 GLU B C 1
ATOM 2758 O O . GLU B 1 76 ? -22.589 52.019 32.779 1.00 32.29 73 GLU B O 1
ATOM 2764 N N . VAL B 1 77 ? -23.158 52.066 30.597 1.00 22.86 74 VAL B N 1
ATOM 2765 C CA . VAL B 1 77 ? -22.878 53.479 30.411 1.00 20.60 74 VAL B CA 1
ATOM 2766 C C . VAL B 1 77 ? -23.815 54.328 31.257 1.00 19.54 74 VAL B C 1
ATOM 2767 O O . VAL B 1 77 ? -23.397 55.313 31.864 1.00 20.96 74 VAL B O 1
ATOM 2771 N N . ALA B 1 78 ? -25.084 53.937 31.287 1.00 20.45 75 ALA B N 1
ATOM 2772 C CA . ALA B 1 78 ? -26.093 54.641 32.070 1.00 23.24 75 ALA B CA 1
ATOM 2773 C C . ALA B 1 78 ? -25.732 54.709 33.555 1.00 24.13 75 ALA B C 1
ATOM 2774 O O . ALA B 1 78 ? -25.940 55.736 34.197 1.00 28.32 75 ALA B O 1
ATOM 2776 N N . GLU B 1 79 ? -25.184 53.621 34.090 1.00 23.94 76 GLU B N 1
ATOM 2777 C CA . GLU B 1 79 ? -24.841 53.552 35.510 1.00 22.51 76 GLU B CA 1
ATOM 2778 C C . GLU B 1 79 ? -23.617 54.404 35.842 1.00 22.30 76 GLU B C 1
ATOM 2779 O O . GLU B 1 79 ? -23.522 54.956 36.937 1.00 27.05 76 GLU B O 1
ATOM 2785 N N . ARG B 1 80 ? -22.685 54.514 34.899 1.00 21.75 77 ARG B N 1
ATOM 2786 C CA . ARG B 1 80 ? -21.499 55.333 35.100 1.00 21.87 77 ARG B CA 1
ATOM 2787 C C . ARG B 1 80 ? -21.871 56.802 34.995 1.00 24.63 77 ARG B C 1
ATOM 2788 O O . ARG B 1 80 ? -21.415 57.623 35.787 1.00 27.97 77 ARG B O 1
ATOM 2796 N N . ALA B 1 81 ? -22.706 57.122 34.012 1.00 24.34 78 ALA B N 1
ATOM 2797 C CA . ALA B 1 81 ? -23.233 58.469 33.858 1.00 22.31 78 ALA B CA 1
ATOM 2798 C C . ALA B 1 81 ? -23.965 58.881 35.125 1.00 21.92 78 ALA B C 1
ATOM 2799 O O . ALA B 1 81 ? -23.886 60.032 35.549 1.00 26.23 78 ALA B O 1
ATOM 2801 N N . ARG B 1 82 ? -24.668 57.928 35.727 1.00 23.66 79 ARG B N 1
ATOM 2802 C CA . ARG B 1 82 ? -25.383 58.165 36.974 1.00 23.74 79 ARG B CA 1
ATOM 2803 C C . ARG B 1 82 ? -24.414 58.592 38.071 1.00 23.06 79 ARG B C 1
ATOM 2804 O O . ARG B 1 82 ? -24.687 59.534 38.814 1.00 21.63 79 ARG B O 1
ATOM 2812 N N . ASP B 1 83 ? -23.283 57.898 38.159 1.00 23.13 80 ASP B N 1
ATOM 2813 C CA . ASP B 1 83 ? -22.255 58.200 39.152 1.00 27.41 80 ASP B CA 1
ATOM 2814 C C . ASP B 1 83 ? -21.726 59.621 39.003 1.00 30.96 80 ASP B C 1
ATOM 2815 O O . ASP B 1 83 ? -21.503 60.317 39.993 1.00 32.88 80 ASP B O 1
ATOM 2820 N N . LEU B 1 84 ? -21.517 60.037 37.758 1.00 28.35 81 LEU B N 1
ATOM 2821 C CA . LEU B 1 84 ? -20.944 61.343 37.460 1.00 27.44 81 LEU B CA 1
ATOM 2822 C C . LEU B 1 84 ? -21.881 62.476 37.845 1.00 26.51 81 LEU B C 1
ATOM 2823 O O . LEU B 1 84 ? -21.466 63.451 38.467 1.00 28.28 81 LEU B O 1
ATOM 2828 N N . VAL B 1 85 ? -23.142 62.348 37.451 1.00 26.22 82 VAL B N 1
ATOM 2829 C CA . VAL B 1 85 ? -24.137 63.375 37.721 1.00 26.92 82 VAL B CA 1
ATOM 2830 C C . VAL B 1 85 ? -24.383 63.494 39.218 1.00 29.56 82 VAL B C 1
ATOM 2831 O O . VAL B 1 85 ? -24.556 64.594 39.741 1.00 33.90 82 VAL B O 1
ATOM 2835 N N . ARG B 1 86 ? -24.381 62.356 39.905 1.00 26.01 83 ARG B N 1
ATOM 2836 C CA . ARG B 1 86 ? -24.586 62.327 41.349 1.00 28.12 83 ARG B CA 1
ATOM 2837 C C . ARG B 1 86 ? -23.476 63.042 42.119 1.00 25.90 83 ARG B C 1
ATOM 2838 O O . ARG B 1 86 ? -23.743 63.792 43.056 1.00 28.28 83 ARG B O 1
ATOM 2846 N N . ALA B 1 87 ? -22.233 62.818 41.715 1.00 27.11 84 ALA B N 1
ATOM 2847 C CA . ALA B 1 87 ? -21.095 63.411 42.400 1.00 25.14 84 ALA B CA 1
ATOM 2848 C C . ALA B 1 87 ? -21.040 64.931 42.278 1.00 28.59 84 ALA B C 1
ATOM 2849 O O . ALA B 1 87 ? -20.635 65.611 43.215 1.00 30.79 84 ALA B O 1
ATOM 2851 N N . THR B 1 88 ? -21.454 65.466 41.134 1.00 29.21 85 THR B N 1
ATOM 2852 C CA . THR B 1 88 ? -21.201 66.872 40.841 1.00 26.53 85 THR B CA 1
ATOM 2853 C C . THR B 1 88 ? -22.435 67.721 40.546 1.00 27.30 85 THR B C 1
ATOM 2854 O O . THR B 1 88 ? -22.391 68.940 40.698 1.00 31.58 85 THR B O 1
ATOM 2858 N N . ASP B 1 89 ? -23.521 67.084 40.118 1.00 27.18 86 ASP B N 1
ATOM 2859 C CA . ASP B 1 89 ? -24.722 67.795 39.676 1.00 26.97 86 ASP B CA 1
ATOM 2860 C C . ASP B 1 89 ? -24.388 68.766 38.544 1.00 27.25 86 ASP B C 1
ATOM 2861 O O . ASP B 1 89 ? -24.896 69.885 38.490 1.00 28.54 86 ASP B O 1
ATOM 2866 N N . LEU B 1 90 ? -23.517 68.321 37.647 1.00 26.54 87 LEU B N 1
ATOM 2867 C CA . LEU B 1 90 ? -23.136 69.099 36.480 1.00 20.96 87 LEU B CA 1
ATOM 2868 C C . LEU B 1 90 ? -23.805 68.541 35.242 1.00 22.91 87 LEU B C 1
ATOM 2869 O O . LEU B 1 90 ? -24.142 67.362 35.200 1.00 26.03 87 LEU B O 1
ATOM 2874 N N . PRO B 1 91 ? -24.000 69.388 34.222 1.00 23.86 88 PRO B N 1
ATOM 2875 C CA . PRO B 1 91 ? -24.474 68.881 32.934 1.00 22.18 88 PRO B CA 1
ATOM 2876 C C . PRO B 1 91 ? -23.469 67.892 32.365 1.00 24.17 88 PRO B C 1
ATOM 2877 O O . PRO B 1 91 ? -22.277 68.185 32.316 1.00 22.50 88 PRO B O 1
ATOM 2881 N N . VAL B 1 92 ? -23.945 66.727 31.949 1.00 24.61 89 VAL B N 1
ATOM 2882 C CA . VAL B 1 92 ? -23.067 65.709 31.393 1.00 24.04 89 VAL B CA 1
ATOM 2883 C C . VAL B 1 92 ? -23.469 65.345 29.965 1.00 21.56 89 VAL B C 1
ATOM 2884 O O . VAL B 1 92 ? -24.648 65.135 29.675 1.00 22.72 89 VAL B O 1
ATOM 2888 N N . LEU B 1 93 ? -22.482 65.305 29.075 1.00 20.57 90 LEU B N 1
ATOM 2889 C CA . LEU B 1 93 ? -22.683 64.834 27.712 1.00 18.12 90 LEU B CA 1
ATOM 2890 C C . LEU B 1 93 ? -22.143 63.420 27.580 1.00 18.77 90 LEU B C 1
ATOM 2891 O O . LEU B 1 93 ? -20.967 63.165 27.835 1.00 19.30 90 LEU B O 1
ATOM 2896 N N . VAL B 1 94 ? -23.013 62.499 27.188 1.00 19.23 91 VAL B N 1
ATOM 2897 C CA . VAL B 1 94 ? -22.656 61.090 27.142 1.00 18.19 91 VAL B CA 1
ATOM 2898 C C . VAL B 1 94 ? -22.561 60.545 25.722 1.00 17.93 91 VAL B C 1
ATOM 2899 O O . VAL B 1 94 ? -23.516 60.609 24.950 1.00 21.42 91 VAL B O 1
ATOM 2903 N N . ASP B 1 95 ? -21.393 60.011 25.392 1.00 16.53 92 ASP B N 1
ATOM 2904 C CA . ASP B 1 95 ? -21.196 59.282 24.150 1.00 16.29 92 ASP B CA 1
ATOM 2905 C C . ASP B 1 95 ? -22.008 57.995 24.203 1.00 19.06 92 ASP B C 1
ATOM 2906 O O . ASP B 1 95 ? -21.641 57.053 24.897 1.00 18.90 92 ASP B O 1
ATOM 2911 N N . ILE B 1 96 ? -23.103 57.945 23.455 1.00 19.43 93 ILE B N 1
ATOM 2912 C CA . ILE B 1 96 ? -23.919 56.742 23.421 1.00 20.31 93 ILE B CA 1
ATOM 2913 C C . ILE B 1 96 ? -23.704 55.933 22.149 1.00 21.64 93 ILE B C 1
ATOM 2914 O O . ILE B 1 96 ? -24.529 55.087 21.807 1.00 23.79 93 ILE B O 1
ATOM 2919 N N . ASP B 1 97 ? -22.597 56.196 21.458 1.00 23.28 94 ASP B N 1
ATOM 2920 C CA . ASP B 1 97 ? -22.245 55.450 20.255 1.00 23.75 94 ASP B CA 1
ATOM 2921 C C . ASP B 1 97 ? -23.336 55.602 19.195 1.00 25.23 94 ASP B C 1
ATOM 2922 O O . ASP B 1 97 ? -23.697 56.714 18.815 1.00 22.01 94 ASP B O 1
ATOM 2927 N N . THR B 1 98 ? -23.866 54.474 18.735 1.00 26.77 95 THR B N 1
ATOM 2928 C CA . THR B 1 98 ? -24.953 54.477 17.770 1.00 27.90 95 THR B CA 1
ATOM 2929 C C . THR B 1 98 ? -26.288 54.229 18.463 1.00 25.22 95 THR B C 1
ATOM 2930 O O . THR B 1 98 ? -27.300 53.999 17.805 1.00 23.53 95 THR B O 1
ATOM 2934 N N . GLY B 1 99 ? -26.281 54.270 19.793 1.00 29.71 96 GLY B N 1
ATOM 2935 C CA . GLY B 1 99 ? -27.487 54.066 20.575 1.00 28.31 96 GLY B CA 1
ATOM 2936 C C . GLY B 1 99 ? -27.668 52.623 21.003 1.00 26.29 96 GLY B C 1
ATOM 2937 O O . GLY B 1 99 ? -28.712 52.249 21.540 1.00 24.01 96 GLY B O 1
ATOM 2938 N N . PHE B 1 100 ? -26.641 51.816 20.751 1.00 26.42 97 PHE B N 1
ATOM 2939 C CA . PHE B 1 100 ? -26.621 50.404 21.128 1.00 26.98 97 PHE B CA 1
ATOM 2940 C C . PHE B 1 100 ? -27.772 49.613 20.519 1.00 27.91 97 PHE B C 1
ATOM 2941 O O . PHE B 1 100 ? -28.509 48.928 21.227 1.00 25.83 97 PHE B O 1
ATOM 2949 N N . GLY B 1 101 ? -27.923 49.710 19.204 1.00 27.94 98 GLY B N 1
ATOM 2950 C CA . GLY B 1 101 ? -28.928 48.932 18.508 1.00 27.36 98 GLY B CA 1
ATOM 2951 C C . GLY B 1 101 ? -29.826 49.764 17.620 1.00 29.05 98 GLY B C 1
ATOM 2952 O O . GLY B 1 101 ? -29.456 50.856 17.196 1.00 33.80 98 GLY B O 1
ATOM 2953 N N . GLY B 1 102 ? -31.015 49.242 17.344 1.00 25.91 99 GLY B N 1
ATOM 2954 C CA . GLY B 1 102 ? -31.934 49.885 16.428 1.00 26.09 99 GLY B CA 1
ATOM 2955 C C . GLY B 1 102 ? -32.660 51.068 17.028 1.00 26.28 99 GLY B C 1
ATOM 2956 O O . GLY B 1 102 ? -32.329 51.524 18.122 1.00 33.14 99 GLY B O 1
ATOM 2957 N N . VAL B 1 103 ? -33.653 51.560 16.295 1.00 23.00 100 VAL B N 1
ATOM 2958 C CA . VAL B 1 103 ? -34.454 52.698 16.719 1.00 21.87 100 VAL B CA 1
ATOM 2959 C C . VAL B 1 103 ? -35.035 52.498 18.117 1.00 21.53 100 VAL B C 1
ATOM 2960 O O . VAL B 1 103 ? -34.991 53.399 18.951 1.00 22.75 100 VAL B O 1
ATOM 2964 N N . LEU B 1 104 ? -35.560 51.307 18.373 1.00 21.08 101 LEU B N 1
ATOM 2965 C CA . LEU B 1 104 ? -36.164 51.008 19.663 1.00 25.87 101 LEU B CA 1
ATOM 2966 C C . LEU B 1 104 ? -35.120 50.867 20.764 1.00 23.87 101 LEU B C 1
ATOM 2967 O O . LEU B 1 104 ? -35.418 51.050 21.941 1.00 25.66 101 LEU B O 1
ATOM 2972 N N . ASN B 1 105 ? -33.899 50.531 20.378 1.00 21.68 102 ASN B N 1
ATOM 2973 C CA . ASN B 1 105 ? -32.806 50.479 21.328 1.00 21.54 102 ASN B CA 1
ATOM 2974 C C . ASN B 1 105 ? -32.374 51.887 21.670 1.00 20.59 102 ASN B C 1
ATOM 2975 O O . ASN B 1 105 ? -32.072 52.198 22.819 1.00 24.91 102 ASN B O 1
ATOM 2980 N N . VAL B 1 106 ? -32.357 52.739 20.654 1.00 25.07 103 VAL B N 1
ATOM 2981 C CA . VAL B 1 106 ? -32.037 54.143 20.834 1.00 24.30 103 VAL B CA 1
ATOM 2982 C C . VAL B 1 106 ? -33.035 54.798 21.780 1.00 20.63 103 VAL B C 1
ATOM 2983 O O . VAL B 1 106 ? -32.653 55.577 22.651 1.00 23.49 103 VAL B O 1
ATOM 2987 N N . ALA B 1 107 ? -34.311 54.467 21.613 1.00 20.71 104 ALA B N 1
ATOM 2988 C CA . ALA B 1 107 ? -35.364 54.973 22.489 1.00 21.18 104 ALA B CA 1
ATOM 2989 C C . ALA B 1 107 ? -35.122 54.561 23.933 1.00 24.19 104 ALA B C 1
ATOM 2990 O O . ALA B 1 107 ? -35.235 55.373 24.847 1.00 24.39 104 ALA B O 1
ATOM 2992 N N . ARG B 1 108 ? -34.797 53.287 24.125 1.00 25.87 105 ARG B N 1
ATOM 2993 C CA . ARG B 1 108 ? -34.508 52.759 25.448 1.00 25.94 105 ARG B CA 1
ATOM 2994 C C . ARG B 1 108 ? -33.320 53.481 26.054 1.00 26.08 105 ARG B C 1
ATOM 2995 O O . ARG B 1 108 ? -33.343 53.871 27.221 1.00 28.02 105 ARG B O 1
ATOM 3003 N N . THR B 1 109 ? -32.282 53.656 25.245 1.00 26.06 106 THR B N 1
ATOM 3004 C CA . THR B 1 109 ? -31.063 54.304 25.697 1.00 24.98 106 THR B CA 1
ATOM 3005 C C . THR B 1 109 ? -31.353 55.724 26.156 1.00 22.39 106 THR B C 1
ATOM 3006 O O . THR B 1 109 ? -30.804 56.183 27.148 1.00 23.65 106 THR B O 1
ATOM 3010 N N . ALA B 1 110 ? -32.238 56.405 25.438 1.00 21.38 107 ALA B N 1
ATOM 3011 C CA . ALA B 1 110 ? -32.575 57.789 25.747 1.00 21.38 107 ALA B CA 1
ATOM 3012 C C . ALA B 1 110 ? -33.218 57.926 27.119 1.00 24.74 107 ALA B C 1
ATOM 3013 O O . ALA B 1 110 ? -32.763 58.714 27.943 1.00 30.03 107 ALA B O 1
ATOM 3015 N N . VAL B 1 111 ? -34.277 57.156 27.353 1.00 26.63 108 VAL B N 1
ATOM 3016 C CA . VAL B 1 111 ? -35.003 57.201 28.616 1.00 26.22 108 VAL B CA 1
ATOM 3017 C C . VAL B 1 111 ? -34.078 56.917 29.788 1.00 25.26 108 VAL B C 1
ATOM 3018 O O . VAL B 1 111 ? -34.115 57.610 30.804 1.00 24.03 108 VAL B O 1
ATOM 3022 N N . GLU B 1 112 ? -33.253 55.888 29.634 1.00 24.90 109 GLU B N 1
ATOM 3023 C CA . GLU B 1 112 ? -32.269 55.536 30.643 1.00 25.11 109 GLU B CA 1
ATOM 3024 C C . GLU B 1 112 ? -31.387 56.726 30.985 1.00 22.47 109 GLU B C 1
ATOM 3025 O O . GLU B 1 112 ? -31.127 56.997 32.153 1.00 25.78 109 GLU B O 1
ATOM 3039 N N . VAL B 1 114 ? -32.108 59.962 30.445 1.00 19.46 111 VAL B N 1
ATOM 3040 C CA . VAL B 1 114 ? -32.950 60.957 31.102 1.00 22.78 111 VAL B CA 1
ATOM 3041 C C . VAL B 1 114 ? -33.173 60.594 32.566 1.00 24.68 111 VAL B C 1
ATOM 3042 O O . VAL B 1 114 ? -33.142 61.461 33.439 1.00 28.76 111 VAL B O 1
ATOM 3046 N N . GLU B 1 115 ? -33.390 59.311 32.832 1.00 24.71 112 GLU B N 1
ATOM 3047 C CA . GLU B 1 115 ? -33.534 58.838 34.204 1.00 27.13 112 GLU B CA 1
ATOM 3048 C C . GLU B 1 115 ? -32.258 59.095 34.991 1.00 28.82 112 GLU B C 1
ATOM 3049 O O . GLU B 1 115 ? -32.304 59.479 36.159 1.00 31.60 112 GLU B O 1
ATOM 3055 N N . ALA B 1 116 ? -31.118 58.906 34.332 1.00 26.73 113 ALA B N 1
ATOM 3056 C CA . ALA B 1 116 ? -29.821 59.088 34.972 1.00 26.82 113 ALA B CA 1
ATOM 3057 C C . ALA B 1 116 ? -29.470 60.560 35.178 1.00 27.49 113 ALA B C 1
ATOM 3058 O O . ALA B 1 116 ? -28.411 60.873 35.721 1.00 24.92 113 ALA B O 1
ATOM 3060 N N . LYS B 1 117 ? -30.367 61.445 34.744 1.00 31.09 114 LYS B N 1
ATOM 3061 C CA . LYS B 1 117 ? -30.193 62.898 34.831 1.00 28.40 114 LYS B CA 1
ATOM 3062 C C . LYS B 1 117 ? -29.116 63.417 33.878 1.00 24.45 114 LYS B C 1
ATOM 3063 O O . LYS B 1 117 ? -28.522 64.465 34.116 1.00 22.61 114 LYS B O 1
ATOM 3069 N N . VAL B 1 118 ? -28.872 62.681 32.799 1.00 23.95 115 VAL B N 1
ATOM 3070 C CA . VAL B 1 118 ? -27.920 63.113 31.780 1.00 22.59 115 VAL B CA 1
ATOM 3071 C C . VAL B 1 118 ? -28.455 64.329 31.030 1.00 21.33 115 VAL B C 1
ATOM 3072 O O . VAL B 1 118 ? -29.625 64.372 30.651 1.00 20.88 115 VAL B O 1
ATOM 3076 N N . ALA B 1 119 ? -27.597 65.323 30.830 1.00 22.54 116 ALA B N 1
ATOM 3077 C CA . ALA B 1 119 ? -27.987 66.542 30.136 1.00 22.64 116 ALA B CA 1
ATOM 3078 C C . ALA B 1 119 ? -28.054 66.347 28.626 1.00 21.97 116 ALA B C 1
ATOM 3079 O O . ALA B 1 119 ? -29.063 66.653 27.992 1.00 22.67 116 ALA B O 1
ATOM 3081 N N . ALA B 1 120 ? -26.972 65.830 28.059 1.00 19.79 117 ALA B N 1
ATOM 3082 C CA . ALA B 1 120 ? -26.832 65.745 26.614 1.00 18.78 117 ALA B CA 1
ATOM 3083 C C . ALA B 1 120 ? -26.268 64.399 26.196 1.00 16.83 117 ALA B C 1
ATOM 3084 O O . ALA B 1 120 ? -25.532 63.768 26.944 1.00 18.64 117 ALA B O 1
ATOM 3086 N N . VAL B 1 121 ? -26.616 63.957 24.995 1.00 22.50 118 VAL B N 1
ATOM 3087 C CA . VAL B 1 121 ? -26.038 62.734 24.464 1.00 21.54 118 VAL B CA 1
ATOM 3088 C C . VAL B 1 121 ? -25.417 62.988 23.108 1.00 16.65 118 VAL B C 1
ATOM 3089 O O . VAL B 1 121 ? -25.781 63.937 22.413 1.00 18.75 118 VAL B O 1
ATOM 3093 N N . GLN B 1 122 ? -24.466 62.134 22.749 1.00 16.53 119 GLN B N 1
ATOM 3094 C CA . GLN B 1 122 ? -23.817 62.205 21.455 1.00 16.54 119 GLN B CA 1
ATOM 3095 C C . GLN B 1 122 ? -23.992 60.900 20.696 1.00 16.61 119 GLN B C 1
ATOM 3096 O O . GLN B 1 122 ? -23.621 59.836 21.182 1.00 19.84 119 GLN B O 1
ATOM 3102 N N . ILE B 1 123 ? -24.557 60.988 19.499 1.00 19.21 120 ILE B N 1
ATOM 3103 C CA . ILE B 1 123 ? -24.799 59.811 18.677 1.00 20.14 120 ILE B CA 1
ATOM 3104 C C . ILE B 1 123 ? -24.079 59.947 17.330 1.00 24.05 120 ILE B C 1
ATOM 3105 O O . ILE B 1 123 ? -24.029 61.030 16.749 1.00 25.65 120 ILE B O 1
ATOM 3110 N N . GLU B 1 124 ? -23.509 58.849 16.846 1.00 23.15 121 GLU B N 1
ATOM 3111 C CA . GLU B 1 124 ? -22.653 58.896 15.665 1.00 22.38 121 GLU B CA 1
ATOM 3112 C C . GLU B 1 124 ? -23.153 58.030 14.513 1.00 22.02 121 GLU B C 1
ATOM 3113 O O . GLU B 1 124 ? -23.888 57.064 14.722 1.00 19.66 121 GLU B O 1
ATOM 3119 N N . ASP B 1 125 ? -22.734 58.380 13.297 1.00 28.34 122 ASP B N 1
ATOM 3120 C CA . ASP B 1 125 ? -23.223 57.706 12.096 1.00 27.71 122 ASP B CA 1
ATOM 3121 C C . ASP B 1 125 ? -22.355 56.547 11.606 1.00 29.22 122 ASP B C 1
ATOM 3122 O O . ASP B 1 125 ? -22.575 56.032 10.514 1.00 36.17 122 ASP B O 1
ATOM 3127 N N . GLN B 1 126 ? -21.377 56.133 12.405 1.00 30.04 123 GLN B N 1
ATOM 3128 C CA . GLN B 1 126 ? -20.626 54.926 12.089 1.00 32.36 123 GLN B CA 1
ATOM 3129 C C . GLN B 1 126 ? -21.566 53.731 12.129 1.00 34.04 123 GLN B C 1
ATOM 3130 O O . GLN B 1 126 ? -22.612 53.783 12.769 1.00 31.84 123 GLN B O 1
ATOM 3136 N N . GLN B 1 127 ? -21.210 52.657 11.438 1.00 38.13 124 GLN B N 1
ATOM 3137 C CA . GLN B 1 127 ? -22.066 51.481 11.445 1.00 40.59 124 GLN B CA 1
ATOM 3138 C C . GLN B 1 127 ? -21.589 50.462 12.468 1.00 40.81 124 GLN B C 1
ATOM 3139 O O . GLN B 1 127 ? -20.398 50.168 12.552 1.00 43.22 124 GLN B O 1
ATOM 3145 N N . LEU B 1 128 ? -22.528 49.939 13.250 1.00 41.94 125 LEU B N 1
ATOM 3146 C CA . LEU B 1 128 ? -22.231 48.921 14.253 1.00 45.18 125 LEU B CA 1
ATOM 3147 C C . LEU B 1 128 ? -23.329 47.862 14.303 1.00 46.61 125 LEU B C 1
ATOM 3148 O O . LEU B 1 128 ? -24.512 48.186 14.184 1.00 46.26 125 LEU B O 1
ATOM 3153 N N . PRO B 1 129 ? -22.943 46.586 14.482 1.00 47.72 126 PRO B N 1
ATOM 3154 C CA . PRO B 1 129 ? -21.564 46.105 14.642 1.00 46.80 126 PRO B CA 1
ATOM 3155 C C . PRO B 1 129 ? -20.796 46.065 13.322 1.00 47.75 126 PRO B C 1
ATOM 3156 O O . PRO B 1 129 ? -21.366 46.335 12.265 1.00 44.82 126 PRO B O 1
ATOM 3160 N N . LYS B 1 130 ? -19.512 45.732 13.391 1.00 50.71 127 LYS B N 1
ATOM 3161 C CA . LYS B 1 130 ? -18.690 45.628 12.193 1.00 52.58 127 LYS B CA 1
ATOM 3162 C C . LYS B 1 130 ? -18.502 44.174 11.772 1.00 53.45 127 LYS B C 1
ATOM 3163 O O . LYS B 1 130 ? -18.455 43.272 12.607 1.00 54.78 127 LYS B O 1
ATOM 3169 N N . LYS B 1 131 ? -18.395 43.960 10.466 1.00 52.97 128 LYS B N 1
ATOM 3170 C CA . LYS B 1 131 ? -18.347 42.619 9.901 1.00 54.09 128 LYS B CA 1
ATOM 3171 C C . LYS B 1 131 ? -17.055 41.895 10.251 1.00 53.92 128 LYS B C 1
ATOM 3172 O O . LYS B 1 131 ? -16.070 42.517 10.651 1.00 55.65 128 LYS B O 1
ATOM 3178 N N . CYS B 1 132 ? -17.072 40.575 10.108 1.00 52.54 129 CYS B N 1
ATOM 3179 C CA . CYS B 1 132 ? -15.860 39.782 10.235 1.00 54.66 129 CYS B CA 1
ATOM 3180 C C . CYS B 1 132 ? -14.921 40.128 9.096 1.00 54.45 129 CYS B C 1
ATOM 3181 O O . CYS B 1 132 ? -15.360 40.349 7.970 1.00 53.93 129 CYS B O 1
ATOM 3184 N N . GLY B 1 133 ? -13.628 40.180 9.394 1.00 55.01 130 GLY B N 1
ATOM 3185 C CA . GLY B 1 133 ? -12.628 40.531 8.402 1.00 55.56 130 GLY B CA 1
ATOM 3186 C C . GLY B 1 133 ? -12.546 42.029 8.176 1.00 54.67 130 GLY B C 1
ATOM 3187 O O . GLY B 1 133 ? -11.494 42.558 7.819 1.00 56.47 130 GLY B O 1
ATOM 3188 N N . HIS B 1 134 ? -13.666 42.711 8.390 1.00 51.45 131 HIS B N 1
ATOM 3189 C CA . HIS B 1 134 ? -13.742 44.151 8.209 1.00 51.27 131 HIS B CA 1
ATOM 3190 C C . HIS B 1 134 ? -13.898 44.831 9.558 1.00 48.83 131 HIS B C 1
ATOM 3191 O O . HIS B 1 134 ? -14.659 45.788 9.703 1.00 48.36 131 HIS B O 1
ATOM 3198 N N . LEU B 1 135 ? -13.178 44.315 10.548 1.00 44.63 132 LEU B N 1
ATOM 3199 C CA . LEU B 1 135 ? -13.184 44.903 11.877 1.00 44.92 132 LEU B CA 1
ATOM 3200 C C . LEU B 1 135 ? -12.698 46.345 11.812 1.00 47.96 132 LEU B C 1
ATOM 3201 O O . LEU B 1 135 ? -13.321 47.242 12.372 1.00 48.61 132 LEU B O 1
ATOM 3206 N N . ASN B 1 136 ? -11.588 46.570 11.118 1.00 49.51 133 ASN B N 1
ATOM 3207 C CA . ASN B 1 136 ? -11.042 47.916 10.986 1.00 53.74 133 ASN B CA 1
ATOM 3208 C C . ASN B 1 136 ? -11.765 48.749 9.932 1.00 57.35 133 ASN B C 1
ATOM 3209 O O . ASN B 1 136 ? -11.304 49.831 9.565 1.00 56.91 133 ASN B O 1
ATOM 3214 N N . GLY B 1 137 ? -12.896 48.239 9.451 1.00 60.38 134 GLY B N 1
ATOM 3215 C CA . GLY B 1 137 ? -13.685 48.920 8.439 1.00 60.08 134 GLY B CA 1
ATOM 3216 C C . GLY B 1 137 ? -14.188 50.273 8.903 1.00 56.68 134 GLY B C 1
ATOM 3217 O O . GLY B 1 137 ? -14.343 50.511 10.100 1.00 57.47 134 GLY B O 1
ATOM 3218 N N . LYS B 1 138 ? -14.450 51.164 7.952 1.00 51.03 135 LYS B N 1
ATOM 3219 C CA . LYS B 1 138 ? -14.826 52.532 8.281 1.00 44.78 135 LYS B CA 1
ATOM 3220 C C . LYS B 1 138 ? -16.013 53.027 7.468 1.00 40.36 135 LYS B C 1
ATOM 3221 O O . LYS B 1 138 ? -15.994 54.142 6.956 1.00 40.25 135 LYS B O 1
ATOM 3227 N N . LYS B 1 139 ? -17.048 52.206 7.347 1.00 40.30 136 LYS B N 1
ATOM 3228 C CA . LYS B 1 139 ? -18.245 52.637 6.639 1.00 43.09 136 LYS B CA 1
ATOM 3229 C C . LYS B 1 139 ? -19.259 53.245 7.602 1.00 42.21 136 LYS B C 1
ATOM 3230 O O . LYS B 1 139 ? -19.323 52.873 8.774 1.00 44.66 136 LYS B O 1
ATOM 3236 N N . LEU B 1 140 ? -20.035 54.200 7.101 1.00 39.04 137 LEU B N 1
ATOM 3237 C CA . LEU B 1 140 ? -21.069 54.845 7.891 1.00 35.36 137 LEU B CA 1
ATOM 3238 C C . LEU B 1 140 ? -22.430 54.284 7.525 1.00 33.66 137 LEU B C 1
ATOM 3239 O O . LEU B 1 140 ? -22.574 53.579 6.530 1.00 28.88 137 LEU B O 1
ATOM 3244 N N . VAL B 1 141 ? -23.430 54.604 8.336 1.00 27.56 138 VAL B N 1
ATOM 3245 C CA . VAL B 1 141 ? -24.794 54.209 8.038 1.00 27.62 138 VAL B CA 1
ATOM 3246 C C . VAL B 1 141 ? -25.387 55.183 7.033 1.00 30.61 138 VAL B C 1
ATOM 3247 O O . VAL B 1 141 ? -24.853 56.273 6.821 1.00 29.64 138 VAL B O 1
ATOM 3251 N N . THR B 1 142 ? -26.488 54.783 6.407 1.00 31.14 139 THR B N 1
ATOM 3252 C CA . THR B 1 142 ? -27.197 55.674 5.505 1.00 31.66 139 THR B CA 1
ATOM 3253 C C . THR B 1 142 ? -27.660 56.893 6.279 1.00 28.21 139 THR B C 1
ATOM 3254 O O . THR B 1 142 ? -27.906 56.815 7.483 1.00 26.71 139 THR B O 1
ATOM 3258 N N . THR B 1 143 ? -27.763 58.023 5.591 1.00 26.38 140 THR B N 1
ATOM 3259 C CA . THR B 1 143 ? -28.149 59.263 6.247 1.00 27.78 140 THR B CA 1
ATOM 3260 C C . THR B 1 143 ? -29.474 59.135 7.001 1.00 34.96 140 THR B C 1
ATOM 3261 O O . THR B 1 143 ? -29.564 59.538 8.158 1.00 37.32 140 THR B O 1
ATOM 3265 N N . GLU B 1 144 ? -30.486 58.546 6.369 1.00 38.56 141 GLU B N 1
ATOM 3266 C CA . GLU B 1 144 ? -31.794 58.444 7.015 1.00 41.37 141 GLU B CA 1
ATOM 3267 C C . GLU B 1 144 ? -31.774 57.590 8.280 1.00 36.60 141 GLU B C 1
ATOM 3268 O O . GLU B 1 144 ? -32.540 57.841 9.211 1.00 38.39 141 GLU B O 1
ATOM 3274 N N . GLU B 1 145 ? -30.906 56.583 8.312 1.00 30.02 142 GLU B N 1
ATOM 3275 C CA . GLU B 1 145 ? -30.798 55.722 9.484 1.00 24.42 142 GLU B CA 1
ATOM 3276 C C . GLU B 1 145 ? -30.509 56.532 10.739 1.00 23.27 142 GLU B C 1
ATOM 3277 O O . GLU B 1 145 ? -31.143 56.328 11.772 1.00 28.98 142 GLU B O 1
ATOM 3283 N N . LEU B 1 146 ? -29.562 57.460 10.654 1.00 21.10 143 LEU B N 1
ATOM 3284 C CA . LEU B 1 146 ? -29.274 58.301 11.808 1.00 20.46 143 LEU B CA 1
ATOM 3285 C C . LEU B 1 146 ? -30.394 59.310 12.032 1.00 23.72 143 LEU B C 1
ATOM 3286 O O . LEU B 1 146 ? -30.723 59.641 13.168 1.00 26.30 143 LEU B O 1
ATOM 3291 N N . VAL B 1 147 ? -30.982 59.792 10.941 1.00 28.08 144 VAL B N 1
ATOM 3292 C CA . VAL B 1 147 ? -32.114 60.707 11.027 1.00 25.96 144 VAL B CA 1
ATOM 3293 C C . VAL B 1 147 ? -33.266 60.068 11.798 1.00 25.80 144 VAL B C 1
ATOM 3294 O O . VAL B 1 147 ? -33.860 60.698 12.671 1.00 30.31 144 VAL B O 1
ATOM 3298 N N . GLN B 1 148 ? -33.559 58.809 11.489 1.00 23.39 145 GLN B N 1
ATOM 3299 C CA . GLN B 1 148 ? -34.601 58.072 12.193 1.00 23.71 145 GLN B CA 1
ATOM 3300 C C . GLN B 1 148 ? -34.289 57.942 13.681 1.00 24.81 145 GLN B C 1
ATOM 3301 O O . GLN B 1 148 ? -35.184 58.011 14.519 1.00 25.04 145 GLN B O 1
ATOM 3307 N N . LYS B 1 149 ? -33.014 57.759 14.003 1.00 24.77 146 LYS B N 1
ATOM 3308 C CA . LYS B 1 149 ? -32.598 57.627 15.393 1.00 21.16 146 LYS B CA 1
ATOM 3309 C C . LYS B 1 149 ? -32.699 58.943 16.156 1.00 20.65 146 LYS B C 1
ATOM 3310 O O . LYS B 1 149 ? -33.088 58.958 17.322 1.00 26.06 146 LYS B O 1
ATOM 3316 N N . I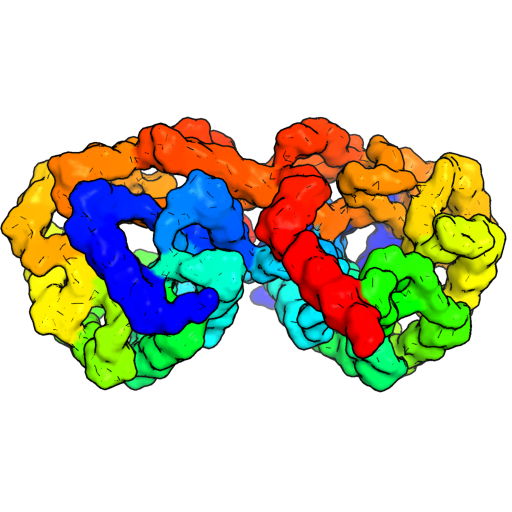LE B 1 150 ? -32.344 60.044 15.505 1.00 20.26 147 ILE B N 1
ATOM 3317 C CA . ILE B 1 150 ? -32.455 61.351 16.137 1.00 19.91 147 ILE B CA 1
ATOM 3318 C C . ILE B 1 150 ? -33.922 61.657 16.373 1.00 20.32 147 ILE B C 1
ATOM 3319 O O . ILE B 1 150 ? -34.300 62.187 17.413 1.00 20.73 147 ILE B O 1
ATOM 3324 N N . LYS B 1 151 ? -34.743 61.298 15.395 1.00 24.79 148 LYS B N 1
ATOM 3325 C CA . LYS B 1 151 ? -36.190 61.414 15.508 1.00 31.97 148 LYS B CA 1
ATOM 3326 C C . LYS B 1 151 ? -36.711 60.660 16.723 1.00 30.21 148 LYS B C 1
ATOM 3327 O O . LYS B 1 151 ? -37.610 61.130 17.417 1.00 29.92 148 LYS B O 1
ATOM 3333 N N . ALA B 1 152 ? -36.141 59.485 16.965 1.00 31.84 149 ALA B N 1
ATOM 3334 C CA . ALA B 1 152 ? -36.528 58.660 18.098 1.00 31.63 149 ALA B CA 1
ATOM 3335 C C . ALA B 1 152 ? -36.308 59.393 19.409 1.00 29.34 149 ALA B C 1
ATOM 3336 O O . ALA B 1 152 ? -37.209 59.493 20.236 1.00 31.26 149 ALA B O 1
ATOM 3338 N N . ILE B 1 153 ? -35.100 59.913 19.579 1.00 27.93 150 ILE B N 1
ATOM 3339 C CA . ILE B 1 153 ? -34.730 60.628 20.788 1.00 24.00 150 ILE B CA 1
ATOM 3340 C C . ILE B 1 153 ? -35.602 61.858 21.000 1.00 23.02 150 ILE B C 1
ATOM 3341 O O . ILE B 1 153 ? -35.960 62.184 22.127 1.00 24.14 150 ILE B O 1
ATOM 3346 N N . LYS B 1 154 ? -35.955 62.533 19.913 1.00 28.37 151 LYS B N 1
ATOM 3347 C CA . LYS B 1 154 ? -36.780 63.729 20.007 1.00 29.73 151 LYS B CA 1
ATOM 3348 C C . LYS B 1 154 ? -38.164 63.403 20.535 1.00 34.11 151 LYS B C 1
ATOM 3349 O O . LYS B 1 154 ? -38.744 64.166 21.304 1.00 34.91 151 LYS B O 1
ATOM 3355 N N . GLU B 1 155 ? -38.689 62.259 20.120 1.00 35.81 152 GLU B N 1
ATOM 3356 C CA . GLU B 1 155 ? -40.060 61.904 20.443 1.00 38.96 152 GLU B CA 1
ATOM 3357 C C . GLU B 1 155 ? -40.156 61.246 21.811 1.00 35.35 152 GLU B C 1
ATOM 3358 O O . GLU B 1 155 ? -41.159 61.378 22.510 1.00 36.63 152 GLU B O 1
ATOM 3364 N N . VAL B 1 156 ? -39.096 60.547 22.192 1.00 31.92 153 VAL B N 1
ATOM 3365 C CA . VAL B 1 156 ? -39.081 59.780 23.429 1.00 30.88 153 VAL B CA 1
ATOM 3366 C C . VAL B 1 156 ? -38.490 60.570 24.599 1.00 30.57 153 VAL B C 1
ATOM 3367 O O . VAL B 1 156 ? -38.959 60.471 25.735 1.00 27.45 153 VAL B O 1
ATOM 3371 N N . ALA B 1 157 ? -37.470 61.370 24.315 1.00 30.21 154 ALA B N 1
ATOM 3372 C CA . ALA B 1 157 ? -36.816 62.154 25.352 1.00 24.26 154 ALA B CA 1
ATOM 3373 C C . ALA B 1 157 ? -36.567 63.578 24.876 1.00 24.67 154 ALA B C 1
ATOM 3374 O O . ALA B 1 157 ? -35.435 63.945 24.576 1.00 27.03 154 ALA B O 1
ATOM 3376 N N . PRO B 1 158 ? -37.632 64.389 24.812 1.00 24.53 155 PRO B N 1
ATOM 3377 C CA . PRO B 1 158 ? -37.569 65.745 24.257 1.00 26.08 155 PRO B CA 1
ATOM 3378 C C . PRO B 1 158 ? -36.622 66.664 25.020 1.00 25.62 155 PRO B C 1
ATOM 3379 O O . PRO B 1 158 ? -36.093 67.612 24.441 1.00 29.15 155 PRO B O 1
ATOM 3383 N N . SER B 1 159 ? -36.414 66.383 26.302 1.00 25.27 156 SER B N 1
ATOM 3384 C CA . SER B 1 159 ? -35.635 67.262 27.167 1.00 26.69 156 SER B CA 1
ATOM 3385 C C . SER B 1 159 ? -34.142 66.958 27.117 1.00 27.30 156 SER B C 1
ATOM 3386 O O . SER B 1 159 ? -33.362 67.544 27.860 1.00 24.45 156 SER B O 1
ATOM 3389 N N . LEU B 1 160 ? -33.751 66.049 26.231 1.00 30.84 157 LEU B N 1
ATOM 3390 C CA . LEU B 1 160 ? -32.363 65.616 26.139 1.00 29.88 157 LEU B CA 1
ATOM 3391 C C . LEU B 1 160 ? -31.646 66.293 24.975 1.00 29.43 157 LEU B C 1
ATOM 3392 O O . LEU B 1 160 ? -32.048 66.146 23.823 1.00 32.04 157 LEU B O 1
ATOM 3397 N N . TYR B 1 161 ? -30.577 67.021 25.285 1.00 26.44 158 TYR B N 1
ATOM 3398 C CA . TYR B 1 161 ? -29.799 67.735 24.277 1.00 26.85 158 TYR B CA 1
ATOM 3399 C C . TYR B 1 161 ? -29.057 66.762 23.371 1.00 27.33 158 TYR B C 1
ATOM 3400 O O . TYR B 1 161 ? -28.475 65.779 23.835 1.00 25.79 158 TYR B O 1
ATOM 3409 N N . ILE B 1 162 ? -29.074 67.051 22.075 1.00 28.36 159 ILE B N 1
ATOM 3410 C CA . ILE B 1 162 ? -28.604 66.100 21.081 1.00 18.56 159 ILE B CA 1
ATOM 3411 C C . ILE B 1 162 ? -27.399 66.585 20.302 1.00 18.29 159 ILE B C 1
ATOM 3412 O O . ILE B 1 162 ? -27.452 67.608 19.626 1.00 18.41 159 ILE B O 1
ATOM 3417 N N . VAL B 1 163 ? -26.314 65.831 20.392 1.00 19.96 160 VAL B N 1
ATOM 3418 C CA . VAL B 1 163 ? -25.160 66.074 19.551 1.00 21.66 160 VAL B CA 1
ATOM 3419 C C . VAL B 1 163 ? -25.014 64.917 18.571 1.00 22.16 160 VAL B C 1
ATOM 3420 O O . VAL B 1 163 ? -25.064 63.752 18.960 1.00 21.56 160 VAL B O 1
ATOM 3424 N N . ALA B 1 164 ? -24.851 65.245 17.296 1.00 20.09 161 ALA B N 1
ATOM 3425 C CA . ALA B 1 164 ? -24.707 64.228 16.264 1.00 21.55 161 ALA B CA 1
ATOM 3426 C C . ALA B 1 164 ? -23.301 64.257 15.688 1.00 24.42 161 ALA B C 1
ATOM 3427 O O . ALA B 1 164 ? -22.863 65.270 15.147 1.00 27.44 161 ALA B O 1
ATOM 3429 N N . ARG B 1 165 ? -22.588 63.146 15.815 1.00 22.60 162 ARG B N 1
ATOM 3430 C CA . ARG B 1 165 ? -21.233 63.066 15.293 1.00 20.10 162 ARG B CA 1
ATOM 3431 C C . ARG B 1 165 ? -21.205 62.438 13.906 1.00 22.60 162 ARG B C 1
ATOM 3432 O O . ARG B 1 165 ? -21.752 61.358 13.698 1.00 24.51 162 ARG B O 1
ATOM 3440 N N . THR B 1 166 ? -20.576 63.128 12.959 1.00 26.14 163 THR B N 1
ATOM 3441 C CA . THR B 1 166 ? -20.371 62.584 11.621 1.00 25.46 163 THR B CA 1
ATOM 3442 C C . THR B 1 166 ? -18.908 62.232 11.428 1.00 21.60 163 THR B C 1
ATOM 3443 O O . THR B 1 166 ? -18.023 63.013 11.768 1.00 20.46 163 THR B O 1
ATOM 3447 N N . ASP B 1 167 ? -18.652 61.052 10.882 1.00 21.47 164 ASP B N 1
ATOM 3448 C CA . ASP B 1 167 ? -17.298 60.680 10.508 1.00 23.77 164 ASP B CA 1
ATOM 3449 C C . ASP B 1 167 ? -17.163 60.753 8.996 1.00 23.51 164 ASP B C 1
ATOM 3450 O O . ASP B 1 167 ? -16.337 60.074 8.397 1.00 22.54 164 ASP B O 1
ATOM 3455 N N . ALA B 1 168 ? -17.978 61.606 8.390 1.00 24.88 165 ALA B N 1
ATOM 3456 C CA . ALA B 1 168 ? -18.105 61.648 6.940 1.00 23.05 165 ALA B CA 1
ATOM 3457 C C . ALA B 1 168 ? -16.917 62.275 6.219 1.00 23.82 165 ALA B C 1
ATOM 3458 O O . ALA B 1 168 ? -16.616 61.901 5.087 1.00 25.51 165 ALA B O 1
ATOM 3460 N N . ARG B 1 169 ? -16.246 63.225 6.861 1.00 24.22 166 ARG B N 1
ATOM 3461 C CA . ARG B 1 169 ? -15.127 63.906 6.220 1.00 22.02 166 ARG B CA 1
ATOM 3462 C C . ARG B 1 169 ? -14.041 62.916 5.839 1.00 22.15 166 ARG B C 1
ATOM 3463 O O . ARG B 1 169 ? -13.416 63.036 4.783 1.00 22.92 166 ARG B O 1
ATOM 3471 N N . GLY B 1 170 ? -13.845 61.921 6.694 1.00 19.84 167 GLY B N 1
ATOM 3472 C CA . GLY B 1 170 ? -12.754 60.981 6.540 1.00 20.35 167 GLY B CA 1
ATOM 3473 C C . GLY B 1 170 ? -13.024 59.838 5.586 1.00 23.62 167 GLY B C 1
ATOM 3474 O O . GLY B 1 170 ? -12.115 59.371 4.903 1.00 26.39 167 GLY B O 1
ATOM 3475 N N . VAL B 1 171 ? -14.267 59.378 5.529 1.00 26.20 168 VAL B N 1
ATOM 3476 C CA . VAL B 1 171 ? -14.573 58.209 4.713 1.00 27.80 168 VAL B CA 1
ATOM 3477 C C . VAL B 1 171 ? -15.359 58.533 3.438 1.00 29.12 168 VAL B C 1
ATOM 3478 O O . VAL B 1 171 ? -15.344 57.756 2.485 1.00 34.20 168 VAL B O 1
ATOM 3482 N N . GLU B 1 172 ? -16.022 59.684 3.407 1.00 28.51 169 GLU B N 1
ATOM 3483 C CA . GLU B 1 172 ? -16.860 60.027 2.257 1.00 32.15 169 GLU B CA 1
ATOM 3484 C C . GLU B 1 172 ? -16.462 61.309 1.526 1.00 21.03 169 GLU B C 1
ATOM 3485 O O . GLU B 1 172 ? -16.291 61.303 0.313 1.00 23.50 169 GLU B O 1
ATOM 3491 N N . GLY B 1 173 ? -16.315 62.401 2.264 1.00 20.49 170 GLY B N 1
ATOM 3492 C CA . GLY B 1 173 ? -15.902 63.663 1.681 1.00 20.42 170 GLY B CA 1
ATOM 3493 C C . GLY B 1 173 ? -16.394 64.833 2.506 1.00 22.58 170 GLY B C 1
ATOM 3494 O O . GLY B 1 173 ? -17.279 64.677 3.342 1.00 28.26 170 GLY B O 1
ATOM 3495 N N . LEU B 1 174 ? -15.820 66.008 2.275 1.00 25.53 171 LEU B N 1
ATOM 3496 C CA . LEU B 1 174 ? -16.203 67.199 3.026 1.00 23.52 171 LEU B CA 1
ATOM 3497 C C . LEU B 1 174 ? -17.640 67.590 2.729 1.00 23.13 171 LEU B C 1
ATOM 3498 O O . LEU B 1 174 ? -18.370 68.048 3.611 1.00 19.18 171 LEU B O 1
ATOM 3503 N N . ASP B 1 175 ? -18.046 67.399 1.480 1.00 23.34 172 ASP B N 1
ATOM 3504 C CA . ASP B 1 175 ? -19.385 67.776 1.064 1.00 25.13 172 ASP B CA 1
ATOM 3505 C C . ASP B 1 175 ? -20.452 66.942 1.741 1.00 23.97 172 ASP B C 1
ATOM 3506 O O . ASP B 1 175 ? -21.430 67.487 2.241 1.00 24.57 172 ASP B O 1
ATOM 3511 N N . GLU B 1 176 ? -20.279 65.623 1.750 1.00 23.41 173 GLU B N 1
ATOM 3512 C CA . GLU B 1 176 ? -21.285 64.764 2.362 1.00 30.79 173 GLU B CA 1
ATOM 3513 C C . GLU B 1 176 ? -21.371 65.003 3.867 1.00 25.77 173 GLU B C 1
ATOM 3514 O O . GLU B 1 176 ? -22.428 64.830 4.467 1.00 27.72 173 GLU B O 1
ATOM 3520 N N . ALA B 1 177 ? -20.259 65.419 4.464 1.00 24.24 174 ALA B N 1
ATOM 3521 C CA . ALA B 1 177 ? -20.238 65.769 5.881 1.00 25.11 174 ALA B CA 1
ATOM 3522 C C . ALA B 1 177 ? -21.204 66.912 6.168 1.00 25.40 174 ALA B C 1
ATOM 3523 O O . ALA B 1 177 ? -21.964 66.867 7.132 1.00 27.53 174 ALA B O 1
ATOM 3525 N N . ILE B 1 178 ? -21.163 67.928 5.312 1.00 23.08 175 ILE B N 1
ATOM 3526 C CA . ILE B 1 178 ? -22.047 69.085 5.412 1.00 21.99 175 ILE B CA 1
ATOM 3527 C C . ILE B 1 178 ? -23.500 68.678 5.180 1.00 24.74 175 ILE B C 1
ATOM 3528 O O . ILE B 1 178 ? -24.401 69.117 5.893 1.00 26.87 175 ILE B O 1
ATOM 3533 N N . GLU B 1 179 ? -23.719 67.830 4.180 1.00 25.99 176 GLU B N 1
ATOM 3534 C CA . GLU B 1 179 ? -25.054 67.349 3.853 1.00 25.24 176 GLU B CA 1
ATOM 3535 C C . GLU B 1 179 ? -25.634 66.508 4.977 1.00 25.41 176 GLU B C 1
ATOM 3536 O O . GLU B 1 179 ? -26.767 66.727 5.401 1.00 26.76 176 GLU B O 1
ATOM 3542 N N . ARG B 1 180 ? -24.855 65.540 5.447 1.00 23.15 177 ARG B N 1
ATOM 3543 C CA . ARG B 1 180 ? -25.283 64.705 6.559 1.00 23.34 177 ARG B CA 1
ATOM 3544 C C . ARG B 1 180 ? -25.593 65.559 7.785 1.00 26.68 177 ARG B C 1
ATOM 3545 O O . ARG B 1 180 ? -26.666 65.435 8.373 1.00 29.70 177 ARG B O 1
ATOM 3553 N N . ALA B 1 181 ? -24.669 66.445 8.144 1.00 18.51 178 ALA B N 1
ATOM 3554 C CA . ALA B 1 181 ? -24.846 67.318 9.303 1.00 18.26 178 ALA B CA 1
ATOM 3555 C C . ALA B 1 181 ? -26.151 68.114 9.261 1.00 19.89 178 ALA B C 1
ATOM 3556 O O . ALA B 1 181 ? -26.927 68.094 10.214 1.00 20.56 178 ALA B O 1
ATOM 3558 N N . ASN B 1 182 ? -26.387 68.806 8.152 1.00 22.70 179 ASN B N 1
ATOM 3559 C CA . ASN B 1 182 ? -27.595 69.607 7.984 1.00 25.97 179 ASN B CA 1
ATOM 3560 C C . ASN B 1 182 ? -28.880 68.797 8.129 1.00 27.24 179 ASN B C 1
ATOM 3561 O O . ASN B 1 182 ? -29.864 69.272 8.697 1.00 26.79 179 ASN B O 1
ATOM 3566 N N . ALA B 1 183 ? -28.864 67.575 7.609 1.00 26.53 180 ALA B N 1
ATOM 3567 C CA . ALA B 1 183 ? -30.010 66.686 7.723 1.00 27.12 180 ALA B CA 1
ATOM 3568 C C . ALA B 1 183 ? -30.218 66.272 9.170 1.00 28.84 180 ALA B C 1
ATOM 3569 O O . ALA B 1 183 ? -31.350 66.180 9.643 1.00 33.51 180 ALA B O 1
ATOM 3571 N N . TYR B 1 184 ? -29.116 66.019 9.868 1.00 23.22 181 TYR B N 1
ATOM 3572 C CA . TYR B 1 184 ? -29.173 65.639 11.271 1.00 20.09 181 TYR B CA 1
ATOM 3573 C C . TYR B 1 184 ? -29.756 66.786 12.079 1.00 21.98 181 TYR B C 1
ATOM 3574 O O . TYR B 1 184 ? -30.568 66.580 12.982 1.00 24.98 181 TYR B O 1
ATOM 3583 N N . VAL B 1 185 ? -29.333 67.996 11.733 1.00 19.18 182 VAL B N 1
ATOM 3584 C CA . VAL B 1 185 ? -29.848 69.212 12.343 1.00 23.40 182 VAL B CA 1
ATOM 3585 C C . VAL B 1 185 ? -31.362 69.297 12.207 1.00 25.28 182 VAL B C 1
ATOM 3586 O O . VAL B 1 185 ? -32.074 69.427 13.201 1.00 31.02 182 VAL B O 1
ATOM 3590 N N . LYS B 1 186 ? -31.851 69.206 10.975 1.00 25.61 183 LYS B N 1
ATOM 3591 C CA . LYS B 1 186 ? -33.281 69.304 10.715 1.00 27.36 183 LYS B CA 1
ATOM 3592 C C . LYS B 1 186 ? -34.039 68.128 11.327 1.00 29.53 183 LYS B C 1
ATOM 3593 O O . LYS B 1 186 ? -35.245 68.211 11.560 1.00 32.91 183 LYS B O 1
ATOM 3599 N N . ALA B 1 187 ? -33.329 67.037 11.597 1.00 28.58 184 ALA B N 1
ATOM 3600 C CA . ALA B 1 187 ? -33.940 65.865 12.214 1.00 26.49 184 ALA B CA 1
ATOM 3601 C C . ALA B 1 187 ? -34.151 66.056 13.717 1.00 27.30 184 ALA B C 1
ATOM 3602 O O . ALA B 1 187 ? -35.018 65.420 14.314 1.00 28.19 184 ALA B O 1
ATOM 3604 N N . GLY B 1 188 ? -33.357 66.929 14.327 1.00 25.25 185 GLY B N 1
ATOM 3605 C CA . GLY B 1 188 ? -33.500 67.202 15.746 1.00 23.70 185 GLY B CA 1
ATOM 3606 C C . GLY B 1 188 ? -32.194 67.394 16.494 1.00 21.00 185 GLY B C 1
ATOM 3607 O O . GLY B 1 188 ? -32.199 67.694 17.684 1.00 21.34 185 GLY B O 1
ATOM 3608 N N . ALA B 1 189 ? -31.071 67.217 15.808 1.00 22.04 186 ALA B N 1
ATOM 3609 C CA . ALA B 1 189 ? -29.780 67.438 16.439 1.00 18.48 186 ALA B CA 1
ATOM 3610 C C . ALA B 1 189 ? -29.634 68.906 16.810 1.00 24.36 186 ALA B C 1
ATOM 3611 O O . ALA B 1 189 ? -29.955 69.788 16.016 1.00 29.22 186 ALA B O 1
ATOM 3613 N N . ASP B 1 190 ? -29.163 69.161 18.025 1.00 23.55 187 ASP B N 1
ATOM 3614 C CA . ASP B 1 190 ? -29.013 70.522 18.526 1.00 21.87 187 ASP B CA 1
ATOM 3615 C C . ASP B 1 190 ? -27.646 71.076 18.171 1.00 20.68 187 ASP B C 1
ATOM 3616 O O . ASP B 1 190 ? -27.468 72.285 18.070 1.00 20.32 187 ASP B O 1
ATOM 3621 N N . ALA B 1 191 ? -26.683 70.181 17.990 1.00 19.50 188 ALA B N 1
ATOM 3622 C CA . ALA B 1 191 ? -25.333 70.568 17.602 1.00 21.94 188 ALA B CA 1
ATOM 3623 C C . ALA B 1 191 ? -24.659 69.410 16.883 1.00 22.36 188 ALA B C 1
ATOM 3624 O O . ALA B 1 191 ? -25.073 68.260 17.021 1.00 20.50 188 ALA B O 1
ATOM 3626 N N . ILE B 1 192 ? -23.629 69.701 16.098 1.00 23.42 189 ILE B N 1
ATOM 3627 C CA . ILE B 1 192 ? -22.962 68.622 15.387 1.00 17.66 189 ILE B CA 1
ATOM 3628 C C . ILE B 1 192 ? -21.476 68.521 15.703 1.00 17.68 189 ILE B C 1
ATOM 3629 O O . ILE B 1 192 ? -20.799 69.516 15.961 1.00 24.27 189 ILE B O 1
ATOM 3634 N N . PHE B 1 193 ? -20.998 67.284 15.687 1.00 17.68 190 PHE B N 1
ATOM 3635 C CA . PHE B 1 193 ? -19.616 66.935 15.959 1.00 19.44 190 PHE B CA 1
ATOM 3636 C C . PHE B 1 193 ? -19.034 66.415 14.644 1.00 23.40 190 PHE B C 1
ATOM 3637 O O . PHE B 1 193 ? -19.221 65.253 14.292 1.00 26.97 190 PHE B O 1
ATOM 3645 N N . PRO B 1 194 ? -18.316 67.282 13.914 1.00 22.61 191 PRO B N 1
ATOM 3646 C CA . PRO B 1 194 ? -17.665 66.910 12.659 1.00 19.65 191 PRO B CA 1
ATOM 3647 C C . PRO B 1 194 ? -16.273 66.344 12.902 1.00 21.39 191 PRO B C 1
ATOM 3648 O O . PRO B 1 194 ? -15.318 67.101 13.057 1.00 22.25 191 PRO B O 1
ATOM 3652 N N . GLU B 1 195 ? -16.162 65.022 12.928 1.00 21.52 192 GLU B N 1
ATOM 3653 C CA . GLU B 1 195 ? -14.883 64.381 13.192 1.00 22.33 192 GLU B CA 1
ATOM 3654 C C . GLU B 1 195 ? -13.835 64.684 12.119 1.00 23.72 192 GLU B C 1
ATOM 3655 O O . GLU B 1 195 ? -14.106 64.578 10.922 1.00 25.39 192 GLU B O 1
ATOM 3661 N N . ALA B 1 196 ? -12.649 65.084 12.568 1.00 25.02 193 ALA B N 1
ATOM 3662 C CA . ALA B 1 196 ? -11.466 65.183 11.715 1.00 27.16 193 ALA B CA 1
ATOM 3663 C C . ALA B 1 196 ? -11.602 66.086 10.490 1.00 22.91 193 ALA B C 1
ATOM 3664 O O . ALA B 1 196 ? -11.227 65.693 9.385 1.00 23.46 193 ALA B O 1
ATOM 3666 N N . LEU B 1 197 ? -12.140 67.286 10.679 1.00 21.34 194 LEU B N 1
ATOM 3667 C CA . LEU B 1 197 ? -12.042 68.297 9.641 1.00 22.66 194 LEU B CA 1
ATOM 3668 C C . LEU B 1 197 ? -10.563 68.600 9.530 1.00 24.34 194 LEU B C 1
ATOM 3669 O O . LEU B 1 197 ? -9.854 68.605 10.535 1.00 26.25 194 LEU B O 1
ATOM 3674 N N . GLN B 1 198 ? -10.097 68.849 8.313 1.00 23.76 195 GLN B N 1
ATOM 3675 C CA . GLN B 1 198 ? -8.668 68.792 8.025 1.00 26.32 195 GLN B CA 1
ATOM 3676 C C . GLN B 1 198 ? -7.846 70.028 8.388 1.00 28.15 195 GLN B C 1
ATOM 3677 O O . GLN B 1 198 ? -6.676 69.908 8.751 1.00 37.31 195 GLN B O 1
ATOM 3683 N N A SER B 1 199 ? -8.450 71.204 8.275 0.22 24.81 196 SER B N 1
ATOM 3684 N N B SER B 1 199 ? -8.455 71.203 8.307 0.78 24.41 196 SER B N 1
ATOM 3685 C CA A SER B 1 199 ? -7.738 72.452 8.532 0.22 24.09 196 SER B CA 1
ATOM 3686 C CA B SER B 1 199 ? -7.736 72.443 8.568 0.78 23.92 196 SER B CA 1
ATOM 3687 C C A SER B 1 199 ? -8.693 73.549 8.980 0.22 24.18 196 SER B C 1
ATOM 3688 C C B SER B 1 199 ? -8.691 73.542 9.002 0.78 24.49 196 SER B C 1
ATOM 3689 O O A SER B 1 199 ? -9.907 73.350 9.006 0.22 23.65 196 SER B O 1
ATOM 3690 O O B SER B 1 199 ? -9.904 73.342 9.028 0.78 23.48 196 SER B O 1
ATOM 3695 N N . GLU B 1 200 ? -8.137 74.705 9.333 1.00 19.32 197 GLU B N 1
ATOM 3696 C CA . GLU B 1 200 ? -8.944 75.844 9.755 1.00 23.70 197 GLU B CA 1
ATOM 3697 C C . GLU B 1 200 ? -9.846 76.294 8.621 1.00 22.50 197 GLU B C 1
ATOM 3698 O O . GLU B 1 200 ? -10.981 76.717 8.844 1.00 26.34 197 GLU B O 1
ATOM 3704 N N . GLU B 1 201 ? -9.329 76.195 7.402 1.00 20.11 198 GLU B N 1
ATOM 3705 C CA . GLU B 1 201 ? -10.109 76.494 6.215 1.00 21.64 198 GLU B CA 1
ATOM 3706 C C . GLU B 1 201 ? -11.368 75.636 6.180 1.00 20.50 198 GLU B C 1
ATOM 3707 O O . GLU B 1 201 ? -12.458 76.137 5.913 1.00 28.43 198 GLU B O 1
ATOM 3713 N N . GLU B 1 202 ? -11.217 74.346 6.462 1.00 20.22 199 GLU B N 1
ATOM 3714 C CA . GLU B 1 202 ? -12.362 73.442 6.481 1.00 21.39 199 GLU B CA 1
ATOM 3715 C C . GLU B 1 202 ? -13.274 73.702 7.675 1.00 22.70 199 GLU B C 1
ATOM 3716 O O . GLU B 1 202 ? -14.472 73.448 7.601 1.00 25.42 199 GLU B O 1
ATOM 3722 N N . PHE B 1 203 ? -12.712 74.203 8.771 1.00 23.43 200 PHE B N 1
ATOM 3723 C CA . PHE B 1 203 ? -13.523 74.553 9.933 1.00 20.62 200 PHE B CA 1
ATOM 3724 C C . PHE B 1 203 ? -14.518 75.631 9.538 1.00 20.07 200 PHE B C 1
ATOM 3725 O O . PHE B 1 203 ? -15.728 75.455 9.659 1.00 20.23 200 PHE B O 1
ATOM 3733 N N . ARG B 1 204 ? -13.987 76.745 9.051 1.00 20.30 201 ARG B N 1
ATOM 3734 C CA . ARG B 1 204 ? -14.800 77.906 8.721 1.00 20.95 201 ARG B CA 1
ATOM 3735 C C . ARG B 1 204 ? -15.846 77.611 7.656 1.00 24.32 201 ARG B C 1
ATOM 3736 O O . ARG B 1 204 ? -16.999 78.016 7.785 1.00 23.35 201 ARG B O 1
ATOM 3744 N N . LEU B 1 205 ? -15.438 76.905 6.607 1.00 22.80 202 LEU B N 1
ATOM 3745 C CA . LEU B 1 205 ? -16.347 76.553 5.522 1.00 21.56 202 LEU B CA 1
ATOM 3746 C C . LEU B 1 205 ? -17.508 75.721 6.039 1.00 26.50 202 LEU B C 1
ATOM 3747 O O . LEU B 1 205 ? -18.669 75.998 5.736 1.00 29.68 202 LEU B O 1
ATOM 3752 N N . PHE B 1 206 ? -17.178 74.698 6.818 1.00 22.52 203 PHE B N 1
ATOM 3753 C CA . PHE B 1 206 ? -18.177 73.835 7.420 1.00 23.04 203 PHE B CA 1
ATOM 3754 C C . PHE B 1 206 ? -19.071 74.685 8.307 1.00 24.83 203 PHE B C 1
ATOM 3755 O O . PHE B 1 206 ? -20.294 74.579 8.255 1.00 24.63 203 PHE B O 1
ATOM 3763 N N . ASN B 1 207 ? -18.441 75.539 9.107 1.00 26.87 204 ASN B N 1
ATOM 3764 C CA . ASN B 1 207 ? -19.153 76.443 9.997 1.00 26.11 204 ASN B CA 1
ATOM 3765 C C . ASN B 1 207 ? -20.116 77.324 9.217 1.00 26.63 204 ASN B C 1
ATOM 3766 O O . ASN B 1 207 ? -21.253 77.539 9.628 1.00 26.15 204 ASN B O 1
ATOM 3771 N N . SER B 1 208 ? -19.652 77.819 8.076 1.00 27.18 205 SER B N 1
ATOM 3772 C CA . SER B 1 208 ? -20.454 78.702 7.250 1.00 28.51 205 SER B CA 1
ATOM 3773 C C . SER B 1 208 ? -21.566 77.920 6.583 1.00 29.05 205 SER B C 1
ATOM 3774 O O . SER B 1 208 ? -22.598 78.480 6.232 1.00 33.40 205 SER B O 1
ATOM 3777 N N . LYS B 1 209 ? -21.355 76.622 6.412 1.00 27.52 206 LYS B N 1
ATOM 3778 C CA . LYS B 1 209 ? -22.312 75.800 5.679 1.00 27.68 206 LYS B CA 1
ATOM 3779 C C . LYS B 1 209 ? -23.229 74.978 6.578 1.00 29.15 206 LYS B C 1
ATOM 3780 O O . LYS B 1 209 ? -24.165 74.342 6.096 1.00 23.20 206 LYS B O 1
ATOM 3786 N N . VAL B 1 210 ? -22.969 74.993 7.882 1.00 28.15 207 VAL B N 1
ATOM 3787 C CA . VAL B 1 210 ? -23.749 74.171 8.801 1.00 27.35 207 VAL B CA 1
ATOM 3788 C C . VAL B 1 210 ? -24.565 74.979 9.808 1.00 27.84 207 VAL B C 1
ATOM 3789 O O . VAL B 1 210 ? -24.048 75.820 10.541 1.00 31.72 207 VAL B O 1
ATOM 3793 N N . ASN B 1 211 ? -25.858 74.685 9.820 1.00 26.92 208 ASN B N 1
ATOM 3794 C CA . ASN B 1 211 ? -26.866 75.467 10.517 1.00 30.48 208 ASN B CA 1
ATOM 3795 C C . ASN B 1 211 ? -26.939 75.164 12.024 1.00 30.81 208 ASN B C 1
ATOM 3796 O O . ASN B 1 211 ? -28.020 75.008 12.584 1.00 31.14 208 ASN B O 1
ATOM 3801 N N . ALA B 1 212 ? -25.789 75.093 12.689 1.00 30.76 209 ALA B N 1
ATOM 3802 C CA . ALA B 1 212 ? -25.770 74.630 14.079 1.00 32.76 209 ALA B CA 1
ATOM 3803 C C . ALA B 1 212 ? -24.472 74.934 14.833 1.00 35.11 209 ALA B C 1
ATOM 3804 O O . ALA B 1 212 ? -23.437 75.179 14.217 1.00 40.26 209 ALA B O 1
ATOM 3806 N N . PRO B 1 213 ? -24.533 74.927 16.179 1.00 29.39 210 PRO B N 1
ATOM 3807 C CA . PRO B 1 213 ? -23.336 74.961 17.027 1.00 21.16 210 PRO B CA 1
ATOM 3808 C C . PRO B 1 213 ? -22.427 73.765 16.769 1.00 25.42 210 PRO B C 1
ATOM 3809 O O . PRO B 1 213 ? -22.916 72.667 16.512 1.00 20.66 210 PRO B O 1
ATOM 3813 N N . LEU B 1 214 ? -21.118 73.978 16.850 1.00 24.23 211 LEU B N 1
ATOM 3814 C CA . LEU B 1 214 ? -20.154 72.928 16.543 1.00 24.18 211 LEU B CA 1
ATOM 3815 C C . LEU B 1 214 ? -19.301 72.534 17.741 1.00 23.73 211 LEU B C 1
ATOM 3816 O O . LEU B 1 214 ? -18.941 73.367 18.572 1.00 20.29 211 LEU B O 1
ATOM 3821 N N . LEU B 1 215 ? -18.978 71.246 17.801 1.00 24.65 212 LEU B N 1
ATOM 3822 C CA . LEU B 1 215 ? -18.147 70.685 18.854 1.00 22.24 212 LEU B CA 1
ATOM 3823 C C . LEU B 1 215 ? -16.793 70.269 18.300 1.00 21.57 212 LEU B C 1
ATOM 3824 O O . LEU B 1 215 ? -16.708 69.656 17.238 1.00 23.05 212 LEU B O 1
ATOM 3829 N N . ALA B 1 216 ? -15.737 70.603 19.031 1.00 22.77 213 ALA B N 1
ATOM 3830 C CA . ALA B 1 216 ? -14.380 70.246 18.643 1.00 17.87 213 ALA B CA 1
ATOM 3831 C C . ALA B 1 216 ? -13.835 69.125 19.522 1.00 17.60 213 ALA B C 1
ATOM 3832 O O . ALA B 1 216 ? -13.939 69.176 20.745 1.00 18.18 213 ALA B O 1
ATOM 3834 N N . ASN B 1 217 ? -13.252 68.113 18.892 1.00 19.27 214 ASN B N 1
ATOM 3835 C CA . ASN B 1 217 ? -12.677 66.989 19.620 1.00 20.41 214 ASN B CA 1
ATOM 3836 C C . ASN B 1 217 ? -11.190 67.181 19.860 1.00 22.92 214 ASN B C 1
ATOM 3837 O O . ASN B 1 217 ? -10.377 66.932 18.973 1.00 25.56 214 ASN B O 1
ATOM 3850 N N . THR B 1 219 ? -8.817 65.457 21.356 1.00 19.75 216 THR B N 1
ATOM 3851 C CA . THR B 1 219 ? -8.207 64.238 21.877 1.00 20.93 216 THR B CA 1
ATOM 3852 C C . THR B 1 219 ? -6.750 64.176 21.441 1.00 20.86 216 THR B C 1
ATOM 3853 O O . THR B 1 219 ? -6.379 64.729 20.406 1.00 21.75 216 THR B O 1
ATOM 3857 N N . GLU B 1 220 ? -5.926 63.508 22.238 1.00 19.17 217 GLU B N 1
ATOM 3858 C CA . GLU B 1 220 ? -4.486 63.527 22.025 1.00 20.66 217 GLU B CA 1
ATOM 3859 C C . GLU B 1 220 ? -4.013 62.520 20.978 1.00 20.53 217 GLU B C 1
ATOM 3860 O O . GLU B 1 220 ? -4.663 61.503 20.738 1.00 22.44 217 GLU B O 1
ATOM 3866 N N . PHE B 1 221 ? -2.874 62.829 20.361 1.00 17.97 218 PHE B N 1
ATOM 3867 C CA . PHE B 1 221 ? -2.216 61.949 19.396 1.00 20.20 218 PHE B CA 1
ATOM 3868 C C . PHE B 1 221 ? -3.113 61.581 18.220 1.00 20.25 218 PHE B C 1
ATOM 3869 O O . PHE B 1 221 ? -3.006 60.489 17.669 1.00 20.55 218 PHE B O 1
ATOM 3877 N N . GLY B 1 222 ? -3.992 62.502 17.841 1.00 22.05 219 GLY B N 1
ATOM 3878 C CA . GLY B 1 222 ? -4.953 62.248 16.787 1.00 24.93 219 GLY B CA 1
ATOM 3879 C C . GLY B 1 222 ? -4.753 63.131 15.575 1.00 27.24 219 GLY B C 1
ATOM 3880 O O . GLY B 1 222 ? -3.676 63.694 15.379 1.00 28.10 219 GLY B O 1
ATOM 3881 N N . LYS B 1 223 ? -5.804 63.253 14.769 1.00 29.91 220 LYS B N 1
ATOM 3882 C CA . LYS B 1 223 ? -5.753 63.991 13.513 1.00 29.55 220 LYS B CA 1
ATOM 3883 C C . LYS B 1 223 ? -5.928 65.484 13.736 1.00 29.57 220 LYS B C 1
ATOM 3884 O O . LYS B 1 223 ? -6.018 66.253 12.782 1.00 29.94 220 LYS B O 1
ATOM 3890 N N . THR B 1 224 ? -5.986 65.892 14.997 1.00 28.42 221 THR B N 1
ATOM 3891 C CA . THR B 1 224 ? -6.282 67.277 15.328 1.00 26.82 221 THR B CA 1
ATOM 3892 C C . THR B 1 224 ? -5.159 67.928 16.137 1.00 25.84 221 THR B C 1
ATOM 3893 O O . THR B 1 224 ? -4.738 67.393 17.162 1.00 25.79 221 THR B O 1
ATOM 3897 N N . PRO B 1 225 ? -4.666 69.085 15.663 1.00 26.02 222 PRO B N 1
ATOM 3898 C CA . PRO B 1 225 ? -3.615 69.862 16.330 1.00 24.64 222 PRO B CA 1
ATOM 3899 C C . PRO B 1 225 ? -4.063 70.358 17.698 1.00 19.91 222 PRO B C 1
ATOM 3900 O O . PRO B 1 225 ? -5.260 70.388 17.974 1.00 18.47 222 PRO B O 1
ATOM 3904 N N . TYR B 1 226 ? -3.110 70.764 18.531 1.00 17.17 223 TYR B N 1
ATOM 3905 C CA . TYR B 1 226 ? -3.408 71.145 19.906 1.00 18.89 223 TYR B CA 1
ATOM 3906 C C . TYR B 1 226 ? -3.796 72.615 20.050 1.00 22.22 223 TYR B C 1
ATOM 3907 O O . TYR B 1 226 ? -3.136 73.380 20.752 1.00 23.92 223 TYR B O 1
ATOM 3916 N N . TYR B 1 227 ? -4.881 72.988 19.377 1.00 20.41 224 TYR B N 1
ATOM 3917 C CA . TYR B 1 227 ? -5.441 74.329 19.461 1.00 18.51 224 TYR B CA 1
ATOM 3918 C C . TYR B 1 227 ? -5.944 74.618 20.868 1.00 19.95 224 TYR B C 1
ATOM 3919 O O . TYR B 1 227 ? -6.454 73.729 21.546 1.00 21.94 224 TYR B O 1
ATOM 3928 N N . SER B 1 228 ? -5.812 75.866 21.298 1.00 22.76 225 SER B N 1
ATOM 3929 C CA . SER B 1 228 ? -6.372 76.284 22.573 1.00 23.38 225 SER B CA 1
ATOM 3930 C C . SER B 1 228 ? -7.877 76.461 22.427 1.00 24.13 225 SER B C 1
ATOM 3931 O O . SER B 1 228 ? -8.392 76.552 21.313 1.00 24.46 225 SER B O 1
ATOM 3934 N N . ALA B 1 229 ? -8.577 76.500 23.554 1.00 23.23 226 ALA B N 1
ATOM 3935 C CA . ALA B 1 229 ? -10.026 76.638 23.542 1.00 24.72 226 ALA B CA 1
ATOM 3936 C C . ALA B 1 229 ? -10.434 77.926 22.846 1.00 24.15 226 ALA B C 1
ATOM 3937 O O . ALA B 1 229 ? -11.422 77.969 22.116 1.00 25.47 226 ALA B O 1
ATOM 3939 N N . GLU B 1 230 ? -9.650 78.973 23.069 1.00 24.52 227 GLU B N 1
ATOM 3940 C CA . GLU B 1 230 ? -9.956 80.282 22.524 1.00 22.37 227 GLU B CA 1
ATOM 3941 C C . GLU B 1 230 ? -9.787 80.299 21.013 1.00 20.15 227 GLU B C 1
ATOM 3942 O O . GLU B 1 230 ? -10.495 81.016 20.315 1.00 19.46 227 GLU B O 1
ATOM 3948 N N . GLU B 1 231 ? -8.847 79.502 20.515 1.00 22.74 228 GLU B N 1
ATOM 3949 C CA . GLU B 1 231 ? -8.602 79.406 19.080 1.00 23.51 228 GLU B CA 1
ATOM 3950 C C . GLU B 1 231 ? -9.755 78.700 18.386 1.00 18.80 228 GLU B C 1
ATOM 3951 O O . GLU B 1 231 ? -10.207 79.131 17.331 1.00 26.02 228 GLU B O 1
ATOM 3957 N N . PHE B 1 232 ? -10.232 77.621 18.995 1.00 18.53 229 PHE B N 1
ATOM 3958 C CA . PHE B 1 232 ? -11.421 76.930 18.520 1.00 20.40 229 PHE B CA 1
ATOM 3959 C C . PHE B 1 232 ? -12.602 77.885 18.418 1.00 21.62 229 PHE B C 1
ATOM 3960 O O . PHE B 1 232 ? -13.377 77.830 17.467 1.00 22.99 229 PHE B O 1
ATOM 3968 N N . ALA B 1 233 ? -12.728 78.760 19.407 1.00 21.18 230 ALA B N 1
ATOM 3969 C CA . ALA B 1 233 ? -13.805 79.737 19.434 1.00 23.37 230 ALA B CA 1
ATOM 3970 C C . ALA B 1 233 ? -13.685 80.684 18.248 1.00 25.48 230 ALA B C 1
ATOM 3971 O O . ALA B 1 233 ? -14.669 80.976 17.570 1.00 25.05 230 ALA B O 1
ATOM 3973 N N . ASN B 1 234 ? -12.464 81.150 18.000 1.00 28.17 231 ASN B N 1
ATOM 3974 C CA . ASN B 1 234 ? -12.191 82.037 16.876 1.00 27.69 231 ASN B CA 1
ATOM 3975 C C . ASN B 1 234 ? -12.394 81.345 15.534 1.00 25.47 231 ASN B C 1
ATOM 3976 O O . ASN B 1 234 ? -12.572 82.002 14.509 1.00 27.53 231 ASN B O 1
ATOM 3989 N N . GLY B 1 236 ? -14.819 79.053 14.950 1.00 26.77 233 GLY B N 1
ATOM 3990 C CA . GLY B 1 236 ? -16.224 78.762 14.732 1.00 28.00 233 GLY B CA 1
ATOM 3991 C C . GLY B 1 236 ? -16.881 77.876 15.773 1.00 26.16 233 GLY B C 1
ATOM 3992 O O . GLY B 1 236 ? -18.102 77.741 15.785 1.00 27.11 233 GLY B O 1
ATOM 3993 N N . PHE B 1 237 ? -16.083 77.280 16.653 1.00 25.66 234 PHE B N 1
ATOM 3994 C CA . PHE B 1 237 ? -16.604 76.311 17.614 1.00 19.39 234 PHE B CA 1
ATOM 3995 C C . PHE B 1 237 ? -17.202 76.953 18.858 1.00 28.24 234 PHE B C 1
ATOM 3996 O O . PHE B 1 237 ? -16.763 78.014 19.298 1.00 31.02 234 PHE B O 1
ATOM 4004 N N . GLN B 1 238 ? -18.208 76.293 19.420 1.00 27.15 235 GLN B N 1
ATOM 4005 C CA . GLN B 1 238 ? -18.877 76.796 20.608 1.00 27.97 235 GLN B CA 1
ATOM 4006 C C . GLN B 1 238 ? -18.644 75.886 21.809 1.00 25.54 235 GLN B C 1
ATOM 4007 O O . GLN B 1 238 ? -19.122 76.164 22.905 1.00 24.25 235 GLN B O 1
ATOM 4021 N N . VAL B 1 240 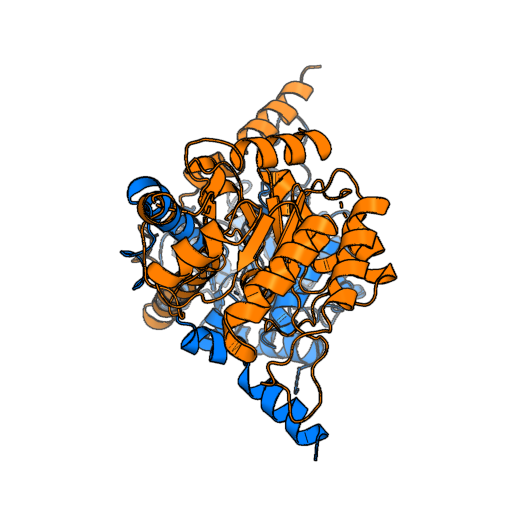? -15.672 72.423 23.170 1.00 18.18 237 VAL B N 1
ATOM 4022 C CA . VAL B 1 240 ? -14.576 71.519 22.866 1.00 17.82 237 VAL B CA 1
ATOM 4023 C C . VAL B 1 240 ? -14.457 70.458 23.949 1.00 19.25 237 VAL B C 1
ATOM 4024 O O . VAL B 1 240 ? -14.505 70.765 25.137 1.00 19.58 237 VAL B O 1
ATOM 4028 N N . ILE B 1 241 ? -14.326 69.202 23.541 1.00 20.26 238 ILE B N 1
ATOM 4029 C CA . ILE B 1 241 ? -14.187 68.123 24.508 1.00 18.64 238 ILE B CA 1
ATOM 4030 C C . ILE B 1 241 ? -12.741 67.685 24.693 1.00 17.85 238 ILE B C 1
ATOM 4031 O O . ILE B 1 241 ? -11.896 67.889 23.824 1.00 17.19 238 ILE B O 1
ATOM 4036 N N . TYR B 1 242 ? -12.473 67.097 25.851 1.00 20.08 239 TYR B N 1
ATOM 4037 C CA . TYR B 1 242 ? -11.180 66.507 26.158 1.00 19.61 239 TYR B CA 1
ATOM 4038 C C . TYR B 1 242 ? -11.472 65.117 26.706 1.00 19.30 239 TYR B C 1
ATOM 4039 O O . TYR B 1 242 ? -11.393 64.888 27.907 1.00 23.51 239 TYR B O 1
ATOM 4048 N N . PRO B 1 243 ? -11.809 64.181 25.806 1.00 21.70 240 PRO B N 1
ATOM 4049 C CA . PRO B 1 243 ? -12.505 62.920 26.094 1.00 21.33 240 PRO B CA 1
ATOM 4050 C C . PRO B 1 243 ? -11.735 61.898 26.926 1.00 21.15 240 PRO B C 1
ATOM 4051 O O . PRO B 1 243 ? -12.281 61.380 27.896 1.00 22.51 240 PRO B O 1
ATOM 4055 N N . VAL B 1 244 ? -10.499 61.602 26.550 1.00 19.02 241 VAL B N 1
ATOM 4056 C CA . VAL B 1 244 ? -9.793 60.471 27.142 1.00 17.65 241 VAL B CA 1
ATOM 4057 C C . VAL B 1 244 ? -8.751 60.920 28.163 1.00 18.98 241 VAL B C 1
ATOM 4058 O O . VAL B 1 244 ? -8.143 60.101 28.848 1.00 22.47 241 VAL B O 1
ATOM 4062 N N . THR B 1 245 ? -8.568 62.230 28.263 1.00 18.98 242 THR B N 1
ATOM 4063 C CA . THR B 1 245 ? -7.469 62.822 29.018 1.00 19.15 242 THR B CA 1
ATOM 4064 C C . THR B 1 245 ? -7.336 62.309 30.453 1.00 21.08 242 THR B C 1
ATOM 4065 O O . THR B 1 245 ? -6.236 61.974 30.892 1.00 23.52 242 THR B O 1
ATOM 4069 N N . SER B 1 246 ? -8.455 62.241 31.170 1.00 20.98 243 SER B N 1
ATOM 4070 C CA . SER B 1 246 ? -8.457 61.777 32.554 1.00 16.65 243 SER B CA 1
ATOM 4071 C C . SER B 1 246 ? -7.826 60.399 32.657 1.00 20.60 243 SER B C 1
ATOM 4072 O O . SER B 1 246 ? -7.006 60.146 33.536 1.00 20.12 243 SER B O 1
ATOM 4075 N N . LEU B 1 247 ? -8.196 59.513 31.741 1.00 20.88 244 LEU B N 1
ATOM 4076 C CA . LEU B 1 247 ? -7.664 58.161 31.762 1.00 24.38 244 LEU B CA 1
ATOM 4077 C C . LEU B 1 247 ? -6.219 58.119 31.282 1.00 23.61 244 LEU B C 1
ATOM 4078 O O . LEU B 1 247 ? -5.414 57.329 31.778 1.00 25.97 244 LEU B O 1
ATOM 4083 N N . ARG B 1 248 ? -5.897 58.971 30.315 1.00 22.72 245 ARG B N 1
ATOM 4084 C CA . ARG B 1 248 ? -4.546 59.032 29.776 1.00 23.76 245 ARG B CA 1
ATOM 4085 C C . ARG B 1 248 ? -3.539 59.373 30.866 1.00 24.70 245 ARG B C 1
ATOM 4086 O O . ARG B 1 248 ? -2.462 58.784 30.923 1.00 24.59 245 ARG B O 1
ATOM 4094 N N . VAL B 1 249 ? -3.894 60.314 31.737 1.00 24.43 246 VAL B N 1
ATOM 4095 C CA . VAL B 1 249 ? -2.997 60.701 32.821 1.00 24.15 246 VAL B CA 1
ATOM 4096 C C . VAL B 1 249 ? -3.080 59.733 33.992 1.00 24.09 246 VAL B C 1
ATOM 4097 O O . VAL B 1 249 ? -2.115 59.564 34.732 1.00 21.84 246 VAL B O 1
ATOM 4101 N N . ALA B 1 250 ? -4.233 59.095 34.160 1.00 28.57 247 ALA B N 1
ATOM 4102 C CA . ALA B 1 250 ? -4.408 58.154 35.257 1.00 29.60 247 ALA B CA 1
ATOM 4103 C C . ALA B 1 250 ? -3.540 56.926 35.033 1.00 27.88 247 ALA B C 1
ATOM 4104 O O . ALA B 1 250 ? -2.870 56.447 35.946 1.00 32.95 247 ALA B O 1
ATOM 4106 N N . ALA B 1 251 ? -3.554 56.432 33.803 1.00 22.48 248 ALA B N 1
ATOM 4107 C CA . ALA B 1 251 ? -2.805 55.243 33.438 1.00 21.04 248 ALA B CA 1
ATOM 4108 C C . ALA B 1 251 ? -1.313 55.411 33.708 1.00 22.36 248 ALA B C 1
ATOM 4109 O O . ALA B 1 251 ? -0.700 54.587 34.381 1.00 23.21 248 ALA B O 1
ATOM 4111 N N . LYS B 1 252 ? -0.740 56.491 33.186 1.00 24.57 249 LYS B N 1
ATOM 4112 C CA . LYS B 1 252 ? 0.700 56.722 33.270 1.00 27.06 249 LYS B CA 1
ATOM 4113 C C . LYS B 1 252 ? 1.156 56.861 34.717 1.00 21.75 249 LYS B C 1
ATOM 4114 O O . LYS B 1 252 ? 2.264 56.455 35.069 1.00 22.45 249 LYS B O 1
ATOM 4120 N N . ALA B 1 253 ? 0.292 57.432 35.551 1.00 20.84 250 ALA B N 1
ATOM 4121 C CA . ALA B 1 253 ? 0.577 57.575 36.973 1.00 18.45 250 ALA B CA 1
ATOM 4122 C C . ALA B 1 253 ? 0.632 56.216 37.662 1.00 20.06 250 ALA B C 1
ATOM 4123 O O . ALA B 1 253 ? 1.460 55.998 38.547 1.00 24.43 250 ALA B O 1
ATOM 4125 N N . TYR B 1 254 ? -0.260 55.312 37.268 1.00 20.83 251 TYR B N 1
ATOM 4126 C CA . TYR B 1 254 ? -0.225 53.949 37.778 1.00 20.27 251 TYR B CA 1
ATOM 4127 C C . TYR B 1 254 ? 1.130 53.361 37.436 1.00 21.79 251 TYR B C 1
ATOM 4128 O O . TYR B 1 254 ? 1.827 52.835 38.300 1.00 26.18 251 TYR B O 1
ATOM 4137 N N . GLU B 1 255 ? 1.490 53.475 36.161 1.00 22.03 252 GLU B N 1
ATOM 4138 C CA . GLU B 1 255 ? 2.718 52.903 35.628 1.00 25.44 252 GLU B CA 1
ATOM 4139 C C . GLU B 1 255 ? 3.925 53.344 36.425 1.00 22.92 252 GLU B C 1
ATOM 4140 O O . GLU B 1 255 ? 4.755 52.526 36.811 1.00 20.30 252 GLU B O 1
ATOM 4146 N N . ASN B 1 256 ? 4.012 54.645 36.672 1.00 22.14 253 ASN B N 1
ATOM 4147 C CA . ASN B 1 256 ? 5.160 55.209 37.362 1.00 22.88 253 ASN B CA 1
ATOM 4148 C C . ASN B 1 256 ? 5.245 54.806 38.825 1.00 20.90 253 ASN B C 1
ATOM 4149 O O . ASN B 1 256 ? 6.323 54.501 39.327 1.00 22.50 253 ASN B O 1
ATOM 4154 N N . VAL B 1 257 ? 4.111 54.797 39.512 1.00 19.21 254 VAL B N 1
ATOM 4155 C CA . VAL B 1 257 ? 4.134 54.462 40.923 1.00 20.28 254 VAL B CA 1
ATOM 4156 C C . VAL B 1 257 ? 4.291 52.956 41.128 1.00 21.62 254 VAL B C 1
ATOM 4157 O O . VAL B 1 257 ? 4.976 52.524 42.051 1.00 21.60 254 VAL B O 1
ATOM 4161 N N . PHE B 1 258 ? 3.686 52.161 40.251 1.00 18.91 255 PHE B N 1
ATOM 4162 C CA . PHE B 1 258 ? 3.782 50.711 40.362 1.00 23.06 255 PHE B CA 1
ATOM 4163 C C . PHE B 1 258 ? 5.196 50.227 40.083 1.00 24.41 255 PHE B C 1
ATOM 4164 O O . PHE B 1 258 ? 5.691 49.313 40.742 1.00 26.32 255 PHE B O 1
ATOM 4172 N N . THR B 1 259 ? 5.835 50.840 39.095 1.00 22.06 256 THR B N 1
ATOM 4173 C CA . THR B 1 259 ? 7.210 50.519 38.762 1.00 19.73 256 THR B CA 1
ATOM 4174 C C . THR B 1 259 ? 8.085 50.884 39.942 1.00 23.71 256 THR B C 1
ATOM 4175 O O . THR B 1 259 ? 8.987 50.136 40.322 1.00 24.05 256 THR B O 1
ATOM 4179 N N . LEU B 1 260 ? 7.795 52.041 40.527 1.00 25.26 257 LEU B N 1
ATOM 4180 C CA . LEU B 1 260 ? 8.505 52.509 41.703 1.00 25.10 257 LEU B CA 1
ATOM 4181 C C . LEU B 1 260 ? 8.398 51.485 42.824 1.00 24.58 257 LEU B C 1
ATOM 4182 O O . LEU B 1 260 ? 9.398 51.085 43.404 1.00 24.55 257 LEU B O 1
ATOM 4187 N N . ILE B 1 261 ? 7.182 51.044 43.113 1.00 24.06 258 ILE B N 1
ATOM 4188 C CA . ILE B 1 261 ? 6.971 50.074 44.179 1.00 23.63 258 ILE B CA 1
ATOM 4189 C C . ILE B 1 261 ? 7.627 48.736 43.855 1.00 24.17 258 ILE B C 1
ATOM 4190 O O . ILE B 1 261 ? 8.265 48.123 44.712 1.00 26.78 258 ILE B O 1
ATOM 4195 N N . LYS B 1 262 ? 7.471 48.295 42.612 1.00 23.51 259 LYS B N 1
ATOM 4196 C CA . LYS B 1 262 ? 8.005 47.009 42.182 1.00 25.05 259 LYS B CA 1
ATOM 4197 C C . LYS B 1 262 ? 9.524 46.961 42.272 1.00 27.67 259 LYS B C 1
ATOM 4198 O O . LYS B 1 262 ? 10.102 45.948 42.660 1.00 31.98 259 LYS B O 1
ATOM 4204 N N . GLU B 1 263 ? 10.169 48.066 41.927 1.00 27.41 260 GLU B N 1
ATOM 4205 C CA . GLU B 1 263 ? 11.615 48.061 41.762 1.00 32.77 260 GLU B CA 1
ATOM 4206 C C . GLU B 1 263 ? 12.392 48.715 42.906 1.00 29.75 260 GLU B C 1
ATOM 4207 O O . GLU B 1 263 ? 13.577 48.444 43.079 1.00 33.45 260 GLU B O 1
ATOM 4213 N N . THR B 1 264 ? 11.728 49.561 43.687 1.00 29.18 261 THR B N 1
ATOM 4214 C CA . THR B 1 264 ? 12.349 50.170 44.865 1.00 31.47 261 THR B CA 1
ATOM 4215 C C . THR B 1 264 ? 11.989 49.375 46.110 1.00 22.37 261 THR B C 1
ATOM 4216 O O . THR B 1 264 ? 12.767 49.280 47.059 1.00 22.83 261 THR B O 1
ATOM 4220 N N . GLY B 1 265 ? 10.799 48.789 46.084 1.00 24.28 262 GLY B N 1
ATOM 4221 C CA . GLY B 1 265 ? 10.258 48.112 47.239 1.00 22.43 262 GLY B CA 1
ATOM 4222 C C . GLY B 1 265 ? 9.389 49.065 48.030 1.00 22.16 262 GLY B C 1
ATOM 4223 O O . GLY B 1 265 ? 8.795 48.680 49.034 1.00 24.48 262 GLY B O 1
ATOM 4224 N N . SER B 1 266 ? 9.309 50.312 47.575 1.00 26.68 263 SER B N 1
ATOM 4225 C CA . SER B 1 266 ? 8.566 51.331 48.310 1.00 27.82 263 SER B CA 1
ATOM 4226 C C . SER B 1 266 ? 8.095 52.525 47.474 1.00 27.14 263 SER B C 1
ATOM 4227 O O . SER B 1 266 ? 8.676 52.842 46.437 1.00 24.34 263 SER B O 1
ATOM 4230 N N . GLN B 1 267 ? 7.050 53.192 47.961 1.00 30.07 264 GLN B N 1
ATOM 4231 C CA . GLN B 1 267 ? 6.437 5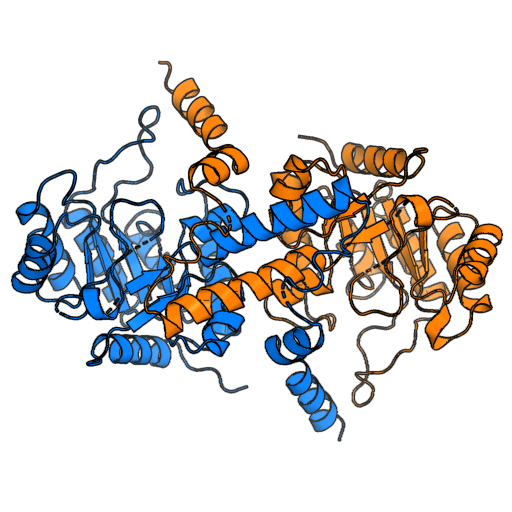4.315 47.255 1.00 25.80 264 GLN B CA 1
ATOM 4232 C C . GLN B 1 267 ? 6.853 55.682 47.801 1.00 26.91 264 GLN B C 1
ATOM 4233 O O . GLN B 1 267 ? 6.249 56.694 47.450 1.00 27.08 264 GLN B O 1
ATOM 4239 N N . LYS B 1 268 ? 7.882 55.706 48.648 1.00 27.48 265 LYS B N 1
ATOM 4240 C CA . LYS B 1 268 ? 8.354 56.936 49.297 1.00 26.59 265 LYS B CA 1
ATOM 4241 C C . LYS B 1 268 ? 8.555 58.104 48.345 1.00 24.87 265 LYS B C 1
ATOM 4242 O O . LYS B 1 268 ? 8.228 59.244 48.666 1.00 25.53 265 LYS B O 1
ATOM 4248 N N A ASP B 1 269 ? 9.122 57.817 47.176 0.20 23.15 266 ASP B N 1
ATOM 4249 N N B ASP B 1 269 ? 9.078 57.801 47.161 0.80 22.63 266 ASP B N 1
ATOM 4250 C CA A ASP B 1 269 ? 9.490 58.855 46.217 0.20 22.57 266 ASP B CA 1
ATOM 4251 C CA B ASP B 1 269 ? 9.495 58.830 46.222 0.80 20.39 266 ASP B CA 1
ATOM 4252 C C A ASP B 1 269 ? 8.263 59.566 45.651 0.20 20.82 266 ASP B C 1
ATOM 4253 C C B ASP B 1 269 ? 8.340 59.377 45.388 0.80 20.35 266 ASP B C 1
ATOM 4254 O O A ASP B 1 269 ? 8.329 60.733 45.266 0.20 20.74 266 ASP B O 1
ATOM 4255 O O B ASP B 1 269 ? 8.540 60.246 44.542 0.80 19.72 266 ASP B O 1
ATOM 4264 N N . ALA B 1 270 ? 7.138 58.862 45.627 1.00 19.73 267 ALA B N 1
ATOM 4265 C CA . ALA B 1 270 ? 5.943 59.342 44.937 1.00 19.32 267 ALA B CA 1
ATOM 4266 C C . ALA B 1 270 ? 4.999 60.120 45.843 1.00 19.37 267 ALA B C 1
ATOM 4267 O O . ALA B 1 270 ? 3.889 60.458 45.437 1.00 24.20 267 ALA B O 1
ATOM 4269 N N . LEU B 1 271 ? 5.442 60.404 47.064 1.00 22.99 268 LEU B N 1
ATOM 4270 C CA . LEU B 1 271 ? 4.603 61.073 48.057 1.00 22.19 268 LEU B CA 1
ATOM 4271 C C . LEU B 1 271 ? 4.078 62.421 47.571 1.00 24.10 268 LEU B C 1
ATOM 4272 O O . LEU B 1 271 ? 2.936 62.782 47.842 1.00 21.88 268 LEU B O 1
ATOM 4277 N N . SER B 1 272 ? 4.905 63.151 46.834 1.00 28.48 269 SER B N 1
ATOM 4278 C CA . SER B 1 272 ? 4.495 64.439 46.288 1.00 27.17 269 SER B CA 1
ATOM 4279 C C . SER B 1 272 ? 3.585 64.301 45.068 1.00 27.00 269 SER B C 1
ATOM 4280 O O . SER B 1 272 ? 2.933 65.262 44.667 1.00 28.63 269 SER B O 1
ATOM 4283 N N . ASN B 1 273 ? 3.541 63.111 44.479 1.00 25.65 270 ASN B N 1
ATOM 4284 C CA . ASN B 1 273 ? 2.692 62.876 43.311 1.00 29.08 270 ASN B CA 1
ATOM 4285 C C . ASN B 1 273 ? 1.334 62.301 43.686 1.00 28.91 270 ASN B C 1
ATOM 4286 O O . ASN B 1 273 ? 0.712 61.598 42.892 1.00 28.22 270 ASN B O 1
ATOM 4299 N N . GLN B 1 275 ? -2.604 62.642 45.941 1.00 19.89 272 GLN B N 1
ATOM 4300 C CA . GLN B 1 275 ? -3.637 63.358 46.664 1.00 21.28 272 GLN B CA 1
ATOM 4301 C C . GLN B 1 275 ? -3.514 63.006 48.142 1.00 21.44 272 GLN B C 1
ATOM 4302 O O . GLN B 1 275 ? -3.390 61.837 48.498 1.00 21.10 272 GLN B O 1
ATOM 4308 N N . THR B 1 276 ? -3.537 64.020 48.996 1.00 23.23 273 THR B N 1
ATOM 4309 C CA . THR B 1 276 ? -3.424 63.805 50.434 1.00 27.75 273 THR B CA 1
ATOM 4310 C C . THR B 1 276 ? -4.726 63.263 51.003 1.00 30.93 273 THR B C 1
ATOM 4311 O O . THR B 1 276 ? -5.763 63.309 50.343 1.00 35.49 273 THR B O 1
ATOM 4315 N N . ARG B 1 277 ? -4.672 62.746 52.227 1.00 28.45 274 ARG B N 1
ATOM 4316 C CA . ARG B 1 277 ? -5.878 62.275 52.887 1.00 30.57 274 ARG B CA 1
ATOM 4317 C C . ARG B 1 277 ? -6.802 63.461 53.090 1.00 31.28 274 ARG B C 1
ATOM 4318 O O . ARG B 1 277 ? -8.022 63.343 52.981 1.00 30.77 274 ARG B O 1
ATOM 4326 N N . SER B 1 278 ? -6.199 64.613 53.365 1.00 32.56 275 SER B N 1
ATOM 4327 C CA . SER B 1 278 ? -6.943 65.835 53.624 1.00 32.09 275 SER B CA 1
ATOM 4328 C C . SER B 1 278 ? -7.693 66.333 52.393 1.00 34.29 275 SER B C 1
ATOM 4329 O O . SER B 1 278 ? -8.843 66.750 52.495 1.00 36.15 275 SER B O 1
ATOM 4332 N N . GLU B 1 279 ? -7.042 66.295 51.234 1.00 31.34 276 GLU B N 1
ATOM 4333 C CA . GLU B 1 279 ? -7.688 66.721 49.999 1.00 29.74 276 GLU B CA 1
ATOM 4334 C C . GLU B 1 279 ? -8.743 65.705 49.592 1.00 24.60 276 GLU B C 1
ATOM 4335 O O . GLU B 1 279 ? -9.780 66.055 49.037 1.00 23.28 276 GLU B O 1
ATOM 4341 N N . LEU B 1 280 ? -8.467 64.441 49.875 1.00 24.25 277 LEU B N 1
ATOM 4342 C CA . LEU B 1 280 ? -9.454 63.397 49.679 1.00 25.19 277 LEU B CA 1
ATOM 4343 C C . LEU B 1 280 ? -10.675 63.689 50.540 1.00 30.07 277 LEU B C 1
ATOM 4344 O O . LEU B 1 280 ? -11.800 63.715 50.041 1.00 32.91 277 LEU B O 1
ATOM 4349 N N . TYR B 1 281 ? -10.434 63.913 51.830 1.00 31.69 278 TYR B N 1
ATOM 4350 C CA . TYR B 1 281 ? -11.478 64.266 52.787 1.00 35.75 278 TYR B CA 1
ATOM 4351 C C . TYR B 1 281 ? -12.318 65.423 52.262 1.00 36.86 278 TYR B C 1
ATOM 4352 O O . TYR B 1 281 ? -13.546 65.378 52.301 1.00 35.78 278 TYR B O 1
ATOM 4361 N N . GLU B 1 282 ? -11.638 66.455 51.773 1.00 38.02 279 GLU B N 1
ATOM 4362 C CA . GLU B 1 282 ? -12.295 67.629 51.216 1.00 38.67 279 GLU B CA 1
ATOM 4363 C C . GLU B 1 282 ? -13.171 67.261 50.027 1.00 37.63 279 GLU B C 1
ATOM 4364 O O . GLU B 1 282 ? -14.358 67.589 49.988 1.00 39.36 279 GLU B O 1
ATOM 4370 N N . THR B 1 283 ? -12.568 66.564 49.068 1.00 34.26 280 THR B N 1
ATOM 4371 C CA . THR B 1 283 ? -13.183 66.301 47.771 1.00 31.37 280 THR B CA 1
ATOM 4372 C C . THR B 1 283 ? -14.465 65.473 47.846 1.00 30.10 280 THR B C 1
ATOM 4373 O O . THR B 1 283 ? -15.422 65.733 47.116 1.00 28.43 280 THR B O 1
ATOM 4377 N N . ILE B 1 284 ? -14.485 64.478 48.726 1.00 29.01 281 ILE B N 1
ATOM 4378 C CA . ILE B 1 284 ? -15.658 63.621 48.860 1.00 31.68 281 ILE B CA 1
ATOM 4379 C C . ILE B 1 284 ? -16.690 64.182 49.849 1.00 34.11 281 ILE B C 1
ATOM 4380 O O . ILE B 1 284 ? -17.708 63.542 50.116 1.00 37.28 281 ILE B O 1
ATOM 4385 N N . SER B 1 285 ? -16.425 65.380 50.370 1.00 30.85 282 SER B N 1
ATOM 4386 C CA . SER B 1 285 ? -17.327 66.068 51.303 1.00 33.35 282 SER B CA 1
ATOM 4387 C C . SER B 1 285 ? -17.643 65.264 52.561 1.00 32.19 282 SER B C 1
ATOM 4388 O O . SER B 1 285 ? -18.783 65.240 53.028 1.00 31.83 282 SER B O 1
ATOM 4391 N N . TYR B 1 286 ? -16.615 64.623 53.105 1.00 39.82 283 TYR B N 1
ATOM 4392 C CA . TYR B 1 286 ? -16.728 63.795 54.300 1.00 40.71 283 TYR B CA 1
ATOM 4393 C C . TYR B 1 286 ? -17.366 64.570 55.449 1.00 45.43 283 TYR B C 1
ATOM 4394 O O . TYR B 1 286 ? -18.069 63.998 56.283 1.00 45.44 283 TYR B O 1
ATOM 4403 N N . HIS B 1 287 ? -17.120 65.877 55.478 1.00 45.83 284 HIS B N 1
ATOM 4404 C CA . HIS B 1 287 ? -17.670 66.753 56.505 1.00 43.33 284 HIS B CA 1
ATOM 4405 C C . HIS B 1 287 ? -19.195 66.753 56.485 1.00 39.33 284 HIS B C 1
ATOM 4406 O O . HIS B 1 287 ? -19.834 66.694 57.533 1.00 41.25 284 HIS B O 1
ATOM 4413 N N . ASP B 1 288 ? -19.769 66.813 55.286 1.00 38.46 285 ASP B N 1
ATOM 4414 C CA . ASP B 1 288 ? -21.219 66.858 55.117 1.00 38.12 285 ASP B CA 1
ATOM 4415 C C . ASP B 1 288 ? -21.911 65.679 55.786 1.00 34.65 285 ASP B C 1
ATOM 4416 O O . ASP B 1 288 ? -23.012 65.811 56.318 1.00 35.11 285 ASP B O 1
ATOM 4421 N N . PHE B 1 289 ? -21.256 64.526 55.755 1.00 32.54 286 PHE B N 1
ATOM 4422 C CA . PHE B 1 289 ? -21.795 63.321 56.364 1.00 29.48 286 PHE B CA 1
ATOM 4423 C C . PHE B 1 289 ? -21.675 63.382 57.876 1.00 31.62 286 PHE B C 1
ATOM 4424 O O . PHE B 1 289 ? -22.534 62.879 58.597 1.00 28.13 286 PHE B O 1
ATOM 4432 N N . GLU B 1 290 ? -20.602 63.997 58.355 1.00 35.34 287 GLU B N 1
ATOM 4433 C CA . GLU B 1 290 ? -20.429 64.175 59.786 1.00 41.75 287 GLU B CA 1
ATOM 4434 C C . GLU B 1 290 ? -21.504 65.113 60.311 1.00 42.15 287 GLU B C 1
ATOM 4435 O O . GLU B 1 290 ? -22.142 64.829 61.323 1.00 40.64 287 GLU B O 1
ATOM 4441 N N . GLU B 1 291 ? -21.713 66.221 59.607 1.00 42.84 288 GLU B N 1
ATOM 4442 C CA . GLU B 1 291 ? -22.711 67.204 60.013 1.00 43.92 288 GLU B CA 1
ATOM 4443 C C . GLU B 1 291 ? -24.111 66.614 59.958 1.00 40.93 288 GLU B C 1
ATOM 4444 O O . GLU B 1 291 ? -24.961 66.933 60.787 1.00 43.44 288 GLU B O 1
ATOM 4450 N N . LEU B 1 292 ? -24.345 65.753 58.975 1.00 34.91 289 LEU B N 1
ATOM 4451 C CA . LEU B 1 292 ? -25.624 65.070 58.859 1.00 33.20 289 LEU B CA 1
ATOM 4452 C C . LEU B 1 292 ? -25.804 64.124 60.031 1.00 36.30 289 LEU B C 1
ATOM 4453 O O . LEU B 1 292 ? -26.817 64.162 60.728 1.00 37.90 289 LEU B O 1
ATOM 4458 N N . ASP B 1 293 ? -24.801 63.280 60.241 1.00 37.61 290 ASP B N 1
ATOM 4459 C CA . ASP B 1 293 ? -24.840 62.269 61.288 1.00 40.44 290 ASP B CA 1
ATOM 4460 C C . ASP B 1 293 ? -24.970 62.880 62.680 1.00 38.94 290 ASP B C 1
ATOM 4461 O O . ASP B 1 293 ? -25.821 62.473 63.468 1.00 39.99 290 ASP B O 1
ATOM 4466 N N . THR B 1 294 ? -24.127 63.862 62.975 1.00 38.80 291 THR B N 1
ATOM 4467 C CA . THR B 1 294 ? -24.118 64.495 64.286 1.00 36.89 291 THR B CA 1
ATOM 4468 C C . THR B 1 294 ? -25.343 65.377 64.474 1.00 37.08 291 THR B C 1
ATOM 4469 O O . THR B 1 294 ? -25.890 65.472 65.571 1.00 37.66 291 THR B O 1
ATOM 4473 N N . GLY B 1 295 ? -25.773 66.015 63.392 1.00 39.14 292 GLY B N 1
ATOM 4474 C CA . GLY B 1 295 ? -26.916 66.907 63.436 1.00 39.14 292 GLY B CA 1
ATOM 4475 C C . GLY B 1 295 ? -28.186 66.179 63.818 1.00 39.34 292 GLY B C 1
ATOM 4476 O O . GLY B 1 295 ? -29.108 66.767 64.372 1.00 37.34 292 GLY B O 1
ATOM 4477 N N . ILE B 1 296 ? -28.227 64.887 63.519 1.00 43.01 293 ILE B N 1
ATOM 4478 C CA . ILE B 1 296 ? -29.387 64.064 63.829 1.00 46.40 293 ILE B CA 1
ATOM 4479 C C . ILE B 1 296 ? -29.303 63.546 65.266 1.00 49.10 293 ILE B C 1
ATOM 4480 O O . ILE B 1 296 ? -30.319 63.241 65.894 1.00 52.45 293 ILE B O 1
ATOM 4485 N N . ALA B 1 297 ? -28.085 63.505 65.797 1.00 51.90 294 ALA B N 1
ATOM 4486 C CA . ALA B 1 297 ? -27.842 63.040 67.162 1.00 53.08 294 ALA B CA 1
ATOM 4487 C C . ALA B 1 297 ? -28.534 63.871 68.249 1.00 59.55 294 ALA B C 1
ATOM 4488 O O . ALA B 1 297 ? -28.638 63.425 69.392 1.00 63.06 294 ALA B O 1
ATOM 4490 N N . LYS B 1 298 ? -28.998 65.070 67.903 1.00 63.76 295 LYS B N 1
ATOM 4491 C CA . LYS B 1 298 ? -29.721 65.908 68.860 1.00 68.66 295 LYS B CA 1
ATOM 4492 C C . LYS B 1 298 ? -30.994 65.211 69.337 1.00 69.93 295 LYS B C 1
ATOM 4493 O O . LYS B 1 298 ? -31.873 64.877 68.542 1.00 71.09 295 LYS B O 1
ATOM 4499 N N . THR B 1 299 ? -31.077 64.983 70.642 1.00 70.38 296 THR B N 1
ATOM 4500 C CA . THR B 1 299 ? -32.175 64.216 71.215 1.00 71.63 296 THR B CA 1
ATOM 4501 C C . THR B 1 299 ? -33.508 64.941 71.059 1.00 73.37 296 THR B C 1
ATOM 4502 O O . THR B 1 299 ? -34.365 64.520 70.283 1.00 73.61 296 THR B O 1
#

Radius of gyration: 25.52 Å; Cα contacts (8 Å, |Δi|>4): 1147; chains: 2; bounding box: 53×57×73 Å

Nearest PDB structures (foldseek):
  4iqd-assembly1_A  TM=1.003E+00  e=8.012E-53  Bacillus anthracis
  4iqe-assembly1_B  TM=9.908E-01  e=1.122E-48  Bacillus anthracis
  4iqe-assembly1_A  TM=9.893E-01  e=1.331E-47  Bacillus anthracis
  2dua-assembly1_A  TM=8.860E-01  e=3.164E-20  Variovorax sp. Pal2
  4lsb-assembly1_B  TM=8.608E-01  e=3.737E-17  Burkholderia cenocepacia J2315

B-factor: mean 29.93, std 10.8, range [16.05, 98.34]

InterPro domains:
  IPR012695 2-methylisocitrate lyase [TIGR02317] (16-295)
  IPR015813 Pyruvate/Phosphoenolpyruvate kinase-like domain superfamily [SSF51621] (9-294)
  IPR018523 Isocitrate lyase/phosphorylmutase, conserved site [PS00161] (127-132)
  IPR039556 ICL/PEPM domain [cd00377] (18-255)
  IPR040442 Pyruvate kinase-like domain superfamily [G3DSA:3.20.20.60] (1-302)

CATH classification: 3.20.20.60

Foldseek 3Di:
DDADQLLVQLVVVVCLLVDLAAAEEEEDLALVLLVCVVVPHQEYEHELCQVQVVVVHHSQLPDALLSQLVRLLRNCVNRSGAYEYECEAQSDALVSVLVSLVSSVSSHNEYEYEQQDPCDDPPPSVDDDGHDLVRSLSSLLSNCVNPVSYAYEYEYACCVPPRLVVVLVSQQSNVVSPHQEYEYPQDQDPVSLVVSLVSHDHAYEAEEPPDSDDDDDSVRSSVRHSYYHHNVVVVVVVVVCVVQVCCCVVVVDSVVCPVVADPVNVCPSSVVVVVVCVVVVVVD/DDQLLRQQVVVVCLLVDLAFAEEEEDLALVLLVCVVVPHQEYEHFLQQNQVVVPHGSQLPDALVSQLVRLLRNCVSHVHAYEYECEQQSDALVSVLVSLVSSVSSHREYEYEFFDPDADPVCSVPTDGHDLVRSLSNLLSNCVRPVSYAYEYEYACCPPPRLVVLLVSQQSSVVSHHQEYEYPQQQDVVSVVVSLVSHPHAYEAEEPPDNDDDDDSVVCSCSHSYYHHNVVVVVVVVLCVVQVCCCVPVVDNVVCPVVQDVVNVCVSSVVVVVVCVVVVVVPD

Sequence (567 aa):
NKQSTQEELANRFRALVEANEILQIPGAHDAAALVARNTGFLALYLSGAAYTASKGLPDLGIVTSTEVAERARDLVRATTDLPVLVDIDTGFGGVLNVARTAVEVEAKVAAVQIEDQQLPKKCGHLNGKKLVTTEELVQKIKAIKEVAPSLYIVARTDARGVEGLDEAIEERANAYVKAGADAIFPEALQSEEEFRLFNSKVNNAPLLANTEFGKTPYYSAEEFANGFQVIYPVTSLRVAAKAYENVFTLIKETGSQQKDALSNQTRSELYETISYHDFEELDTGIAKQSTTQEELANRFRALVEEANEILQIPGAHDAAALVARNTGFLALYLSGAAYTASKGLPDLGIVTSTEVAERARDLVRATDLPVLVDIDTGFGGVLNVARTAVEVEAKVAAVQIEDQQLPKKCGHLNGKKLVTTEELVQKIKAIKEVAPSLYIVARTDARGVEGLDEAIERANAYVKAGADAIFPEALQSSEEEFRLFNSKVNAPLLANTEFGKTPYYSAEEFANGFQVIYPVTSLRVAAKAYENVFTLIKETGSQKDDALSNQTRSELYETISYHDFEELDTGIAKT